Protein AF-0000000074068763 (afdb_homodimer)

pLDDT: mean 96.44, std 5.45, range [43.31, 98.94]

Nearest PDB structures (foldseek):
  4qfc-assembly1_A  TM=9.123E-01  e=4.333E-35  Homo sapiens
  3if9-assembly1_B-2  TM=7.963E-01  e=1.043E-18  Bacillus subtilis
  3if9-assembly1_A-2  TM=7.856E-01  e=1.043E-18  Bacillus subtilis
  1ng3-assembly1_A  TM=7.805E-01  e=1.254E-18  Bacillus subtilis
  3if9-assembly2_D-3  TM=7.432E-01  e=4.031E-18  Bacillus subtilis

Organism: Necator americanus (NCBI:txid51031)

Radius of gyration: 29.24 Å; Cα contacts (8 Å, |Δi|>4): 1582; chains: 2; bounding box: 52×104×61 Å

Structure (mmCIF, N/CA/C/O backbone):
data_AF-0000000074068763-model_v1
#
loop_
_entity.id
_entity.type
_entity.pdbx_description
1 polymer 'FAD dependent oxidoreductase'
#
loop_
_atom_site.group_PDB
_atom_site.id
_atom_site.type_symbol
_atom_site.label_atom_id
_atom_site.label_alt_id
_atom_site.label_comp_id
_atom_site.label_asym_id
_atom_site.label_entity_id
_atom_site.label_seq_id
_atom_site.pdbx_PDB_ins_code
_atom_site.Cartn_x
_atom_site.Cartn_y
_atom_site.Cartn_z
_atom_site.occupancy
_atom_site.B_iso_or_equiv
_atom_site.auth_seq_id
_atom_site.auth_comp_id
_atom_site.auth_asym_id
_atom_site.auth_atom_id
_atom_site.pdbx_PDB_model_num
ATOM 1 N N . MET A 1 1 ? -17.578 39.688 18.5 1 63.53 1 MET A N 1
ATOM 2 C CA . MET A 1 1 ? -16.969 38.469 18 1 63.53 1 MET A CA 1
ATOM 3 C C . MET A 1 1 ? -15.695 38.75 17.219 1 63.53 1 MET A C 1
ATOM 5 O O . MET A 1 1 ? -15.617 39.75 16.516 1 63.53 1 MET A O 1
ATOM 9 N N . GLY A 1 2 ? -14.438 38.156 17.625 1 84.12 2 GLY A N 1
ATOM 10 C CA . GLY A 1 2 ? -13.164 38.594 17.078 1 84.12 2 GLY A CA 1
ATOM 11 C C . GLY A 1 2 ? -12.938 38.125 15.656 1 84.12 2 GLY A C 1
ATOM 12 O O . GLY A 1 2 ? -13.523 37.125 15.219 1 84.12 2 GLY A O 1
ATOM 13 N N . ARG A 1 3 ? -12.422 39.031 14.844 1 94.44 3 ARG A N 1
ATOM 14 C CA . ARG A 1 3 ? -11.992 38.719 13.477 1 94.44 3 ARG A CA 1
ATOM 15 C C . ARG A 1 3 ? -10.562 38.188 13.461 1 94.44 3 ARG A C 1
ATOM 17 O O . ARG A 1 3 ? -9.664 38.812 14.047 1 94.44 3 ARG A O 1
ATOM 24 N N . VAL A 1 4 ? -10.438 37.031 12.828 1 98.19 4 VAL A N 1
ATOM 25 C CA . VAL A 1 4 ? -9.133 36.375 12.82 1 98.19 4 VAL A CA 1
ATOM 26 C C . VAL A 1 4 ? -8.578 36.344 11.398 1 98.19 4 VAL A C 1
ATOM 28 O O . VAL A 1 4 ? -9.305 36 10.461 1 98.19 4 VAL A O 1
ATOM 31 N N . ALA A 1 5 ? -7.348 36.75 11.219 1 98.75 5 ALA A N 1
ATOM 32 C CA . ALA A 1 5 ? -6.613 36.594 9.961 1 98.75 5 ALA A CA 1
ATOM 33 C C . ALA A 1 5 ? -5.547 35.531 10.078 1 98.75 5 ALA A C 1
ATOM 35 O O . ALA A 1 5 ? -4.812 35.469 11.07 1 98.75 5 ALA A O 1
ATOM 36 N N . VAL A 1 6 ? -5.535 34.625 9.164 1 98.88 6 VAL A N 1
ATOM 37 C CA . VAL A 1 6 ? -4.461 33.656 9.039 1 98.88 6 VAL A CA 1
ATOM 38 C C . VAL A 1 6 ? -3.598 33.969 7.828 1 98.88 6 VAL A C 1
ATOM 40 O O . VAL A 1 6 ? -4.117 34.219 6.738 1 98.88 6 VAL A O 1
ATOM 43 N N . ILE A 1 7 ? -2.293 34.031 8.016 1 98.81 7 ILE A N 1
ATOM 44 C CA . ILE A 1 7 ? -1.378 34.25 6.902 1 98.81 7 ILE A CA 1
ATOM 45 C C . ILE A 1 7 ? -0.772 32.938 6.465 1 98.81 7 ILE A C 1
ATOM 47 O O . ILE A 1 7 ? 0.02 32.344 7.195 1 98.81 7 ILE A O 1
ATOM 51 N N . GLY A 1 8 ? -1.107 32.5 5.246 1 98.56 8 GLY A N 1
ATOM 52 C CA . GLY A 1 8 ? -0.642 31.234 4.711 1 98.56 8 GLY A CA 1
ATOM 53 C C . GLY A 1 8 ? -1.755 30.219 4.527 1 98.56 8 GLY A C 1
ATOM 54 O O . GLY A 1 8 ? -2.488 29.922 5.469 1 98.56 8 GLY A O 1
ATOM 55 N N . GLU A 1 9 ? -1.805 29.688 3.346 1 98.56 9 GLU A N 1
ATOM 56 C CA . GLU A 1 9 ? -2.865 28.719 3.068 1 98.56 9 GLU A CA 1
ATOM 57 C C . GLU A 1 9 ? -2.316 27.297 2.986 1 98.56 9 GLU A C 1
ATOM 59 O O . GLU A 1 9 ? -2.98 26.406 2.469 1 98.56 9 GLU A O 1
ATOM 64 N N . GLY A 1 10 ? -1.053 27.109 3.414 1 98.44 10 GLY A N 1
ATOM 65 C CA . GLY A 1 10 ? -0.47 25.781 3.441 1 98.44 10 GLY A CA 1
ATOM 66 C C . GLY A 1 10 ? -1.046 24.891 4.535 1 98.44 10 GLY A C 1
ATOM 67 O O . GLY A 1 10 ? -2.094 25.219 5.105 1 98.44 10 GLY A O 1
ATOM 68 N N . VAL A 1 11 ? -0.359 23.797 4.824 1 98.88 11 VAL A N 1
ATOM 69 C CA . VAL A 1 11 ? -0.868 22.781 5.734 1 98.88 11 VAL A CA 1
ATOM 70 C C . VAL A 1 11 ? -1.005 23.359 7.141 1 98.88 11 VAL A C 1
ATOM 72 O O . VAL A 1 11 ? -1.949 23.031 7.863 1 98.88 11 VAL A O 1
ATOM 75 N N . ILE A 1 12 ? -0.098 24.25 7.5 1 98.88 12 ILE A N 1
ATOM 76 C CA . ILE A 1 12 ? -0.124 24.781 8.859 1 98.88 12 ILE A CA 1
ATOM 77 C C . ILE A 1 12 ? -1.265 25.797 8.992 1 98.88 12 ILE A C 1
ATOM 79 O O . ILE A 1 12 ? -2.045 25.734 9.945 1 98.88 12 ILE A O 1
ATOM 83 N N . GLY A 1 13 ? -1.397 26.703 8.062 1 98.88 13 GLY A N 1
ATOM 84 C CA . GLY A 1 13 ? -2.457 27.688 8.133 1 98.88 13 GLY A CA 1
ATOM 85 C C . GLY A 1 13 ? -3.848 27.094 8.078 1 98.88 13 GLY A C 1
ATOM 86 O O . GLY A 1 13 ? -4.715 27.453 8.883 1 98.88 13 GLY A O 1
ATOM 87 N N . THR A 1 14 ? -4.062 26.203 7.172 1 98.94 14 THR A N 1
ATOM 88 C CA . THR A 1 14 ? -5.379 25.594 7.023 1 98.94 14 THR A CA 1
ATOM 89 C C . THR A 1 14 ? -5.711 24.719 8.227 1 98.94 14 THR A C 1
ATOM 91 O O . THR A 1 14 ? -6.852 24.703 8.695 1 98.94 14 THR A O 1
ATOM 94 N N . SER A 1 15 ? -4.734 23.984 8.734 1 98.94 15 SER A N 1
ATOM 95 C CA . SER A 1 15 ? -4.957 23.172 9.93 1 98.94 15 SER A CA 1
ATOM 96 C C . SER A 1 15 ? -5.309 24.062 11.125 1 98.94 15 SER A C 1
ATOM 98 O O . SER A 1 15 ? -6.207 23.719 11.906 1 98.94 15 SER A O 1
ATOM 100 N N . THR A 1 16 ? -4.613 25.156 11.258 1 98.94 16 THR A N 1
ATOM 101 C CA . THR A 1 16 ? -4.848 26.047 12.383 1 98.94 16 THR A CA 1
ATOM 102 C C . THR A 1 16 ? -6.242 26.656 12.312 1 98.94 16 THR A C 1
ATOM 104 O O . THR A 1 16 ? -6.961 26.703 13.312 1 98.94 16 THR A O 1
ATOM 107 N N . ALA A 1 17 ? -6.574 27.109 11.125 1 98.88 17 ALA A N 1
ATOM 108 C CA . ALA A 1 17 ? -7.91 27.672 10.938 1 98.88 17 ALA A CA 1
ATOM 109 C C . ALA A 1 17 ? -8.992 26.641 11.25 1 98.88 17 ALA A C 1
ATOM 111 O O . ALA A 1 17 ? -9.977 26.953 11.922 1 98.88 17 ALA A O 1
ATOM 112 N N . LEU A 1 18 ? -8.797 25.438 10.773 1 98.88 18 LEU A N 1
ATOM 113 C CA . LEU A 1 18 ? -9.789 24.406 11.008 1 98.88 18 LEU A CA 1
ATOM 114 C C . LEU A 1 18 ? -9.883 24.062 12.492 1 98.88 18 LEU A C 1
ATOM 116 O O . LEU A 1 18 ? -10.977 23.875 13.023 1 98.88 18 LEU A O 1
ATOM 120 N N . ALA A 1 19 ? -8.719 23.922 13.125 1 98.81 19 ALA A N 1
ATOM 121 C CA . ALA A 1 19 ? -8.703 23.656 14.562 1 98.81 19 ALA A CA 1
ATOM 122 C C . ALA A 1 19 ? -9.445 24.734 15.328 1 98.81 19 ALA A C 1
ATOM 124 O O . ALA A 1 19 ? -10.18 24.453 16.281 1 98.81 19 ALA A O 1
ATOM 125 N N . LEU A 1 20 ? -9.266 25.953 14.93 1 98.25 20 LEU A N 1
ATOM 126 C CA . LEU A 1 20 ? -9.93 27.078 15.578 1 98.25 20 LEU A CA 1
ATOM 127 C C . LEU A 1 20 ? -11.438 27.016 15.367 1 98.25 20 LEU A C 1
ATOM 129 O O . LEU A 1 20 ? -12.211 27.25 16.297 1 98.25 20 LEU A O 1
ATOM 133 N N . LYS A 1 21 ? -11.867 26.719 14.133 1 98 21 LYS A N 1
ATOM 134 C CA . LYS A 1 21 ? -13.289 26.578 13.82 1 98 21 LYS A CA 1
ATOM 135 C C . LYS A 1 21 ? -13.938 25.5 14.68 1 98 21 LYS A C 1
ATOM 137 O O . LYS A 1 21 ? -15.109 25.625 15.055 1 98 21 LYS A O 1
ATOM 142 N N . ARG A 1 22 ? -13.18 24.5 15 1 96.94 22 ARG A N 1
ATOM 143 C CA . ARG A 1 22 ? -13.711 23.422 15.836 1 96.94 22 ARG A CA 1
ATOM 144 C C . ARG A 1 22 ? -13.984 23.922 17.25 1 96.94 22 ARG A C 1
ATOM 146 O O . ARG A 1 22 ? -14.922 23.453 17.906 1 96.94 22 ARG A O 1
ATOM 153 N N . ILE A 1 23 ? -13.164 24.812 17.688 1 95.5 23 ILE A N 1
ATOM 154 C CA . ILE A 1 23 ? -13.305 25.359 19.031 1 95.5 23 ILE A CA 1
ATOM 155 C C . ILE A 1 23 ? -14.344 26.469 19.031 1 95.5 23 ILE A C 1
ATOM 157 O O . ILE A 1 23 ? -15.133 26.594 19.969 1 95.5 23 ILE A O 1
ATOM 161 N N . ARG A 1 24 ? -14.312 27.297 17.984 1 95.06 24 ARG A N 1
ATOM 162 C CA . ARG A 1 24 ? -15.203 28.438 17.828 1 95.06 24 ARG A CA 1
ATOM 163 C C . ARG A 1 24 ? -15.867 28.438 16.453 1 95.06 24 ARG A C 1
ATOM 165 O O . ARG A 1 24 ? -15.445 29.156 15.547 1 95.06 24 ARG A O 1
ATOM 172 N N . PRO A 1 25 ? -17 27.734 16.391 1 95.38 25 PRO A N 1
ATOM 173 C CA . PRO A 1 25 ? -17.625 27.516 15.078 1 95.38 25 PRO A CA 1
ATOM 174 C C . PRO A 1 25 ? -18.078 28.828 14.43 1 95.38 25 PRO A C 1
ATOM 176 O O . PRO A 1 25 ? -18.156 28.922 13.203 1 95.38 25 PRO A O 1
ATOM 179 N N . ASN A 1 26 ? -18.328 29.828 15.219 1 95 26 ASN A N 1
ATOM 180 C CA . ASN A 1 26 ? -18.938 31.047 14.672 1 95 26 ASN A CA 1
ATOM 181 C C . ASN A 1 26 ? -17.875 32.125 14.438 1 95 26 ASN A C 1
ATOM 183 O O . ASN A 1 26 ? -18.203 33.219 13.992 1 95 26 ASN A O 1
ATOM 187 N N . ILE A 1 27 ? -16.625 31.844 14.703 1 96.12 27 ILE A N 1
ATOM 188 C CA .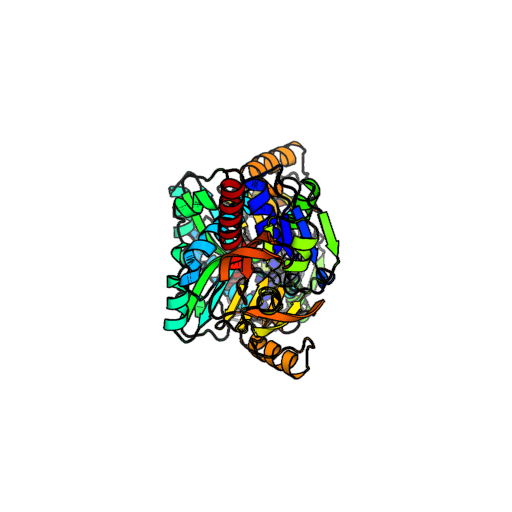 ILE A 1 27 ? -15.562 32.844 14.57 1 96.12 27 ILE A CA 1
ATOM 189 C C . ILE A 1 27 ? -15.359 33.156 13.094 1 96.12 27 ILE A C 1
ATOM 191 O O . ILE A 1 27 ? -15.484 32.312 12.227 1 96.12 27 ILE A O 1
ATOM 195 N N . GLU A 1 28 ? -15.141 34.406 12.812 1 97.38 28 GLU A N 1
ATOM 196 C CA . GLU A 1 28 ? -14.852 34.844 11.445 1 97.38 28 GLU A CA 1
ATOM 197 C C . GLU A 1 28 ? -13.359 34.75 11.141 1 97.38 28 GLU A C 1
ATOM 199 O O . GLU A 1 28 ? -12.531 35.344 11.812 1 97.38 28 GLU A O 1
ATOM 204 N N . ILE A 1 29 ? -13.07 33.969 10.133 1 98.62 29 ILE A N 1
ATOM 205 C CA . ILE A 1 29 ? -11.672 33.719 9.758 1 98.62 29 ILE A CA 1
ATOM 206 C C . ILE A 1 29 ? -11.469 34.094 8.289 1 98.62 29 ILE A C 1
ATOM 208 O O . ILE A 1 29 ? -12.289 33.719 7.438 1 98.62 29 ILE A O 1
ATOM 212 N N . THR A 1 30 ? -10.445 34.844 7.977 1 98.81 30 THR A N 1
ATOM 213 C CA . THR A 1 30 ? -9.938 35.062 6.621 1 98.81 30 THR A CA 1
ATOM 214 C C . THR A 1 30 ? -8.508 34.531 6.496 1 98.81 30 THR A C 1
ATOM 216 O O . THR A 1 30 ? -7.656 34.844 7.328 1 98.81 30 THR A O 1
ATOM 219 N N . ILE A 1 31 ? -8.258 33.719 5.484 1 98.88 31 ILE A N 1
ATOM 220 C CA . ILE A 1 31 ? -6.918 33.219 5.211 1 98.88 31 ILE A CA 1
ATOM 221 C C . ILE A 1 31 ? -6.316 33.969 4.031 1 98.88 31 ILE A C 1
ATOM 223 O O . ILE A 1 31 ? -6.898 34 2.941 1 98.88 31 ILE A O 1
ATOM 227 N N . PHE A 1 32 ? -5.191 34.594 4.277 1 98.81 32 PHE A N 1
ATOM 228 C CA . PHE A 1 32 ? -4.473 35.344 3.25 1 98.81 32 PHE A CA 1
ATOM 229 C C . PHE A 1 32 ? -3.334 34.5 2.674 1 98.81 32 PHE A C 1
ATOM 231 O O . PHE A 1 32 ? -2.652 33.781 3.406 1 98.81 32 PHE A O 1
ATOM 238 N N . HIS A 1 33 ? -3.121 34.531 1.423 1 98.44 33 HIS A N 1
ATOM 239 C CA . HIS A 1 33 ? -2.021 33.875 0.735 1 98.44 33 HIS A CA 1
ATOM 240 C C . HIS A 1 33 ? -1.466 34.75 -0.388 1 98.44 33 HIS A C 1
ATOM 242 O O . HIS A 1 33 ? -2.174 35.594 -0.927 1 98.44 33 HIS A O 1
ATOM 248 N N . ASP A 1 34 ? -0.221 34.562 -0.734 1 97.88 34 ASP A N 1
ATOM 249 C CA . ASP A 1 34 ? 0.425 35.469 -1.681 1 97.88 34 ASP A CA 1
ATOM 250 C C . ASP A 1 34 ? 0.585 34.812 -3.049 1 97.88 34 ASP A C 1
ATOM 252 O O . ASP A 1 34 ? 1.009 35.438 -4.008 1 97.88 34 ASP A O 1
ATOM 256 N N . ARG A 1 35 ? 0.311 33.531 -3.188 1 97.31 35 ARG A N 1
ATOM 257 C CA . ARG A 1 35 ? 0.451 32.781 -4.434 1 97.31 35 ARG A CA 1
ATOM 258 C C . ARG A 1 35 ? -0.54 31.609 -4.488 1 97.31 35 ARG A C 1
ATOM 260 O O . ARG A 1 35 ? -1.143 31.25 -3.473 1 97.31 35 ARG A O 1
ATOM 267 N N . PRO A 1 36 ? -0.729 31.078 -5.68 1 97.25 36 PRO A N 1
ATOM 268 C CA . PRO A 1 36 ? -1.59 29.891 -5.766 1 97.25 36 PRO A CA 1
ATOM 269 C C . PRO A 1 36 ? -1.056 28.719 -4.957 1 97.25 36 PRO A C 1
ATOM 271 O O . PRO A 1 36 ? 0.16 28.531 -4.855 1 97.25 36 PRO A O 1
ATOM 274 N N . PHE A 1 37 ? -1.958 27.953 -4.438 1 97.75 37 PHE A N 1
ATOM 275 C CA . PHE A 1 37 ? -1.624 26.844 -3.561 1 97.75 37 PHE A CA 1
ATOM 276 C C . PHE A 1 37 ? -0.613 25.906 -4.227 1 97.75 37 PHE A C 1
ATOM 278 O O . PHE A 1 37 ? 0.321 25.438 -3.576 1 97.75 37 PHE A O 1
ATOM 285 N N . GLU A 1 38 ? -0.77 25.625 -5.523 1 96 38 GLU A N 1
ATOM 286 C CA . GLU A 1 38 ? 0.055 24.672 -6.266 1 96 38 GLU A CA 1
ATOM 287 C C . GLU A 1 38 ? 1.517 25.109 -6.281 1 96 38 GLU A C 1
ATOM 289 O O . GLU A 1 38 ? 2.404 24.312 -6.59 1 96 38 GLU A O 1
ATOM 294 N N . LYS A 1 39 ? 1.75 26.375 -5.918 1 95.25 39 LYS A N 1
ATOM 295 C CA . LYS A 1 39 ? 3.105 26.906 -5.93 1 95.25 39 LYS A CA 1
ATOM 296 C C . LYS A 1 39 ? 3.697 26.938 -4.523 1 95.25 39 LYS A C 1
ATOM 298 O O . LYS A 1 39 ? 4.785 27.484 -4.312 1 95.25 39 LYS A O 1
ATOM 303 N N . THR A 1 40 ? 3.027 26.391 -3.592 1 95.81 40 THR A N 1
ATOM 304 C CA . THR A 1 40 ? 3.52 26.359 -2.219 1 95.81 40 THR A CA 1
ATOM 305 C C . THR A 1 40 ? 4.219 25.047 -1.92 1 95.81 40 THR A C 1
ATOM 307 O O . THR A 1 40 ? 4.035 24.062 -2.641 1 95.81 40 THR A O 1
ATOM 310 N N . CYS A 1 41 ? 4.984 25.016 -0.859 1 95.31 41 CYS A N 1
ATOM 311 C CA . CYS A 1 41 ? 5.723 23.828 -0.474 1 95.31 41 CYS A CA 1
ATOM 312 C C . CYS A 1 41 ? 4.785 22.75 0.058 1 95.31 41 CYS A C 1
ATOM 314 O O . CYS A 1 41 ? 5.145 21.562 0.094 1 95.31 41 CYS A O 1
ATOM 316 N N . SER A 1 42 ? 3.551 23.109 0.4 1 97.81 42 SER A N 1
ATOM 317 C CA . SER A 1 42 ? 2.594 22.156 0.968 1 97.81 42 SER A CA 1
ATOM 318 C C . SER A 1 42 ? 1.905 21.344 -0.123 1 97.81 42 SER A C 1
ATOM 320 O O . SER A 1 42 ? 1.211 20.375 0.167 1 97.81 42 SER A O 1
ATOM 322 N N . ALA A 1 43 ? 2.111 21.641 -1.345 1 96.5 43 ALA A N 1
ATOM 323 C CA . ALA A 1 43 ? 1.303 21.078 -2.418 1 96.5 43 ALA A CA 1
ATOM 324 C C . ALA A 1 43 ? 1.845 19.719 -2.85 1 96.5 43 ALA A C 1
ATOM 326 O O . ALA A 1 43 ? 1.097 18.875 -3.348 1 96.5 43 ALA A O 1
ATOM 327 N N . MET A 1 44 ? 3.037 19.312 -2.576 1 90.81 44 MET A N 1
ATOM 328 C CA . MET A 1 44 ? 3.59 18.188 -3.338 1 90.81 44 MET A CA 1
ATOM 329 C C . MET A 1 44 ? 4.016 17.062 -2.41 1 90.81 44 MET A C 1
ATOM 331 O O . MET A 1 44 ? 4.172 15.914 -2.852 1 90.81 44 MET A O 1
ATOM 335 N N . PRO A 1 45 ? 4.246 17.391 -1.131 1 94.19 45 PRO A N 1
ATOM 336 C CA . PRO A 1 45 ? 4.738 16.312 -0.273 1 94.19 45 PRO A CA 1
ATOM 337 C C . PRO A 1 45 ? 3.836 15.078 -0.291 1 94.19 45 PRO A C 1
ATOM 339 O O . PRO A 1 45 ? 2.613 15.203 -0.393 1 94.19 45 PRO A O 1
ATOM 342 N N . ALA A 1 46 ? 4.547 13.922 -0.231 1 96.69 46 ALA A N 1
ATOM 343 C CA . ALA A 1 46 ? 3.799 12.688 -0.015 1 96.69 46 ALA A CA 1
ATOM 344 C C . ALA A 1 46 ? 3.283 12.602 1.418 1 96.69 46 ALA A C 1
ATOM 346 O O . ALA A 1 46 ? 2.314 11.883 1.694 1 96.69 46 ALA A O 1
ATOM 347 N N . GLY A 1 47 ? 4.012 13.273 2.33 1 97.75 47 GLY A N 1
ATOM 348 C CA . GLY A 1 47 ? 3.506 13.508 3.674 1 97.75 47 GLY A CA 1
ATOM 349 C C . GLY A 1 47 ? 3.545 12.266 4.547 1 97.75 47 GLY A C 1
ATOM 350 O O . GLY A 1 47 ? 2.605 12 5.301 1 97.75 47 GLY A O 1
ATOM 351 N N . LEU A 1 48 ? 4.594 11.445 4.453 1 98.44 48 LEU A N 1
ATOM 352 C CA . LEU A 1 48 ? 4.703 10.297 5.344 1 98.44 48 LEU A CA 1
ATOM 353 C C . LEU A 1 48 ? 4.918 10.742 6.785 1 98.44 48 LEU A C 1
ATOM 355 O O . LEU A 1 48 ? 5.777 11.586 7.059 1 98.44 48 LEU A O 1
ATOM 359 N N . PHE A 1 49 ? 4.156 10.211 7.652 1 98.56 49 PHE A N 1
ATOM 360 C CA . PHE A 1 49 ? 4.309 10.492 9.07 1 98.56 49 PHE A CA 1
ATOM 361 C C . PHE A 1 49 ? 5.543 9.805 9.633 1 98.56 49 PHE A C 1
ATOM 363 O O . PHE A 1 49 ? 5.531 8.594 9.867 1 98.56 49 PHE A O 1
ATOM 370 N N . ARG A 1 50 ? 6.535 10.508 9.859 1 96.81 50 ARG A N 1
ATOM 371 C CA . ARG A 1 50 ? 7.766 10.195 10.578 1 96.81 50 ARG A CA 1
ATOM 372 C C . ARG A 1 50 ? 8.508 11.469 10.977 1 96.81 50 ARG A C 1
ATOM 374 O O . ARG A 1 50 ? 8.367 12.508 10.328 1 96.81 50 ARG A O 1
ATOM 381 N N . PHE A 1 51 ? 9.234 11.445 11.969 1 94 51 PHE A N 1
ATOM 382 C CA . PHE A 1 51 ? 10 12.609 12.406 1 94 51 PHE A CA 1
ATOM 383 C C . PHE A 1 51 ? 11.219 12.188 13.211 1 94 51 PHE A C 1
ATOM 385 O O . PHE A 1 51 ? 11.273 11.07 13.727 1 94 51 PHE A O 1
ATOM 392 N N . ASP A 1 52 ? 12.133 13.086 13.242 1 89.5 52 ASP A N 1
ATOM 393 C CA . ASP A 1 52 ? 13.406 12.766 13.891 1 89.5 52 ASP A CA 1
ATOM 394 C C . ASP A 1 52 ? 13.531 13.484 15.234 1 89.5 52 ASP A C 1
ATOM 396 O O . ASP A 1 52 ? 14.234 13.016 16.125 1 89.5 52 ASP A O 1
ATOM 400 N N . ASN A 1 53 ? 12.875 14.617 15.336 1 91.5 53 ASN A N 1
ATOM 401 C CA . ASN A 1 53 ? 13.055 15.422 16.547 1 91.5 53 ASN A CA 1
ATOM 402 C C . ASN A 1 53 ? 12.102 14.984 17.656 1 91.5 53 ASN A C 1
ATOM 404 O O . ASN A 1 53 ? 10.898 15.25 17.594 1 91.5 53 ASN A O 1
ATOM 408 N N . ILE A 1 54 ? 12.641 14.469 18.688 1 93.69 54 ILE A N 1
ATOM 409 C CA . ILE A 1 54 ? 11.875 13.891 19.797 1 93.69 54 ILE A CA 1
ATOM 410 C C . ILE A 1 54 ? 11.031 14.977 20.453 1 93.69 54 ILE A C 1
ATOM 412 O O . ILE A 1 54 ? 10 14.688 21.062 1 93.69 54 ILE A O 1
ATOM 416 N N . ASN A 1 55 ? 11.422 16.219 20.344 1 93.75 55 ASN A N 1
ATOM 417 C CA . ASN A 1 55 ? 10.703 17.312 20.969 1 93.75 55 ASN A CA 1
ATOM 418 C C . ASN A 1 55 ? 9.336 17.531 20.328 1 93.75 55 ASN A C 1
ATOM 420 O O . ASN A 1 55 ? 8.477 18.219 20.891 1 93.75 55 ASN A O 1
ATOM 424 N N . ASP A 1 56 ? 9.133 16.922 19.156 1 95.25 56 ASP A N 1
ATOM 425 C CA . ASP A 1 56 ? 7.891 17.109 18.422 1 95.25 56 ASP A CA 1
ATOM 426 C C . ASP A 1 56 ? 6.883 16.016 18.766 1 95.25 56 ASP A C 1
ATOM 428 O O . ASP A 1 56 ? 5.766 16 18.234 1 95.25 56 ASP A O 1
ATOM 432 N N . ARG A 1 57 ? 7.18 15.172 19.672 1 97.31 57 ARG A N 1
ATOM 433 C CA . ARG A 1 57 ? 6.449 13.93 19.891 1 97.31 57 ARG A CA 1
ATOM 434 C C . ARG A 1 57 ? 5 14.211 20.281 1 97.31 57 ARG A C 1
ATOM 436 O O . ARG A 1 57 ? 4.082 13.562 19.781 1 97.31 57 ARG A O 1
ATOM 443 N N . ALA A 1 58 ? 4.785 15.148 21.172 1 97.88 58 ALA A N 1
ATOM 444 C CA . ALA A 1 58 ? 3.426 15.43 21.625 1 97.88 58 ALA A CA 1
ATOM 445 C C . ALA A 1 58 ? 2.539 15.883 20.469 1 97.88 58 ALA A C 1
ATOM 447 O O . ALA A 1 58 ? 1.427 15.383 20.297 1 97.88 58 ALA A O 1
ATOM 448 N N . ASP A 1 59 ? 3.016 16.812 19.656 1 98.62 59 ASP A N 1
ATOM 449 C CA . ASP A 1 59 ? 2.279 17.297 18.5 1 98.62 59 ASP A CA 1
ATOM 450 C C . ASP A 1 59 ? 2.098 16.188 17.453 1 98.62 59 ASP A C 1
ATOM 452 O O . ASP A 1 59 ? 1.061 16.125 16.797 1 98.62 59 ASP A O 1
ATOM 456 N N . ALA A 1 60 ? 3.102 15.367 17.359 1 98.69 60 ALA A N 1
ATOM 457 C CA . ALA A 1 60 ? 3.053 14.258 16.406 1 98.69 60 ALA A CA 1
ATOM 458 C C . ALA A 1 60 ? 1.961 13.258 16.781 1 98.69 60 ALA A C 1
ATOM 460 O O . ALA A 1 60 ? 1.212 12.789 15.93 1 98.69 60 ALA A O 1
ATOM 461 N N . LYS A 1 61 ? 1.897 12.969 18.031 1 98.5 61 LYS A N 1
ATOM 462 C CA . LYS A 1 61 ? 0.882 12.023 18.484 1 98.5 61 LYS A CA 1
ATOM 463 C C . LYS A 1 61 ? -0.522 12.539 18.203 1 98.5 61 LYS A C 1
ATOM 465 O O . LYS A 1 61 ? -1.38 11.797 17.719 1 98.5 61 LYS A O 1
ATOM 470 N N . VAL A 1 62 ? -0.759 13.828 18.438 1 98.75 62 VAL A N 1
ATOM 471 C CA . VAL A 1 62 ? -2.049 14.453 18.172 1 98.75 62 VAL A CA 1
ATOM 472 C C . VAL A 1 62 ? -2.352 14.391 16.688 1 98.75 62 VAL A C 1
ATOM 474 O O . VAL A 1 62 ? -3.48 14.094 16.281 1 98.75 62 VAL A O 1
ATOM 477 N N . THR A 1 63 ? -1.375 14.625 15.906 1 98.88 63 THR A N 1
ATOM 478 C CA . THR A 1 63 ? -1.537 14.602 14.453 1 98.88 63 THR A CA 1
ATOM 479 C C . THR A 1 63 ? -1.84 13.18 13.969 1 98.88 63 THR A C 1
ATOM 481 O O . THR A 1 63 ? -2.715 12.984 13.125 1 98.88 63 THR A O 1
ATOM 484 N N . PHE A 1 64 ? -1.12 12.219 14.539 1 98.81 64 PHE A N 1
ATOM 485 C CA . PHE A 1 64 ? -1.335 10.828 14.164 1 98.81 64 PHE A CA 1
ATOM 486 C C . PHE A 1 64 ? -2.768 10.398 14.461 1 98.81 64 PHE A C 1
ATOM 488 O O . PHE A 1 64 ? -3.412 9.75 13.641 1 98.81 64 PHE A O 1
ATOM 495 N N . ASP A 1 65 ? -3.244 10.773 15.594 1 98.38 65 ASP A N 1
ATOM 496 C CA . ASP A 1 65 ? -4.609 10.445 15.992 1 98.38 65 ASP A CA 1
ATOM 497 C C . ASP A 1 65 ? -5.625 11.094 15.055 1 98.38 65 ASP A C 1
ATOM 499 O O . ASP A 1 65 ? -6.66 10.492 14.742 1 98.38 65 ASP A O 1
ATOM 503 N N . TRP A 1 66 ? -5.344 12.266 14.641 1 98.62 66 TRP A N 1
ATOM 504 C CA . TRP A 1 66 ? -6.188 12.961 13.672 1 98.62 66 TRP A CA 1
ATOM 505 C C . TRP A 1 66 ? -6.266 12.188 12.359 1 98.62 66 TRP A C 1
ATOM 507 O O . TRP A 1 66 ? -7.355 11.969 11.828 1 98.62 66 TRP A O 1
ATOM 517 N N . TYR A 1 67 ? -5.121 11.734 11.883 1 98.75 67 TYR A N 1
ATOM 518 C CA . TYR A 1 67 ? -5.09 10.961 10.648 1 98.75 67 TYR A CA 1
ATOM 519 C C . TYR A 1 67 ? -5.824 9.633 10.812 1 98.75 67 TYR A C 1
ATOM 521 O O . TYR A 1 67 ? -6.516 9.18 9.898 1 98.75 67 TYR A O 1
ATOM 529 N N . ALA A 1 68 ? -5.648 9.039 11.977 1 98.38 68 ALA A N 1
ATOM 530 C CA . ALA A 1 68 ? -6.355 7.793 12.258 1 98.38 68 ALA A CA 1
ATOM 531 C C . ALA A 1 68 ? -7.863 7.984 12.148 1 98.38 68 ALA A C 1
ATOM 533 O O . ALA A 1 68 ? -8.555 7.172 11.531 1 98.38 68 ALA A O 1
ATOM 534 N N . ASP A 1 69 ? -8.336 9.031 12.695 1 97.56 69 ASP A N 1
ATOM 535 C CA . ASP A 1 69 ? -9.766 9.328 12.672 1 97.56 69 ASP A CA 1
ATOM 536 C C . ASP A 1 69 ? -10.25 9.555 11.242 1 97.56 69 ASP A C 1
ATOM 538 O O . ASP A 1 69 ? -11.297 9.023 10.844 1 97.56 69 ASP A O 1
ATOM 542 N N . LEU A 1 70 ? -9.531 10.328 10.508 1 98 70 LEU A N 1
ATOM 543 C CA . LEU A 1 70 ? -9.898 10.594 9.125 1 98 70 LEU A CA 1
ATOM 544 C C . LEU A 1 70 ? -9.961 9.297 8.32 1 98 70 LEU A C 1
ATOM 546 O O . LEU A 1 70 ? -10.922 9.062 7.59 1 98 70 LEU A O 1
ATOM 550 N N . CYS A 1 71 ? -8.961 8.422 8.484 1 97 71 CYS A N 1
ATOM 551 C CA . CYS A 1 71 ? -8.836 7.215 7.68 1 97 71 CYS A CA 1
ATOM 552 C C . CYS A 1 71 ? -9.938 6.219 8.016 1 97 71 CYS A C 1
ATOM 554 O O . CYS A 1 71 ? -10.352 5.434 7.156 1 97 71 CYS A O 1
ATOM 556 N N . ARG A 1 72 ? -10.445 6.215 9.242 1 94.5 72 ARG A N 1
ATOM 557 C CA . ARG A 1 72 ? -11.5 5.301 9.648 1 94.5 72 ARG A CA 1
ATOM 558 C C . ARG A 1 72 ? -12.836 5.684 9.008 1 94.5 72 ARG A C 1
ATOM 560 O O . ARG A 1 72 ? -13.688 4.828 8.766 1 94.5 72 ARG A O 1
ATOM 567 N N . ARG A 1 73 ? -12.898 6.977 8.57 1 91.12 73 ARG A N 1
ATOM 568 C CA . ARG A 1 73 ? -14.242 7.453 8.258 1 91.12 73 ARG A CA 1
ATOM 569 C C . ARG A 1 73 ? -14.367 7.805 6.777 1 91.12 73 ARG A C 1
ATOM 571 O O . ARG A 1 73 ? -15.453 7.711 6.195 1 91.12 73 ARG A O 1
ATOM 578 N N . LEU A 1 74 ? -13.336 8.203 6.188 1 96.69 74 LEU A N 1
ATOM 579 C CA . LEU A 1 74 ? -13.391 8.75 4.836 1 96.69 74 LEU A CA 1
ATOM 580 C C . LEU A 1 74 ? -12.328 8.109 3.947 1 96.69 74 LEU A C 1
ATOM 582 O O . LEU A 1 74 ? -11.234 7.777 4.414 1 96.69 74 LEU A O 1
ATOM 586 N N . PRO A 1 75 ? -12.625 7.93 2.68 1 97.38 75 PRO A N 1
ATOM 587 C CA . PRO A 1 75 ? -11.617 7.387 1.766 1 97.38 75 PRO A CA 1
ATOM 588 C C . PRO A 1 75 ? -10.484 8.367 1.483 1 97.38 75 PRO A C 1
ATOM 590 O O . PRO A 1 75 ? -10.695 9.586 1.516 1 97.38 75 PRO A O 1
ATOM 593 N N . GLY A 1 76 ? -9.328 7.812 1.182 1 97.19 76 GLY A N 1
ATOM 594 C CA . GLY A 1 76 ? -8.164 8.625 0.88 1 97.19 76 GLY A CA 1
ATOM 595 C C . GLY A 1 76 ? -8.344 9.5 -0.348 1 97.19 76 GLY A C 1
ATOM 596 O O . GLY A 1 76 ? -7.664 10.516 -0.505 1 97.19 76 GLY A O 1
ATOM 597 N N . THR A 1 77 ? -9.25 9.125 -1.233 1 96.5 77 THR A N 1
ATOM 598 C CA . THR A 1 77 ? -9.516 9.938 -2.412 1 96.5 77 THR A CA 1
ATOM 599 C C . THR A 1 77 ? -10.117 11.281 -2.016 1 96.5 77 THR A C 1
ATOM 601 O O . THR A 1 77 ? -9.984 12.266 -2.746 1 96.5 77 THR A O 1
ATOM 604 N N . VAL A 1 78 ? -10.719 11.312 -0.872 1 97.31 78 VAL A N 1
ATOM 605 C CA . VAL A 1 78 ? -11.328 12.539 -0.369 1 97.31 78 VAL A CA 1
ATOM 606 C C . VAL A 1 78 ? -10.336 13.297 0.503 1 97.31 78 VAL A C 1
ATOM 608 O O . VAL A 1 78 ? -10.078 14.484 0.28 1 97.31 78 VAL A O 1
ATOM 611 N N . THR A 1 79 ? -9.672 12.602 1.41 1 98.44 79 THR A N 1
ATOM 612 C CA . THR A 1 79 ? -8.898 13.266 2.453 1 98.44 79 THR A CA 1
ATOM 613 C C . THR A 1 79 ? -7.445 13.43 2.025 1 98.44 79 THR A C 1
ATOM 615 O O . THR A 1 79 ? -6.734 14.289 2.547 1 98.44 79 THR A O 1
ATOM 618 N N . GLY A 1 80 ? -6.969 12.531 1.164 1 98.12 80 GLY A N 1
ATOM 619 C CA . GLY A 1 80 ? -5.555 12.461 0.835 1 98.12 80 GLY A CA 1
ATOM 620 C C . GLY A 1 80 ? -4.738 11.703 1.864 1 98.12 80 GLY A C 1
ATOM 621 O O . GLY A 1 80 ? -3.514 11.617 1.753 1 98.12 80 GLY A O 1
ATOM 622 N N . VAL A 1 81 ? -5.367 11.172 2.914 1 98.69 81 VAL A N 1
ATOM 623 C CA . VAL A 1 81 ? -4.695 10.438 3.977 1 98.69 81 VAL A CA 1
ATOM 624 C C . VAL A 1 81 ? -4.855 8.938 3.744 1 98.69 81 VAL A C 1
ATOM 626 O O . VAL A 1 81 ? -5.953 8.461 3.441 1 98.69 81 VAL A O 1
ATOM 629 N N . LYS A 1 82 ? -3.779 8.219 3.852 1 98.38 82 LYS A N 1
ATOM 630 C CA . LYS A 1 82 ? -3.82 6.77 3.648 1 98.38 82 LYS A CA 1
ATOM 631 C C . LYS A 1 82 ? -2.861 6.055 4.598 1 98.38 82 LYS A C 1
ATOM 633 O O . LYS A 1 82 ? -1.91 6.656 5.098 1 98.38 82 LYS A O 1
ATOM 638 N N . LEU A 1 83 ? -3.168 4.836 4.891 1 98.75 83 LEU A N 1
ATOM 639 C CA . LEU A 1 83 ? -2.287 3.971 5.672 1 98.75 83 LEU A CA 1
ATOM 640 C C . LEU A 1 83 ? -1.257 3.293 4.773 1 98.75 83 LEU A C 1
ATOM 642 O O . LEU A 1 83 ? -1.611 2.709 3.746 1 98.75 83 LEU A O 1
ATOM 646 N N . LEU A 1 84 ? 0.011 3.418 5.109 1 98.75 84 LEU A N 1
ATOM 647 C CA . LEU A 1 84 ? 1.12 2.77 4.418 1 98.75 84 LEU A CA 1
ATOM 648 C C . LEU A 1 84 ? 1.933 1.911 5.383 1 98.75 84 LEU A C 1
ATOM 650 O O . LEU A 1 84 ? 1.98 2.193 6.582 1 98.75 84 LEU A O 1
ATOM 654 N N . SER A 1 85 ? 2.484 0.877 4.902 1 98.81 85 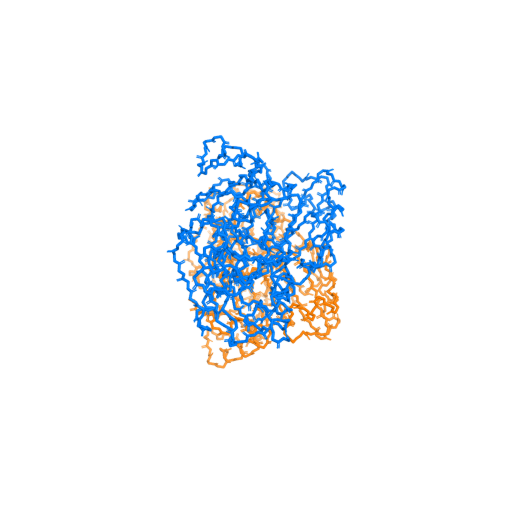SER A N 1
ATOM 655 C CA . SER A 1 85 ? 3.602 0.208 5.562 1 98.81 85 SER A CA 1
ATOM 656 C C . SER A 1 85 ? 4.891 0.359 4.758 1 98.81 85 SER A C 1
ATOM 658 O O . SER A 1 85 ? 4.848 0.663 3.562 1 98.81 85 SER A O 1
ATOM 660 N N . GLY A 1 86 ? 5.965 0.242 5.434 1 98.69 86 GLY A N 1
ATOM 661 C CA . GLY A 1 86 ? 7.227 0.27 4.715 1 98.69 86 GLY A CA 1
ATOM 662 C C . GLY A 1 86 ? 8.43 0.084 5.617 1 98.69 86 GLY A C 1
ATOM 663 O O . GLY A 1 86 ? 8.312 -0.453 6.719 1 98.69 86 GLY A O 1
ATOM 664 N N . HIS A 1 87 ? 9.57 0.436 5.043 1 98.62 87 HIS A N 1
ATOM 665 C CA . HIS A 1 87 ? 10.844 0.095 5.668 1 98.62 87 HIS A CA 1
ATOM 666 C C . HIS A 1 87 ? 11.797 1.283 5.656 1 98.62 87 HIS A C 1
ATOM 668 O O . HIS A 1 87 ? 11.812 2.066 4.703 1 98.62 87 HIS A O 1
ATOM 674 N N . ILE A 1 88 ? 12.602 1.365 6.703 1 98.69 88 ILE A N 1
ATOM 675 C CA . ILE A 1 88 ? 13.766 2.24 6.727 1 98.69 88 ILE A CA 1
ATOM 676 C C . ILE A 1 88 ? 15.023 1.418 7.004 1 98.69 88 ILE A C 1
ATOM 678 O O . ILE A 1 88 ? 15.141 0.784 8.055 1 98.69 88 ILE A O 1
ATOM 682 N N . GLN A 1 89 ? 15.906 1.388 6.07 1 98.69 89 GLN A N 1
ATOM 683 C CA . GLN A 1 89 ? 17.188 0.709 6.215 1 98.69 89 GLN A CA 1
ATOM 684 C C . GLN A 1 89 ? 18.281 1.687 6.629 1 98.69 89 GLN A C 1
ATOM 686 O O . GLN A 1 89 ? 18.25 2.863 6.262 1 98.69 89 GLN A O 1
ATOM 691 N N . SER A 1 90 ? 19.234 1.232 7.391 1 98.75 90 SER A N 1
ATOM 692 C CA . SER A 1 90 ? 20.406 2.023 7.742 1 98.75 90 SER A CA 1
ATOM 693 C C . SER A 1 90 ? 21.547 1.133 8.211 1 98.75 90 SER A C 1
ATOM 695 O O . SER A 1 90 ? 21.328 0.086 8.82 1 98.75 90 SER A O 1
ATOM 697 N N . ASP A 1 91 ? 22.781 1.519 7.941 1 98.38 91 ASP A N 1
ATOM 698 C CA . ASP A 1 91 ? 23.938 0.839 8.516 1 98.38 91 ASP A CA 1
ATOM 699 C C . ASP A 1 91 ? 24.203 1.318 9.945 1 98.38 91 ASP A C 1
ATOM 701 O O . ASP A 1 91 ? 24.984 0.707 10.672 1 98.38 91 ASP A O 1
ATOM 705 N N . SER A 1 92 ? 23.5 2.387 10.352 1 98.25 92 SER A N 1
ATOM 706 C CA . SER A 1 92 ? 23.609 2.91 11.711 1 98.25 92 SER A CA 1
ATOM 707 C C . SER A 1 92 ? 22.453 2.434 12.578 1 98.25 92 SER A C 1
ATOM 709 O O . SER A 1 92 ? 21.312 2.893 12.422 1 98.25 92 SER A O 1
ATOM 711 N N . LYS A 1 93 ? 22.781 1.611 13.484 1 97.81 93 LYS A N 1
ATOM 712 C CA . LYS A 1 93 ? 21.75 1.168 14.422 1 97.81 93 LYS A CA 1
ATOM 713 C C . LYS A 1 93 ? 21.219 2.338 15.234 1 97.81 93 LYS A C 1
ATOM 715 O O . LYS A 1 93 ? 20.016 2.402 15.516 1 97.81 93 LYS A O 1
ATOM 720 N N . GLU A 1 94 ? 22.094 3.225 15.562 1 97.75 94 GLU A N 1
ATOM 721 C CA . GLU A 1 94 ? 21.75 4.395 16.359 1 97.75 94 GLU A CA 1
ATOM 722 C C . GLU A 1 94 ? 20.703 5.258 15.648 1 97.75 94 GLU A C 1
ATOM 724 O O . GLU A 1 94 ? 19.797 5.801 16.281 1 97.75 94 GLU A O 1
ATOM 729 N N . ALA A 1 95 ? 20.844 5.406 14.383 1 97.19 95 ALA A N 1
ATOM 730 C CA . ALA A 1 95 ? 19.906 6.191 13.602 1 97.19 95 ALA A CA 1
ATOM 731 C C . ALA A 1 95 ? 18.5 5.609 13.695 1 97.19 95 ALA A C 1
ATOM 733 O O . ALA A 1 95 ? 17.516 6.352 13.859 1 97.19 95 ALA A O 1
ATOM 734 N N . LEU A 1 96 ? 18.375 4.316 13.656 1 98.19 96 LEU A N 1
ATOM 735 C CA . LEU A 1 96 ? 17.078 3.658 13.703 1 98.19 96 LEU A CA 1
ATOM 736 C C . LEU A 1 96 ? 16.516 3.658 15.125 1 98.19 96 LEU A C 1
ATOM 738 O O . LEU A 1 96 ? 15.305 3.76 15.32 1 98.19 96 LEU A O 1
ATOM 742 N N . GLU A 1 97 ? 17.406 3.529 16.062 1 98.12 97 GLU A N 1
ATOM 743 C CA . GLU A 1 97 ? 16.969 3.654 17.453 1 98.12 97 GLU A CA 1
ATOM 744 C C . GLU A 1 97 ? 16.359 5.027 17.719 1 98.12 97 GLU A C 1
ATOM 746 O O . GLU A 1 97 ? 15.438 5.152 18.531 1 98.12 97 GLU A O 1
ATOM 751 N N . GLY A 1 98 ? 16.953 6.043 17.094 1 97.12 98 GLY A N 1
ATOM 752 C CA . GLY A 1 98 ? 16.391 7.375 17.188 1 97.12 98 GLY A CA 1
ATOM 753 C C . GLY A 1 98 ? 14.961 7.453 16.688 1 97.12 98 GLY A C 1
ATOM 754 O O . GLY A 1 98 ? 14.117 8.125 17.281 1 97.12 98 GLY A O 1
ATOM 755 N N . GLN A 1 99 ? 14.688 6.754 15.594 1 97.69 99 GLN A N 1
ATOM 756 C CA . GLN A 1 99 ? 13.328 6.688 15.07 1 97.69 99 GLN A CA 1
ATOM 757 C C . GLN A 1 99 ? 12.391 5.996 16.062 1 97.69 99 GLN A C 1
ATOM 759 O O . GLN A 1 99 ? 11.273 6.469 16.297 1 97.69 99 GLN A O 1
ATOM 764 N N . GLU A 1 100 ? 12.859 4.879 16.594 1 98.12 100 GLU A N 1
ATOM 765 C CA . GLU A 1 100 ? 12.07 4.145 17.578 1 98.12 100 GLU A CA 1
ATOM 766 C C . GLU A 1 100 ? 11.688 5.035 18.766 1 98.12 100 GLU A C 1
ATOM 768 O O . GLU A 1 100 ? 10.539 5.043 19.188 1 98.12 100 GLU A O 1
ATOM 773 N N . LYS A 1 101 ? 12.672 5.762 19.234 1 97.69 101 LYS A N 1
ATOM 774 C CA . LYS A 1 101 ? 12.438 6.656 20.375 1 97.69 101 LYS A CA 1
ATOM 775 C C . LYS A 1 101 ? 11.445 7.758 20.016 1 97.69 101 LYS A C 1
ATOM 777 O O . LYS A 1 101 ? 10.609 8.133 20.828 1 97.69 101 LYS A O 1
ATOM 782 N N . ALA A 1 102 ? 11.555 8.203 18.812 1 97.31 102 ALA A N 1
ATOM 783 C CA . ALA A 1 102 ? 10.734 9.336 18.391 1 97.31 102 ALA A CA 1
ATOM 784 C C . ALA A 1 102 ? 9.281 8.93 18.203 1 97.31 102 ALA A C 1
ATOM 786 O O . ALA A 1 102 ? 8.375 9.578 18.75 1 97.31 102 ALA A O 1
ATOM 787 N N . TYR A 1 103 ? 9.062 7.777 17.547 1 98.06 103 TYR A N 1
ATOM 788 C CA . TYR A 1 103 ? 7.664 7.547 17.203 1 98.06 103 TYR A CA 1
ATOM 789 C C . TYR A 1 103 ? 7.34 6.055 17.219 1 98.06 103 TYR A C 1
ATOM 791 O O . TYR A 1 103 ? 6.258 5.645 16.797 1 98.06 103 TYR A O 1
ATOM 799 N N . GLY A 1 104 ? 8.195 5.184 17.703 1 97.81 104 GLY A N 1
ATOM 800 C CA . GLY A 1 104 ? 7.984 3.744 17.672 1 97.81 104 GLY A CA 1
ATOM 801 C C . GLY A 1 104 ? 6.695 3.318 18.344 1 97.81 104 GLY A C 1
ATOM 802 O O . GLY A 1 104 ? 6.078 2.328 17.953 1 97.81 104 GLY A O 1
ATOM 803 N N . ASP A 1 105 ? 6.301 4.039 19.344 1 97.19 105 ASP A N 1
ATOM 804 C CA . ASP A 1 105 ? 5.102 3.68 20.094 1 97.19 105 ASP A CA 1
ATOM 805 C C . ASP A 1 105 ? 3.881 4.434 19.578 1 97.19 105 ASP A C 1
ATOM 807 O O . ASP A 1 105 ? 2.77 4.246 20.078 1 97.19 105 ASP A O 1
ATOM 811 N N . ILE A 1 106 ? 4.094 5.293 18.609 1 97.94 106 ILE A N 1
ATOM 812 C CA . ILE A 1 106 ? 3.002 6.078 18.031 1 97.94 106 ILE A CA 1
ATOM 813 C C . ILE A 1 106 ? 2.469 5.387 16.781 1 97.94 106 ILE A C 1
ATOM 815 O O . ILE A 1 106 ? 1.256 5.242 16.609 1 97.94 106 ILE A O 1
ATOM 819 N N . VAL A 1 107 ? 3.385 4.926 15.953 1 98.56 107 VAL A N 1
ATOM 820 C CA . VAL A 1 107 ? 3.004 4.277 14.703 1 98.56 107 VAL A CA 1
ATOM 821 C C . VAL A 1 107 ? 2.621 2.822 14.977 1 98.56 107 VAL A C 1
ATOM 823 O O . VAL A 1 107 ? 2.699 2.355 16.109 1 98.56 107 VAL A O 1
ATOM 826 N N . TYR A 1 108 ? 2.127 2.18 13.961 1 98.44 108 TYR A N 1
ATOM 827 C CA . TYR A 1 108 ? 1.681 0.8 14.125 1 98.44 108 TYR A CA 1
ATOM 828 C C . TYR A 1 108 ? 2.756 -0.179 13.664 1 98.44 108 TYR A C 1
ATOM 830 O O . TYR A 1 108 ? 3.518 0.114 12.742 1 98.44 108 TYR A O 1
ATOM 838 N N . ASN A 1 109 ? 2.783 -1.359 14.367 1 97.5 109 ASN A N 1
ATOM 839 C CA . ASN A 1 109 ? 3.545 -2.516 13.906 1 97.5 109 ASN A CA 1
ATOM 840 C C . ASN A 1 109 ? 5.031 -2.195 13.781 1 97.5 109 ASN A C 1
ATOM 842 O O . ASN A 1 109 ? 5.691 -2.645 12.844 1 97.5 109 ASN A O 1
ATOM 846 N N . PHE A 1 110 ? 5.512 -1.323 14.656 1 98.19 110 PHE A N 1
ATOM 847 C CA . PHE A 1 110 ? 6.934 -0.996 14.633 1 98.19 110 PHE A CA 1
ATOM 848 C C . PHE A 1 110 ? 7.77 -2.195 15.062 1 98.19 110 PHE A C 1
ATOM 850 O O . PHE A 1 110 ? 7.496 -2.818 16.094 1 98.19 110 PHE A O 1
ATOM 857 N N . ARG A 1 111 ? 8.812 -2.508 14.289 1 97.81 111 ARG A N 1
ATOM 858 C CA . ARG A 1 111 ? 9.703 -3.588 14.688 1 97.81 111 ARG A CA 1
ATOM 859 C C . ARG A 1 111 ? 11 -3.559 13.875 1 97.81 111 ARG A C 1
ATOM 861 O O . ARG A 1 111 ? 11.031 -3.002 12.781 1 97.81 111 ARG A O 1
ATOM 868 N N . TYR A 1 112 ? 12.016 -4.172 14.43 1 98.31 112 TYR A N 1
ATOM 869 C CA . TYR A 1 112 ? 13.258 -4.41 13.695 1 98.31 112 TYR A CA 1
ATOM 870 C C . TYR A 1 112 ? 13.141 -5.652 12.82 1 98.31 112 TYR A C 1
ATOM 872 O O . TYR A 1 112 ? 12.57 -6.664 13.234 1 98.31 112 TYR A O 1
ATOM 880 N N . MET A 1 113 ? 13.633 -5.574 11.648 1 98.06 113 MET A N 1
ATOM 881 C CA . MET A 1 113 ? 13.602 -6.715 10.734 1 98.06 113 MET A CA 1
ATOM 882 C C . MET A 1 113 ? 14.727 -7.699 11.062 1 98.06 113 MET A C 1
ATOM 884 O O . MET A 1 113 ? 15.805 -7.293 11.484 1 98.06 113 MET A O 1
ATOM 888 N N . SER A 1 114 ? 14.469 -8.961 10.859 1 97.56 114 SER A N 1
ATOM 889 C CA . SER A 1 114 ? 15.516 -9.969 10.984 1 97.56 114 SER A CA 1
ATOM 890 C C . SER A 1 114 ? 16.453 -9.953 9.781 1 97.56 114 SER A C 1
ATOM 892 O O . SER A 1 114 ? 16.125 -9.391 8.742 1 97.56 114 SER A O 1
ATOM 894 N N . ASP A 1 115 ? 17.609 -10.609 9.961 1 97.38 115 ASP A N 1
ATOM 895 C CA . ASP A 1 115 ? 18.547 -10.734 8.852 1 97.38 115 ASP A CA 1
ATOM 896 C C . ASP A 1 115 ? 17.922 -11.477 7.676 1 97.38 115 ASP A C 1
ATOM 898 O O . ASP A 1 115 ? 18.094 -11.086 6.52 1 97.38 115 ASP A O 1
ATOM 902 N N . LYS A 1 116 ? 17.172 -12.461 7.996 1 96.38 116 LYS A N 1
ATOM 903 C CA . LYS A 1 116 ? 16.531 -13.266 6.961 1 96.38 116 LYS A CA 1
ATOM 904 C C . LYS A 1 116 ? 15.547 -12.43 6.148 1 96.38 116 LYS A C 1
ATOM 906 O O . LYS A 1 116 ? 15.531 -12.508 4.918 1 96.38 116 LYS A O 1
ATOM 911 N N . GLU A 1 117 ? 14.75 -11.672 6.836 1 97.25 117 GLU A N 1
ATOM 912 C CA . GLU A 1 117 ? 13.805 -10.797 6.152 1 97.25 117 GLU A CA 1
ATOM 913 C C . GLU A 1 117 ? 14.516 -9.781 5.27 1 97.25 117 GLU A C 1
ATOM 915 O O . GLU A 1 117 ? 14.141 -9.578 4.113 1 97.25 117 GLU A O 1
ATOM 920 N N . ARG A 1 118 ? 15.539 -9.141 5.805 1 97.5 118 ARG A N 1
ATOM 921 C CA . ARG A 1 118 ? 16.281 -8.117 5.066 1 97.5 118 ARG A CA 1
ATOM 922 C C . ARG A 1 118 ? 16.891 -8.695 3.799 1 97.5 118 ARG A C 1
ATOM 924 O O . ARG A 1 118 ? 16.781 -8.109 2.721 1 97.5 118 ARG A O 1
ATOM 931 N N . GLU A 1 119 ? 17.5 -9.836 3.953 1 96.62 119 GLU A N 1
ATOM 932 C CA . GLU A 1 119 ? 18.203 -10.461 2.838 1 96.62 119 GLU A CA 1
ATOM 933 C C . GLU A 1 119 ? 17.219 -10.945 1.768 1 96.62 119 GLU A C 1
ATOM 935 O O . GLU A 1 119 ? 17.562 -10.977 0.583 1 96.62 119 GLU A O 1
ATOM 940 N N . SER A 1 120 ? 16.078 -11.281 2.223 1 96.75 120 SER A N 1
ATOM 941 C CA . SER A 1 120 ? 15.062 -11.758 1.29 1 96.75 120 SER A CA 1
ATOM 942 C C . SER A 1 120 ? 14.391 -10.594 0.565 1 96.75 120 SER A C 1
ATOM 944 O O . SER A 1 120 ? 14.086 -10.688 -0.626 1 96.75 120 SER A O 1
ATOM 946 N N . LEU A 1 121 ? 14.164 -9.484 1.208 1 97.06 121 LEU A N 1
ATOM 947 C CA . LEU A 1 121 ? 13.383 -8.375 0.684 1 97.06 121 LEU A CA 1
ATOM 948 C C . LEU A 1 121 ? 14.227 -7.484 -0.216 1 97.06 121 LEU A C 1
ATOM 950 O O . LEU A 1 121 ? 13.727 -6.914 -1.187 1 97.06 121 LEU A O 1
ATOM 954 N N . PHE A 1 122 ? 15.484 -7.352 0.14 1 96.75 122 PHE A N 1
ATOM 955 C CA . PHE A 1 122 ? 16.266 -6.293 -0.497 1 96.75 122 PHE A CA 1
ATOM 956 C C . PHE A 1 122 ? 17.438 -6.871 -1.262 1 96.75 122 PHE A C 1
ATOM 958 O O . PHE A 1 122 ? 18.031 -7.875 -0.844 1 96.75 122 PHE A O 1
ATOM 965 N N . VAL A 1 123 ? 17.875 -6.305 -2.381 1 95.12 123 VAL A N 1
ATOM 966 C CA . VAL A 1 123 ? 18.984 -6.742 -3.215 1 95.12 123 VAL A CA 1
ATOM 967 C C . VAL A 1 123 ? 20.312 -6.484 -2.49 1 95.12 123 VAL A C 1
ATOM 969 O O . VAL A 1 123 ? 21.172 -7.371 -2.406 1 95.12 123 VAL A O 1
ATOM 972 N N . GLU A 1 124 ? 20.547 -5.316 -1.924 1 94.62 124 GLU A N 1
ATOM 973 C CA . GLU A 1 124 ? 21.703 -4.902 -1.138 1 94.62 124 GLU A CA 1
ATOM 974 C C . GLU A 1 124 ? 21.281 -4.289 0.193 1 94.62 124 GLU A C 1
ATOM 976 O O . GLU A 1 124 ? 21.375 -3.074 0.379 1 94.62 124 GLU A O 1
ATOM 981 N N . PRO A 1 125 ? 20.953 -5.113 1.081 1 97.25 125 PRO A N 1
ATOM 982 C CA . PRO A 1 125 ? 20.391 -4.59 2.328 1 97.25 125 PRO A CA 1
ATOM 983 C C . PRO A 1 125 ? 21.438 -3.902 3.203 1 97.25 125 PRO A C 1
ATOM 985 O O . PRO A 1 125 ? 22.594 -4.34 3.25 1 97.25 125 PRO A O 1
ATOM 988 N N . SER A 1 126 ? 21.031 -2.787 3.869 1 98.25 126 SER A N 1
ATOM 989 C CA . SER A 1 126 ? 21.812 -2.229 4.965 1 98.25 126 SER A CA 1
ATOM 990 C C . SER A 1 126 ? 21.891 -3.197 6.137 1 98.25 126 SER A C 1
ATOM 992 O O . SER A 1 126 ? 21.188 -4.207 6.164 1 98.25 126 SER A O 1
ATOM 994 N N . LYS A 1 127 ? 22.734 -2.922 7.098 1 98.31 127 LYS A N 1
ATOM 995 C CA . LYS A 1 127 ? 22.969 -3.799 8.242 1 98.31 127 LYS A CA 1
ATOM 996 C C . LYS A 1 127 ? 21.719 -3.924 9.109 1 98.31 127 LYS A C 1
ATOM 998 O O . LYS A 1 127 ? 21.484 -4.973 9.711 1 98.31 127 LYS A O 1
ATOM 1003 N N . TYR A 1 128 ? 20.969 -2.84 9.156 1 98.56 128 TYR A N 1
ATOM 1004 C CA . TYR A 1 128 ? 19.766 -2.816 9.984 1 98.56 128 TYR A CA 1
ATOM 1005 C C . TYR A 1 128 ? 18.578 -2.26 9.211 1 98.56 128 TYR A C 1
ATOM 1007 O O . TYR A 1 128 ? 18.75 -1.553 8.211 1 98.56 128 TYR A O 1
ATOM 1015 N N . ALA A 1 129 ? 17.406 -2.625 9.609 1 98.75 129 ALA A N 1
ATOM 1016 C CA . ALA A 1 129 ? 16.188 -2.074 9.039 1 98.75 129 ALA A CA 1
ATOM 1017 C C . ALA A 1 129 ? 15.031 -2.15 10.031 1 98.75 129 ALA A C 1
ATOM 1019 O O . ALA A 1 129 ? 14.977 -3.062 10.859 1 98.75 129 ALA A O 1
ATOM 1020 N N . ILE A 1 130 ? 14.188 -1.184 9.961 1 98.69 130 ILE A N 1
ATOM 1021 C CA . ILE A 1 130 ? 12.945 -1.204 10.727 1 98.69 130 ILE A CA 1
ATOM 1022 C C . ILE A 1 130 ? 11.75 -1.232 9.773 1 98.69 130 ILE A C 1
ATOM 1024 O O . ILE A 1 130 ? 11.859 -0.809 8.625 1 98.69 130 ILE A O 1
ATOM 1028 N N . HIS A 1 131 ? 10.688 -1.818 10.234 1 98.75 131 HIS A N 1
ATOM 1029 C CA . HIS A 1 131 ? 9.383 -1.845 9.578 1 98.75 131 HIS A CA 1
ATOM 1030 C C . HIS A 1 131 ? 8.305 -1.22 10.461 1 98.75 131 HIS A C 1
ATOM 1032 O O . HIS A 1 131 ? 8.312 -1.405 11.68 1 98.75 131 HIS A O 1
ATOM 1038 N N . PHE A 1 132 ? 7.391 -0.463 9.883 1 98.75 132 PHE A N 1
ATOM 1039 C CA . PHE A 1 132 ? 6.211 -0.005 10.602 1 98.75 132 PHE A CA 1
ATOM 1040 C C . PHE A 1 132 ? 5.105 0.399 9.641 1 98.75 132 PHE A C 1
ATOM 1042 O O . PHE A 1 132 ? 5.32 0.443 8.422 1 98.75 132 PHE A O 1
ATOM 1049 N N . SER A 1 133 ? 3.896 0.582 10.133 1 98.75 133 SER A N 1
ATOM 1050 C CA . SER A 1 133 ? 2.777 1.188 9.422 1 98.75 133 SER A CA 1
ATOM 1051 C C . SER A 1 133 ? 2.49 2.594 9.938 1 98.75 133 SER A C 1
ATOM 1053 O O . SER A 1 133 ? 2.549 2.844 11.141 1 98.75 133 SER A O 1
ATOM 1055 N N . SER A 1 134 ? 2.293 3.455 9.016 1 98.69 134 SER A N 1
ATOM 1056 C CA . SER A 1 134 ? 2.031 4.852 9.352 1 98.69 134 SER A CA 1
ATOM 1057 C C . SER A 1 134 ? 1.111 5.504 8.328 1 98.69 134 SER A C 1
ATOM 1059 O O . SER A 1 134 ? 0.754 4.887 7.324 1 98.69 134 SER A O 1
ATOM 1061 N N . TYR A 1 135 ? 0.64 6.676 8.641 1 98.75 135 TYR A N 1
ATOM 1062 C CA . TYR A 1 135 ? -0.199 7.418 7.711 1 98.75 135 TYR A CA 1
ATOM 1063 C C . TYR A 1 135 ? 0.644 8.328 6.828 1 98.75 135 TYR A C 1
ATOM 1065 O O . TYR A 1 135 ? 1.741 8.742 7.215 1 98.75 135 TYR A O 1
ATOM 1073 N N . ALA A 1 136 ? 0.202 8.531 5.688 1 98.75 136 ALA A N 1
ATOM 1074 C CA . ALA A 1 136 ? 0.73 9.562 4.797 1 98.75 136 ALA A CA 1
ATOM 1075 C C . ALA A 1 136 ? -0.379 10.492 4.316 1 98.75 136 ALA A C 1
ATOM 1077 O O . ALA A 1 136 ? -1.455 10.039 3.924 1 98.75 136 ALA A O 1
ATOM 1078 N N . ALA A 1 137 ? -0.139 11.758 4.398 1 98.75 137 ALA A N 1
ATOM 1079 C CA . ALA A 1 137 ? -1.078 12.781 3.934 1 98.75 137 ALA A CA 1
ATOM 1080 C C . ALA A 1 137 ? -0.523 13.523 2.725 1 98.75 137 ALA A C 1
ATOM 1082 O O . ALA A 1 137 ? 0.297 14.438 2.871 1 98.75 137 ALA A O 1
ATOM 1083 N N . GLU A 1 138 ? -0.968 13.125 1.574 1 98.06 138 GLU A N 1
ATOM 1084 C CA . GLU A 1 138 ? -0.411 13.781 0.395 1 98.06 138 GLU A CA 1
ATOM 1085 C C . GLU A 1 138 ? -0.935 15.211 0.26 1 98.06 138 GLU A C 1
ATOM 1087 O O . GLU A 1 138 ? -2.143 15.445 0.324 1 98.06 138 GLU A O 1
ATOM 1092 N N . GLY A 1 139 ? -0.071 16.125 0.078 1 98.31 139 GLY A N 1
ATOM 1093 C CA . GLY A 1 139 ? -0.337 17.547 0.2 1 98.31 139 GLY A CA 1
ATOM 1094 C C . GLY A 1 139 ? -1.379 18.047 -0.784 1 98.31 139 GLY A C 1
ATOM 1095 O O . GLY A 1 139 ? -2.258 18.844 -0.422 1 98.31 139 GLY A O 1
ATOM 1096 N N . ASN A 1 140 ? -1.342 17.531 -2.02 1 97.56 140 ASN A N 1
ATOM 1097 C CA . ASN A 1 140 ? -2.195 18.047 -3.086 1 97.56 140 ASN A CA 1
ATOM 1098 C C . ASN A 1 140 ? -3.635 17.562 -2.934 1 97.56 140 ASN A C 1
ATOM 1100 O O . ASN A 1 140 ? -4.516 17.969 -3.695 1 97.56 140 ASN A O 1
ATOM 1104 N N . GLN A 1 141 ? -3.865 16.781 -1.98 1 98.19 141 GLN A N 1
ATOM 1105 C CA . GLN A 1 141 ? -5.223 16.328 -1.701 1 98.19 141 GLN A CA 1
ATOM 1106 C C . GLN A 1 141 ? -5.652 16.703 -0.287 1 98.19 141 GLN A C 1
ATOM 1108 O O . GLN A 1 141 ? -6.777 17.156 -0.073 1 98.19 141 GLN A O 1
ATOM 1113 N N . TYR A 1 142 ? -4.773 16.531 0.641 1 98.81 142 TYR A N 1
ATOM 1114 C CA . TYR A 1 142 ? -5.082 16.75 2.049 1 98.81 142 TYR A CA 1
ATOM 1115 C C . TYR A 1 142 ? -5.387 18.219 2.316 1 98.81 142 TYR A C 1
ATOM 1117 O O . TYR A 1 142 ? -6.383 18.547 2.961 1 98.81 142 TYR A O 1
ATOM 1125 N N . VAL A 1 143 ? -4.547 19.109 1.827 1 98.88 143 VAL A N 1
ATOM 1126 C CA . VAL A 1 143 ? -4.734 20.516 2.111 1 98.88 143 VAL A CA 1
ATOM 1127 C C . VAL A 1 143 ? -6.004 21.031 1.43 1 98.88 143 VAL A C 1
ATOM 1129 O O . VAL A 1 143 ? -6.828 21.688 2.057 1 98.88 143 VAL A O 1
ATOM 1132 N N . PRO A 1 144 ? -6.223 20.688 0.165 1 98.75 144 PRO A N 1
ATOM 1133 C CA . PRO A 1 144 ? -7.508 21.047 -0.445 1 98.75 144 PRO A CA 1
ATOM 1134 C C . PRO A 1 144 ? -8.703 20.484 0.324 1 98.75 144 PRO A C 1
ATOM 1136 O O . PRO A 1 144 ? -9.75 21.125 0.399 1 98.75 144 PRO A O 1
ATOM 1139 N N . PHE A 1 145 ? -8.625 19.312 0.846 1 98.81 145 PHE A N 1
ATOM 1140 C CA . PHE A 1 145 ? -9.672 18.75 1.692 1 98.81 145 PHE A CA 1
ATOM 1141 C C . PHE A 1 145 ? -9.945 19.656 2.885 1 98.81 145 PHE A C 1
ATOM 1143 O O . PHE A 1 145 ? -11.102 19.953 3.193 1 98.81 145 PHE A O 1
ATOM 1150 N N . LEU A 1 146 ? -8.867 20.109 3.59 1 98.88 146 LEU A N 1
ATOM 1151 C CA . LEU A 1 146 ? -9.023 21.047 4.699 1 98.88 146 LEU A CA 1
ATOM 1152 C C . LEU A 1 146 ? -9.664 22.344 4.23 1 98.88 146 LEU A C 1
ATOM 1154 O O . LEU A 1 146 ? -10.57 22.875 4.883 1 98.88 146 LEU A O 1
ATOM 1158 N N . LYS A 1 147 ? -9.188 22.844 3.107 1 98.81 147 LYS A N 1
ATOM 1159 C CA . LYS A 1 147 ? -9.695 24.094 2.562 1 98.81 147 LYS A CA 1
ATOM 1160 C C . LYS A 1 147 ? -11.195 24 2.277 1 98.81 147 LYS A C 1
ATOM 1162 O O . LYS A 1 147 ? -11.945 24.938 2.557 1 98.81 147 LYS A O 1
ATOM 1167 N N . LYS A 1 148 ? -11.602 22.906 1.702 1 98.75 148 LYS A N 1
ATOM 1168 C CA . LYS A 1 148 ? -13.016 22.719 1.412 1 98.75 148 LYS A CA 1
ATOM 1169 C C . LYS A 1 148 ? -13.852 22.797 2.686 1 98.75 148 LYS A C 1
ATOM 1171 O O . LYS A 1 148 ? -14.922 23.406 2.699 1 98.75 148 LYS A O 1
ATOM 1176 N N . GLN A 1 149 ? -13.422 22.156 3.736 1 98.44 149 GLN A N 1
ATOM 1177 C CA . GLN A 1 149 ? -14.125 22.203 5.012 1 98.44 149 GLN A CA 1
ATOM 1178 C C . GLN A 1 149 ? -14.211 23.641 5.527 1 98.44 149 GLN A C 1
ATOM 1180 O O . GLN A 1 149 ? -15.242 24.047 6.062 1 98.44 149 GLN A O 1
ATOM 1185 N N . LEU A 1 150 ? -13.141 24.328 5.359 1 98.81 150 LEU A N 1
ATOM 1186 C CA . LEU A 1 150 ? -13.086 25.703 5.824 1 98.81 150 LEU A CA 1
ATOM 1187 C C . LEU A 1 150 ? -14.047 26.578 5.031 1 98.81 150 LEU A C 1
ATOM 1189 O O . LEU A 1 150 ? -14.781 27.391 5.613 1 98.81 150 LEU A O 1
ATOM 1193 N N . VAL A 1 151 ? -14.039 26.391 3.707 1 98.75 151 VAL A N 1
ATOM 1194 C CA . VAL A 1 151 ? -14.945 27.156 2.848 1 98.75 151 VAL A CA 1
ATOM 1195 C C . VAL A 1 151 ? -16.391 26.844 3.223 1 98.75 151 VAL A C 1
ATOM 1197 O O . VAL A 1 151 ? -17.219 27.75 3.324 1 98.75 151 VAL A O 1
ATOM 1200 N N . ASP A 1 152 ? -16.672 25.609 3.457 1 98.25 152 ASP A N 1
ATOM 1201 C CA . ASP A 1 152 ? -18.016 25.188 3.846 1 98.25 152 ASP A CA 1
ATOM 1202 C C . ASP A 1 152 ? -18.438 25.828 5.164 1 98.25 152 ASP A C 1
ATOM 1204 O O . ASP A 1 152 ? -19.625 25.969 5.438 1 98.25 152 ASP A O 1
ATOM 1208 N N . GLN A 1 153 ? -17.469 26.25 5.953 1 98.06 153 GLN A N 1
ATOM 1209 C CA . GLN A 1 153 ? -17.75 26.844 7.25 1 98.06 153 GLN A CA 1
ATOM 1210 C C . GLN A 1 153 ? -17.672 28.359 7.184 1 98.06 153 GLN A C 1
ATOM 1212 O O . GLN A 1 153 ? -17.641 29.047 8.219 1 98.06 153 GLN A O 1
ATOM 1217 N N . GLY A 1 154 ? -17.531 28.875 6 1 98 154 GLY A N 1
ATOM 1218 C CA . GLY A 1 154 ? -17.641 30.312 5.793 1 98 154 GLY A CA 1
ATOM 1219 C C . GLY A 1 154 ? -16.297 31.016 5.84 1 98 154 GLY A C 1
ATOM 1220 O O . GLY A 1 154 ? -16.234 32.25 5.832 1 98 154 GLY A O 1
ATOM 1221 N N . VAL A 1 155 ? -15.211 30.266 5.926 1 98.81 155 VAL A N 1
ATOM 1222 C CA . VAL A 1 155 ? -13.883 30.875 5.918 1 98.81 155 VAL A CA 1
ATOM 1223 C C . VAL A 1 155 ? -13.586 31.438 4.527 1 98.81 155 VAL A C 1
ATOM 1225 O O . VAL A 1 155 ? -13.883 30.797 3.518 1 98.81 155 VAL A O 1
ATOM 1228 N N . VAL A 1 156 ? -13.008 32.594 4.48 1 98.62 156 VAL A N 1
ATOM 1229 C CA . VAL A 1 156 ? -12.711 33.281 3.221 1 98.62 156 VAL A CA 1
ATOM 1230 C C . VAL A 1 156 ? -11.219 33.188 2.924 1 98.62 156 VAL A C 1
ATOM 1232 O O . VAL A 1 156 ? -10.391 33.375 3.816 1 98.62 156 VAL A O 1
ATOM 1235 N N . PHE A 1 157 ? -10.891 32.844 1.735 1 98.81 157 PHE A N 1
ATOM 1236 C CA . PHE A 1 157 ? -9.516 32.844 1.248 1 98.81 157 PHE A CA 1
ATOM 1237 C C . PHE A 1 157 ? -9.266 34.062 0.354 1 98.81 157 PHE A C 1
ATOM 1239 O O . PHE A 1 157 ? -10.008 34.281 -0.604 1 98.81 157 PHE A O 1
ATOM 1246 N N . LYS A 1 158 ? -8.266 34.844 0.664 1 98.56 158 LYS A N 1
ATOM 1247 C CA . LYS A 1 158 ? -7.945 36.062 -0.104 1 98.56 158 LYS A CA 1
ATOM 1248 C C . LYS A 1 158 ? -6.492 36.031 -0.569 1 98.56 158 LYS A C 1
ATOM 1250 O O . LYS A 1 158 ? -5.578 35.906 0.245 1 98.56 158 LYS A O 1
ATOM 1255 N N . GLN A 1 159 ? -6.293 36.125 -1.848 1 98.44 159 GLN A N 1
ATOM 1256 C CA . GLN A 1 159 ? -4.93 36.281 -2.355 1 98.44 159 GLN A CA 1
ATOM 1257 C C . GLN A 1 159 ? -4.426 37.688 -2.186 1 98.44 159 GLN A C 1
ATOM 1259 O O . GLN A 1 159 ? -4.859 38.594 -2.904 1 98.44 159 GLN A O 1
ATOM 1264 N N . ARG A 1 160 ? -3.613 37.875 -1.272 1 98.12 160 ARG A N 1
ATOM 1265 C CA . ARG A 1 160 ? -3.004 39.156 -0.93 1 98.12 160 ARG A CA 1
ATOM 1266 C C . ARG A 1 160 ? -1.683 38.969 -0.197 1 98.12 160 ARG A C 1
ATOM 1268 O O . ARG A 1 160 ? -1.619 38.219 0.788 1 98.12 160 ARG A O 1
ATOM 1275 N N . ALA A 1 161 ? -0.679 39.562 -0.773 1 96.94 161 ALA A N 1
ATOM 1276 C CA . ALA A 1 161 ? 0.593 39.531 -0.057 1 96.94 161 ALA A CA 1
ATOM 1277 C C . ALA A 1 161 ? 0.542 40.406 1.189 1 96.94 161 ALA A C 1
ATOM 1279 O O . ALA A 1 161 ? 0.084 41.562 1.13 1 96.94 161 ALA A O 1
ATOM 1280 N N . ILE A 1 162 ? 0.916 39.875 2.291 1 97.75 162 ILE A N 1
ATOM 1281 C CA . ILE A 1 162 ? 0.972 40.594 3.553 1 97.75 162 ILE A CA 1
ATOM 1282 C C . ILE A 1 162 ? 2.414 41 3.854 1 97.75 162 ILE A C 1
ATOM 1284 O O . ILE A 1 162 ? 3.318 40.156 3.816 1 97.75 162 ILE A O 1
ATOM 1288 N N . ASN A 1 163 ? 2.635 42.25 4.148 1 93.94 163 ASN A N 1
ATOM 1289 C CA . ASN A 1 163 ? 3.992 42.719 4.355 1 93.94 163 ASN A CA 1
ATOM 1290 C C . ASN A 1 163 ? 4.395 42.656 5.824 1 93.94 163 ASN A C 1
ATOM 1292 O O . ASN A 1 163 ? 5.574 42.5 6.145 1 93.94 163 ASN A O 1
ATOM 1296 N N . ASN A 1 164 ? 3.467 42.969 6.637 1 93.25 164 ASN A N 1
ATOM 1297 C CA . ASN A 1 164 ? 3.641 42.844 8.078 1 93.25 164 ASN A CA 1
ATOM 1298 C C . ASN A 1 164 ? 2.312 42.594 8.789 1 93.25 164 ASN A C 1
ATOM 1300 O O . ASN A 1 164 ? 1.25 42.938 8.266 1 93.25 164 ASN A O 1
ATOM 1304 N N . VAL A 1 165 ? 2.375 42.031 9.93 1 96 165 VAL A N 1
ATOM 1305 C CA . VAL A 1 165 ? 1.174 41.594 10.633 1 96 165 VAL A CA 1
ATOM 1306 C C . VAL A 1 165 ? 0.32 42.781 11 1 96 165 VAL A C 1
ATOM 1308 O O . VAL A 1 165 ? -0.907 42.688 11.086 1 96 165 VAL A O 1
ATOM 1311 N N . GLU A 1 166 ? 0.914 43.938 11.211 1 94.94 166 GLU A N 1
ATOM 1312 C CA . GLU A 1 166 ? 0.202 45.125 11.633 1 94.94 166 GLU A CA 1
ATOM 1313 C C . GLU A 1 166 ? -0.812 45.562 10.578 1 94.94 166 GLU A C 1
ATOM 1315 O O . GLU A 1 166 ? -1.87 46.094 10.914 1 94.94 166 GLU A O 1
ATOM 1320 N N . GLU A 1 167 ? -0.451 45.312 9.32 1 95 167 GLU A N 1
ATOM 1321 C CA . GLU A 1 167 ? -1.366 45.656 8.234 1 95 167 GLU A CA 1
ATOM 1322 C C . GLU A 1 167 ? -2.744 45.031 8.461 1 95 167 GLU A C 1
ATOM 1324 O O . GLU A 1 167 ? -3.766 45.656 8.172 1 95 167 GLU A O 1
ATOM 1329 N N . LEU A 1 168 ? -2.752 43.844 8.961 1 97.19 168 LEU A N 1
ATOM 1330 C CA . LEU A 1 168 ? -4.008 43.125 9.172 1 97.19 168 LEU A CA 1
ATOM 1331 C C . LEU A 1 168 ? -4.734 43.656 10.398 1 97.19 168 LEU A C 1
ATOM 1333 O O . LEU A 1 168 ? -5.965 43.688 10.43 1 97.19 168 LEU A O 1
ATOM 1337 N N . ALA A 1 169 ? -3.957 44.062 11.383 1 95.56 169 ALA A N 1
ATOM 1338 C CA . ALA A 1 169 ? -4.562 44.75 12.531 1 95.56 169 ALA A CA 1
ATOM 1339 C C . ALA A 1 169 ? -5.234 46.031 12.109 1 95.56 169 ALA A C 1
ATOM 1341 O O . ALA A 1 169 ? -6.34 46.344 12.562 1 95.56 169 ALA A O 1
ATOM 1342 N N . ASP A 1 170 ? -4.551 46.75 11.266 1 94.75 170 ASP A N 1
ATOM 1343 C CA . ASP A 1 170 ? -5.098 48 10.766 1 94.75 170 ASP A CA 1
ATOM 1344 C C . ASP A 1 170 ? -6.363 47.781 9.945 1 94.75 170 ASP A C 1
ATOM 1346 O O . ASP A 1 170 ? -7.242 48.625 9.883 1 94.75 170 ASP A O 1
ATOM 1350 N N . ASP A 1 171 ? -6.426 46.625 9.328 1 95.12 171 ASP A N 1
ATOM 1351 C CA . ASP A 1 171 ? -7.609 46.25 8.562 1 95.12 171 ASP A CA 1
ATOM 1352 C C . ASP A 1 171 ? -8.766 45.875 9.492 1 95.12 171 ASP A C 1
ATOM 1354 O O . ASP A 1 171 ? -9.875 45.625 9.031 1 95.12 171 ASP A O 1
ATOM 1358 N N . GLY A 1 172 ? -8.477 45.75 10.844 1 94.25 172 GLY A N 1
ATOM 1359 C CA . GLY A 1 172 ? -9.555 45.531 11.797 1 94.25 172 GLY A CA 1
ATOM 1360 C C . GLY A 1 172 ? -9.539 44.125 12.375 1 94.25 172 GLY A C 1
ATOM 1361 O O . GLY A 1 172 ? -10.477 43.719 13.07 1 94.25 172 GLY A O 1
ATOM 1362 N N . TYR A 1 173 ? -8.5 43.344 12.078 1 96.75 173 TYR A N 1
ATOM 1363 C CA . TYR A 1 173 ? -8.414 42.031 12.656 1 96.75 173 TYR A CA 1
ATOM 1364 C C . TYR A 1 173 ? -7.879 42.062 14.078 1 96.75 173 TYR A C 1
ATOM 1366 O O . TYR A 1 173 ? -6.867 42.719 14.344 1 96.75 173 TYR A O 1
ATOM 1374 N N . ASP A 1 174 ? -8.523 41.344 15 1 95.06 174 ASP A N 1
ATOM 1375 C CA . ASP A 1 174 ? -8.148 41.312 16.406 1 95.06 174 ASP A CA 1
ATOM 1376 C C . ASP A 1 174 ? -7 40.344 16.641 1 95.06 174 ASP A C 1
ATOM 1378 O O . ASP A 1 174 ? -6.223 40.5 17.594 1 95.06 174 ASP A O 1
ATOM 1382 N N . ILE A 1 175 ? -7.008 39.281 15.859 1 97.62 175 ILE A N 1
ATOM 1383 C CA . ILE A 1 175 ? -6.008 38.219 15.961 1 97.62 175 ILE A CA 1
ATOM 1384 C C . ILE A 1 175 ? -5.398 37.969 14.586 1 97.62 175 ILE A C 1
ATOM 1386 O O . ILE A 1 175 ? -6.117 37.844 13.594 1 97.62 175 ILE A O 1
ATOM 1390 N N . VAL A 1 176 ? -4.113 37.906 14.562 1 98.56 176 VAL A N 1
ATOM 1391 C CA . VAL A 1 176 ? -3.385 37.531 13.359 1 98.56 176 VAL A CA 1
ATOM 1392 C C . VAL A 1 176 ? -2.584 36.25 13.633 1 98.56 176 VAL A C 1
ATOM 1394 O O . VAL A 1 176 ? -1.785 36.219 14.57 1 98.56 176 VAL A O 1
ATOM 1397 N N . ILE A 1 177 ? -2.846 35.188 12.891 1 98.81 177 ILE A N 1
ATOM 1398 C CA . ILE A 1 177 ? -2.092 33.969 13.008 1 98.81 177 ILE A CA 1
ATOM 1399 C C . ILE A 1 177 ? -1.047 33.875 11.898 1 98.81 177 ILE A C 1
ATOM 1401 O O . ILE A 1 177 ? -1.394 33.844 10.711 1 98.81 177 ILE A O 1
ATOM 1405 N N . ASN A 1 178 ? 0.2 33.875 12.281 1 98.81 178 ASN A N 1
ATOM 1406 C CA . ASN A 1 178 ? 1.324 33.875 11.352 1 98.81 178 ASN A CA 1
ATOM 1407 C C . ASN A 1 178 ? 1.753 32.438 11.008 1 98.81 178 ASN A C 1
ATOM 1409 O O . ASN A 1 178 ? 2.535 31.828 11.734 1 98.81 178 ASN A O 1
ATOM 1413 N N . CYS A 1 179 ? 1.313 31.938 9.906 1 98.75 179 CYS A N 1
ATOM 1414 C CA . CYS A 1 179 ? 1.677 30.656 9.312 1 98.75 179 CYS A CA 1
ATOM 1415 C C . CYS A 1 179 ? 2.291 30.844 7.93 1 98.75 179 CYS A C 1
ATOM 1417 O O . CYS A 1 179 ? 1.998 30.094 7.004 1 98.75 179 CYS A O 1
ATOM 1419 N N . ALA A 1 180 ? 3.16 31.781 7.77 1 98.12 180 ALA A N 1
ATOM 1420 C CA . ALA A 1 180 ? 3.588 32.281 6.469 1 98.12 180 ALA A CA 1
ATOM 1421 C C . ALA A 1 180 ? 4.82 31.547 5.969 1 98.12 180 ALA A C 1
ATOM 1423 O O . ALA A 1 180 ? 5.59 32.062 5.16 1 98.12 180 ALA A O 1
ATOM 1424 N N . GLY A 1 181 ? 5.098 30.312 6.496 1 96.94 181 GLY A N 1
ATOM 1425 C CA . GLY A 1 181 ? 6.215 29.516 6.008 1 96.94 181 GLY A CA 1
ATOM 1426 C C . GLY A 1 181 ? 7.543 30.25 6.086 1 96.94 181 GLY A C 1
ATOM 1427 O O . GLY A 1 181 ? 7.914 30.766 7.145 1 96.94 181 GLY A O 1
ATOM 1428 N N . LEU A 1 182 ? 8.227 30.422 4.98 1 96.75 182 LEU A N 1
ATOM 1429 C CA . LEU A 1 182 ? 9.57 31 4.93 1 96.75 182 LEU A CA 1
ATOM 1430 C C . LEU A 1 182 ? 9.531 32.469 5.281 1 96.75 182 LEU A C 1
ATOM 1432 O O . LEU A 1 182 ? 10.523 33.031 5.766 1 96.75 182 LEU A O 1
ATOM 1436 N N . ASN A 1 183 ? 8.414 33.094 5.062 1 97.12 183 ASN A N 1
ATOM 1437 C CA . ASN A 1 183 ? 8.32 34.531 5.305 1 97.12 183 ASN A CA 1
ATOM 1438 C C . ASN A 1 183 ? 7.871 34.844 6.73 1 97.12 183 ASN A C 1
ATOM 1440 O O . ASN A 1 183 ? 7.777 36 7.125 1 97.12 183 ASN A O 1
ATOM 1444 N N . ALA A 1 184 ? 7.652 33.781 7.504 1 97.81 184 ALA A N 1
ATOM 1445 C CA . ALA A 1 184 ? 7.02 33.969 8.812 1 97.81 184 ALA A CA 1
ATOM 1446 C C . ALA A 1 184 ? 7.895 34.812 9.734 1 97.81 184 ALA A C 1
ATOM 1448 O O . ALA A 1 184 ? 7.395 35.688 10.453 1 97.81 184 ALA A O 1
ATOM 1449 N N . GLY A 1 185 ? 9.195 34.5 9.703 1 96.81 185 GLY A N 1
ATOM 1450 C CA . GLY A 1 185 ? 10.094 35.281 10.539 1 96.81 185 GLY A CA 1
ATOM 1451 C C . GLY A 1 185 ? 10.094 36.75 10.188 1 96.81 185 GLY A C 1
ATOM 1452 O O . GLY A 1 185 ? 10.008 37.594 11.078 1 96.81 185 GLY A O 1
ATOM 1453 N N . LYS A 1 186 ? 10.148 37.031 8.93 1 96.56 186 LYS A N 1
ATOM 1454 C CA . LYS A 1 186 ? 10.109 38.406 8.445 1 96.56 186 LYS A CA 1
ATOM 1455 C C . LYS A 1 186 ? 8.82 39.125 8.859 1 96.56 186 LYS A C 1
ATOM 1457 O O . LYS A 1 186 ? 8.852 40.25 9.336 1 96.56 186 LYS A O 1
ATOM 1462 N N . LEU A 1 187 ? 7.715 38.438 8.719 1 97 187 LEU A N 1
ATOM 1463 C CA . LEU A 1 187 ? 6.414 39.031 9.055 1 97 187 LEU A CA 1
ATOM 1464 C C . LEU A 1 187 ? 6.293 39.25 10.562 1 97 187 LEU A C 1
ATOM 1466 O O . LEU A 1 187 ? 5.641 40.219 10.992 1 97 187 LEU A O 1
ATOM 1470 N N . ALA A 1 188 ? 6.84 38.344 11.297 1 94.25 188 ALA A N 1
ATOM 1471 C CA . ALA A 1 188 ? 6.844 38.5 12.75 1 94.25 188 ALA A CA 1
ATOM 1472 C C . ALA A 1 188 ? 7.609 39.75 13.164 1 94.25 188 ALA A C 1
ATOM 1474 O O . ALA A 1 188 ? 7.254 40.406 14.148 1 94.25 188 ALA A O 1
ATOM 1475 N N . GLY A 1 189 ? 8.727 40.062 12.477 1 94.44 189 GLY A N 1
ATOM 1476 C CA . GLY A 1 189 ? 9.531 41.25 12.727 1 94.44 189 GLY A CA 1
ATOM 1477 C C . GLY A 1 189 ? 10.617 41 13.758 1 94.44 189 GLY A C 1
ATOM 1478 O O . GLY A 1 189 ? 11.469 41.875 13.977 1 94.44 189 GLY A O 1
ATOM 1479 N N . ASP A 1 190 ? 10.68 39.906 14.391 1 94.38 190 ASP A N 1
ATOM 1480 C CA . ASP A 1 190 ? 11.625 39.688 15.477 1 94.38 190 ASP A CA 1
ATOM 1481 C C . ASP A 1 190 ? 12.359 38.375 15.312 1 94.38 190 ASP A C 1
ATOM 1483 O O . ASP A 1 190 ? 12.945 37.844 16.266 1 94.38 190 ASP A O 1
ATOM 1487 N N . ASP A 1 191 ? 12.242 37.719 14.148 1 96.25 191 ASP A N 1
ATOM 1488 C CA . ASP A 1 191 ? 12.82 36.375 13.977 1 96.25 191 ASP A CA 1
ATOM 1489 C C . ASP A 1 191 ? 13.562 36.281 12.641 1 96.25 191 ASP A C 1
ATOM 1491 O O . ASP A 1 191 ? 12.945 36.344 11.578 1 96.25 191 ASP A O 1
ATOM 1495 N N . THR A 1 192 ? 14.867 36.094 12.68 1 96.88 192 THR A N 1
ATOM 1496 C CA . THR A 1 192 ? 15.703 35.938 11.492 1 96.88 192 THR A CA 1
ATOM 1497 C C . THR A 1 192 ? 16.219 34.531 11.352 1 96.88 192 THR A C 1
ATOM 1499 O O . THR A 1 192 ? 17.172 34.281 10.609 1 96.88 192 THR A O 1
ATOM 1502 N N . THR A 1 193 ? 15.57 33.625 12.07 1 97.5 193 THR A N 1
ATOM 1503 C CA . THR A 1 193 ? 16.172 32.312 12.18 1 97.5 193 THR A CA 1
ATOM 1504 C C . THR A 1 193 ? 15.5 31.312 11.242 1 97.5 193 THR A C 1
ATOM 1506 O O . THR A 1 193 ? 15.875 30.141 11.188 1 97.5 193 THR A O 1
ATOM 1509 N N . VAL A 1 194 ? 14.523 31.75 10.5 1 98.19 194 VAL A N 1
ATOM 1510 C CA . VAL A 1 194 ? 13.867 30.875 9.531 1 98.19 194 VAL A CA 1
ATOM 1511 C C . VAL A 1 194 ? 14.758 30.703 8.305 1 98.19 194 VAL A C 1
ATOM 1513 O O . VAL A 1 194 ? 15.32 31.672 7.793 1 98.19 194 VAL A O 1
ATOM 1516 N N . TYR A 1 195 ? 14.984 29.5 7.848 1 98 195 TYR A N 1
ATOM 1517 C CA . TYR A 1 195 ? 15.836 29.25 6.691 1 98 195 TYR A CA 1
ATOM 1518 C C . TYR A 1 195 ? 15.242 28.172 5.797 1 98 195 TYR A C 1
ATOM 1520 O O . TYR A 1 195 ? 14.492 27.312 6.266 1 98 195 TYR A O 1
ATOM 1528 N N . PRO A 1 196 ? 15.523 28.266 4.512 1 97.94 196 PRO A N 1
ATOM 1529 C CA . PRO A 1 196 ? 14.992 27.266 3.566 1 97.94 196 PRO A CA 1
ATOM 1530 C C . PRO A 1 196 ? 15.805 25.984 3.551 1 97.94 196 PRO A C 1
ATOM 1532 O O . PRO A 1 196 ? 17.031 26.016 3.693 1 97.94 196 PRO A O 1
ATOM 1535 N N . ILE A 1 197 ? 15.18 24.875 3.477 1 97.38 197 ILE A N 1
ATOM 1536 C CA . ILE A 1 197 ? 15.789 23.609 3.111 1 97.38 197 ILE A CA 1
ATOM 1537 C C . ILE A 1 197 ? 15.234 23.141 1.763 1 97.38 197 ILE A C 1
ATOM 1539 O O . ILE A 1 197 ? 14.07 22.766 1.657 1 97.38 197 ILE A O 1
ATOM 1543 N N . ARG A 1 198 ? 16.094 23.172 0.77 1 97.62 198 ARG A N 1
ATOM 1544 C CA . ARG A 1 198 ? 15.688 22.797 -0.582 1 97.62 198 ARG A CA 1
ATOM 1545 C C . ARG A 1 198 ? 15.523 21.281 -0.702 1 97.62 198 ARG A C 1
ATOM 1547 O O . ARG A 1 198 ? 16.359 20.516 -0.217 1 97.62 198 ARG A O 1
ATOM 1554 N N . GLY A 1 199 ? 14.406 20.859 -1.23 1 96.38 199 GLY A N 1
ATOM 1555 C CA . GLY A 1 199 ? 14.156 19.453 -1.527 1 96.38 199 GLY A CA 1
ATOM 1556 C C . GLY A 1 199 ? 13.672 19.234 -2.947 1 96.38 199 GLY A C 1
ATOM 1557 O O . GLY A 1 199 ? 12.977 20.062 -3.518 1 96.38 199 GLY A O 1
ATOM 1558 N N . VAL A 1 200 ? 14.102 18.125 -3.586 1 97.44 200 VAL A N 1
ATOM 1559 C CA . VAL A 1 200 ? 13.703 17.719 -4.934 1 97.44 200 VAL A CA 1
ATOM 1560 C C . VAL A 1 200 ? 13.07 16.328 -4.895 1 97.44 200 VAL A C 1
ATOM 1562 O O . VAL A 1 200 ? 13.594 15.422 -4.25 1 97.44 200 VAL A O 1
ATOM 1565 N N . VAL A 1 201 ? 11.891 16.234 -5.492 1 96.88 201 VAL A N 1
ATOM 1566 C CA . VAL A 1 201 ? 11.273 14.922 -5.594 1 96.88 201 VAL A CA 1
ATOM 1567 C C . VAL A 1 201 ? 10.75 14.703 -7.016 1 96.88 201 VAL A C 1
ATOM 1569 O O . VAL A 1 201 ? 10.5 15.664 -7.746 1 96.88 201 VAL A O 1
ATOM 1572 N N . PHE A 1 202 ? 10.648 13.461 -7.363 1 97.81 202 PHE A N 1
ATOM 1573 C CA . PHE A 1 202 ? 10.031 13.039 -8.617 1 97.81 202 PHE A CA 1
ATOM 1574 C C . PHE A 1 202 ? 8.766 12.234 -8.352 1 97.81 202 PHE A C 1
ATOM 1576 O O . PHE A 1 202 ? 8.695 11.477 -7.383 1 97.81 202 PHE A O 1
ATOM 1583 N N . GLU A 1 203 ? 7.773 12.508 -9.117 1 97.94 203 GLU A N 1
ATOM 1584 C CA . GLU A 1 203 ? 6.602 11.641 -9.156 1 97.94 203 GLU A CA 1
ATOM 1585 C C . GLU A 1 203 ? 6.703 10.625 -10.281 1 97.94 203 GLU A C 1
ATOM 1587 O O . GLU A 1 203 ? 6.957 10.984 -11.438 1 97.94 203 GLU A O 1
ATOM 1592 N N . VAL A 1 204 ? 6.508 9.336 -9.938 1 98.38 204 VAL A N 1
ATOM 1593 C CA . VAL A 1 204 ? 6.652 8.312 -10.961 1 98.38 204 VAL A CA 1
ATOM 1594 C C . VAL A 1 204 ? 5.41 7.422 -10.977 1 98.38 204 VAL A C 1
ATOM 1596 O O . VAL A 1 204 ? 4.684 7.34 -9.984 1 98.38 204 VAL A O 1
ATOM 1599 N N . ASP A 1 205 ? 5.152 6.855 -12.148 1 98.25 205 ASP A N 1
ATOM 1600 C CA . ASP A 1 205 ? 4.086 5.875 -12.328 1 98.25 205 ASP A CA 1
ATOM 1601 C C . ASP A 1 205 ? 4.551 4.477 -11.938 1 98.25 205 ASP A C 1
ATOM 1603 O O . ASP A 1 205 ? 5.121 3.752 -12.758 1 98.25 205 ASP A O 1
ATOM 1607 N N . ALA A 1 206 ? 4.281 4.094 -10.719 1 97.94 206 ALA A N 1
ATOM 1608 C CA . ALA A 1 206 ? 4.633 2.787 -10.172 1 97.94 206 ALA A CA 1
ATOM 1609 C C . ALA A 1 206 ? 3.521 2.25 -9.281 1 97.94 206 ALA A C 1
ATOM 1611 O O . ALA A 1 206 ? 3.736 2.012 -8.086 1 97.94 206 ALA A O 1
ATOM 1612 N N . PRO A 1 207 ? 2.369 1.982 -9.875 1 96.75 207 PRO A N 1
ATOM 1613 C CA . PRO A 1 207 ? 1.181 1.632 -9.094 1 96.75 207 PRO A CA 1
ATOM 1614 C C . PRO A 1 207 ? 1.356 0.337 -8.305 1 96.75 207 PRO A C 1
ATOM 1616 O O . PRO A 1 207 ? 0.587 0.067 -7.379 1 96.75 207 PRO A O 1
ATOM 1619 N N . TRP A 1 208 ? 2.365 -0.476 -8.633 1 97.38 208 TRP A N 1
ATOM 1620 C CA . TRP A 1 208 ? 2.643 -1.738 -7.953 1 97.38 208 TRP A CA 1
ATOM 1621 C C . TRP A 1 208 ? 3.344 -1.499 -6.621 1 97.38 208 TRP A C 1
ATOM 1623 O O . TRP A 1 208 ? 3.402 -2.395 -5.773 1 97.38 208 TRP A O 1
ATOM 1633 N N . HIS A 1 209 ? 3.982 -0.393 -6.484 1 98.25 209 HIS A N 1
ATOM 1634 C CA . HIS A 1 209 ? 4.766 -0.086 -5.293 1 98.25 209 HIS A CA 1
ATOM 1635 C C . HIS A 1 209 ? 3.883 0.453 -4.176 1 98.25 209 HIS A C 1
ATOM 1637 O O . HIS A 1 209 ? 3.482 1.618 -4.203 1 98.25 209 HIS A O 1
ATOM 1643 N N . LYS A 1 210 ? 3.609 -0.398 -3.156 1 98.56 210 LYS A N 1
ATOM 1644 C CA . LYS A 1 210 ? 2.609 -0.077 -2.143 1 98.56 210 LYS A CA 1
ATOM 1645 C C . LYS A 1 210 ? 3.27 0.269 -0.81 1 98.56 210 LYS A C 1
ATOM 1647 O O . LYS A 1 210 ? 2.592 0.665 0.14 1 98.56 210 LYS A O 1
ATOM 1652 N N . HIS A 1 211 ? 4.602 0.124 -0.674 1 98.69 211 HIS A N 1
ATOM 1653 C CA . HIS A 1 211 ? 5.355 0.385 0.546 1 98.69 211 HIS A CA 1
ATOM 1654 C C . HIS A 1 211 ? 6.211 1.639 0.407 1 98.69 211 HIS A C 1
ATOM 1656 O O . HIS A 1 211 ? 6.734 1.922 -0.673 1 98.69 211 HIS A O 1
ATOM 1662 N N . PHE A 1 212 ? 6.344 2.385 1.499 1 98.69 212 PHE A N 1
ATOM 1663 C CA . PHE A 1 212 ? 7.473 3.307 1.499 1 98.69 212 PHE A CA 1
ATOM 1664 C C . PHE A 1 212 ? 8.781 2.557 1.698 1 98.69 212 PHE A C 1
ATOM 1666 O O . PHE A 1 212 ? 8.812 1.501 2.332 1 98.69 212 PHE A O 1
ATOM 1673 N N . ASN A 1 213 ? 9.797 3.021 1.141 1 98.44 213 ASN A N 1
ATOM 1674 C CA . ASN A 1 213 ? 11.133 2.424 1.181 1 98.44 213 ASN A CA 1
ATOM 1675 C C . ASN A 1 213 ? 12.219 3.484 1.336 1 98.44 213 ASN A C 1
ATOM 1677 O O . ASN A 1 213 ? 12.375 4.344 0.467 1 98.44 213 ASN A O 1
ATOM 1681 N N . TYR A 1 214 ? 12.914 3.406 2.477 1 98.38 214 TYR A N 1
ATOM 1682 C CA . TYR A 1 214 ? 13.945 4.383 2.791 1 98.38 214 TYR A CA 1
ATOM 1683 C C . TYR A 1 214 ? 15.305 3.709 2.959 1 98.38 214 TYR A C 1
ATOM 1685 O O . TYR A 1 214 ? 15.391 2.605 3.502 1 98.38 214 TYR A O 1
ATOM 1693 N N . ARG A 1 215 ? 16.328 4.266 2.467 1 97.81 215 ARG A N 1
ATOM 1694 C CA . ARG A 1 215 ? 17.672 4.102 3.012 1 97.81 215 ARG A CA 1
ATOM 1695 C C . ARG A 1 215 ? 18.156 5.387 3.684 1 97.81 215 ARG A C 1
ATOM 1697 O O . ARG A 1 215 ? 18.219 6.441 3.047 1 97.81 215 ARG A O 1
ATOM 1704 N N . ASP A 1 216 ? 18.359 5.188 4.918 1 94.62 216 ASP A N 1
ATOM 1705 C CA . ASP A 1 216 ? 18.547 6.391 5.723 1 94.62 216 ASP A CA 1
ATOM 1706 C C . ASP A 1 216 ? 17.406 7.383 5.508 1 94.62 216 ASP A C 1
ATOM 1708 O O . ASP A 1 216 ? 16.234 6.984 5.414 1 94.62 216 ASP A O 1
ATOM 1712 N N . PHE A 1 217 ? 17.672 8.648 5.465 1 90.44 217 PHE A N 1
ATOM 1713 C CA . PHE A 1 217 ? 16.531 9.555 5.59 1 90.44 217 PHE A CA 1
ATOM 1714 C C . PHE A 1 217 ? 16.484 10.531 4.418 1 90.44 217 PHE A C 1
ATOM 1716 O O . PHE A 1 217 ? 15.805 11.555 4.484 1 90.44 217 PHE A O 1
ATOM 1723 N N . CYS A 1 218 ? 17.266 10.172 3.314 1 92.81 218 CYS A N 1
ATOM 1724 C CA . CYS A 1 218 ? 17.25 11.078 2.172 1 92.81 218 CYS A CA 1
ATOM 1725 C C . CYS A 1 218 ? 17 10.32 0.875 1 92.81 218 CYS A C 1
ATOM 1727 O O . CYS A 1 218 ? 16.781 10.93 -0.174 1 92.81 218 CYS A O 1
ATOM 1729 N N . THR A 1 219 ? 17.078 9.039 0.841 1 97.62 219 THR A N 1
ATOM 1730 C CA . THR A 1 219 ? 16.75 8.195 -0.3 1 97.62 219 THR A CA 1
ATOM 1731 C C . THR A 1 219 ? 15.477 7.402 -0.042 1 97.62 219 THR A C 1
ATOM 1733 O O . THR A 1 219 ? 15.445 6.527 0.828 1 97.62 219 THR A O 1
ATOM 1736 N N . PHE A 1 220 ? 14.422 7.801 -0.849 1 98.19 220 PHE A N 1
ATOM 1737 C CA . PHE A 1 220 ? 13.188 7.129 -0.456 1 98.19 220 PHE A CA 1
ATOM 1738 C C . PHE A 1 220 ? 12.195 7.09 -1.613 1 98.19 220 PHE A C 1
ATOM 1740 O O . PHE A 1 220 ? 12.352 7.824 -2.592 1 98.19 220 PHE A O 1
ATOM 1747 N N . THR A 1 221 ? 11.234 6.246 -1.449 1 98.44 221 THR A N 1
ATOM 1748 C CA . THR A 1 221 ? 9.961 6.312 -2.152 1 98.44 221 THR A CA 1
ATOM 1749 C C . THR A 1 221 ? 8.797 6.316 -1.163 1 98.44 221 THR A C 1
ATOM 1751 O O . THR A 1 221 ? 8.852 5.648 -0.13 1 98.44 221 THR A O 1
ATOM 1754 N N . ILE A 1 222 ? 7.781 7.012 -1.451 1 98.69 222 ILE A N 1
ATOM 1755 C CA . ILE A 1 222 ? 6.535 7.059 -0.691 1 98.69 222 ILE A CA 1
ATOM 1756 C C . ILE A 1 222 ? 5.348 6.977 -1.644 1 98.69 222 ILE A C 1
ATOM 1758 O O . ILE A 1 222 ? 5.188 7.824 -2.523 1 98.69 222 ILE A O 1
ATOM 1762 N N . PRO A 1 223 ? 4.492 5.988 -1.472 1 98.62 223 PRO A N 1
ATOM 1763 C CA . PRO A 1 223 ? 3.307 5.887 -2.326 1 98.62 223 PRO A CA 1
ATOM 1764 C C . PRO A 1 223 ? 2.287 6.988 -2.049 1 98.62 223 PRO A C 1
ATOM 1766 O O . PRO A 1 223 ? 1.993 7.285 -0.888 1 98.62 223 PRO A O 1
ATOM 1769 N N . LYS A 1 224 ? 1.84 7.613 -3.086 1 98.12 224 LYS A N 1
ATOM 1770 C CA . LYS A 1 224 ? 0.641 8.445 -3.066 1 98.12 224 LYS A CA 1
ATOM 1771 C C . LYS A 1 224 ? -0.571 7.68 -3.588 1 98.12 224 LYS A C 1
ATOM 1773 O O . LYS A 1 224 ? -0.522 6.457 -3.732 1 98.12 224 LYS A O 1
ATOM 1778 N N . ASN A 1 225 ? -1.713 8.359 -3.734 1 96.94 225 ASN A N 1
ATOM 1779 C CA . ASN A 1 225 ? -2.906 7.688 -4.234 1 96.94 225 ASN A CA 1
ATOM 1780 C C . ASN A 1 225 ? -2.693 7.148 -5.645 1 96.94 225 ASN A C 1
ATOM 1782 O O . ASN A 1 225 ? -3.023 5.992 -5.93 1 96.94 225 ASN A O 1
ATOM 1786 N N . ASN A 1 226 ? -2.086 7.965 -6.504 1 96.25 226 ASN A N 1
ATOM 1787 C CA . ASN A 1 226 ? -2.07 7.609 -7.918 1 96.25 226 ASN A CA 1
ATOM 1788 C C . ASN A 1 226 ? -0.65 7.586 -8.477 1 96.25 226 ASN A C 1
ATOM 1790 O O . ASN A 1 226 ? -0.457 7.48 -9.688 1 96.25 226 ASN A O 1
ATOM 1794 N N . SER A 1 227 ? 0.295 7.773 -7.637 1 97.69 227 SER A N 1
ATOM 1795 C CA . SER A 1 227 ? 1.698 7.816 -8.031 1 97.69 227 SER A CA 1
ATOM 1796 C C . SER A 1 227 ? 2.615 7.477 -6.863 1 97.69 227 SER A C 1
ATOM 1798 O O . SER A 1 227 ? 2.143 7.129 -5.777 1 97.69 227 SER A O 1
ATOM 1800 N N . VAL A 1 228 ? 3.896 7.453 -7.145 1 98.38 228 VAL A N 1
ATOM 1801 C CA . VAL A 1 228 ? 4.926 7.25 -6.133 1 98.38 228 VAL A CA 1
ATOM 1802 C C . VAL A 1 228 ? 5.934 8.398 -6.18 1 98.38 228 VAL A C 1
ATOM 1804 O O . VAL A 1 228 ? 6.328 8.836 -7.262 1 98.38 228 VAL A O 1
ATOM 1807 N N . VAL A 1 229 ? 6.277 8.891 -5.047 1 98.38 229 VAL A N 1
ATOM 1808 C CA . VAL A 1 229 ? 7.281 9.953 -4.953 1 98.38 229 VAL A CA 1
ATOM 1809 C C . VAL A 1 229 ? 8.656 9.336 -4.715 1 98.38 229 VAL A C 1
ATOM 1811 O O . VAL A 1 229 ? 8.82 8.477 -3.846 1 98.38 229 VAL A O 1
ATOM 1814 N N . VAL A 1 230 ? 9.617 9.695 -5.504 1 98.19 230 VAL A N 1
ATOM 1815 C CA . VAL A 1 230 ? 11.016 9.32 -5.328 1 98.19 230 VAL A CA 1
ATOM 1816 C C . VAL A 1 230 ? 11.812 10.539 -4.859 1 98.19 230 VAL A C 1
ATOM 1818 O O . VAL A 1 230 ? 11.703 11.625 -5.441 1 98.19 230 VAL A O 1
ATOM 1821 N N . GLY A 1 231 ? 12.523 10.445 -3.896 1 95.94 231 GLY A N 1
ATOM 1822 C CA . GLY A 1 231 ? 13.305 11.562 -3.395 1 95.94 231 GLY A CA 1
ATOM 1823 C C . GLY A 1 231 ? 14.523 11.125 -2.607 1 95.94 231 GLY A C 1
ATOM 1824 O O . GLY A 1 231 ? 14.812 9.93 -2.51 1 95.94 231 GLY A O 1
ATOM 1825 N N . SER A 1 232 ? 15.227 12.031 -2.131 1 95 232 SER A N 1
ATOM 1826 C CA . SER A 1 232 ? 15.25 13.484 -2.279 1 95 232 SER A CA 1
ATOM 1827 C C . SER A 1 232 ? 16.656 14.039 -2.068 1 95 232 SER A C 1
ATOM 1829 O O . SER A 1 232 ? 17.641 13.312 -2.182 1 95 232 SER A O 1
ATOM 1831 N N . VAL A 1 233 ? 16.781 15.336 -2.055 1 93.31 233 VAL A N 1
ATOM 1832 C CA . VAL A 1 233 ? 17.922 16.062 -1.491 1 93.31 233 VAL A CA 1
ATOM 1833 C C . VAL A 1 233 ? 17.453 16.906 -0.315 1 93.31 233 VAL A C 1
ATOM 1835 O O . VAL A 1 233 ? 16.266 17.234 -0.204 1 93.31 233 VAL A O 1
ATOM 1838 N N . LYS A 1 234 ? 18.312 17.125 0.624 1 93.5 234 LYS A N 1
ATOM 1839 C CA . LYS A 1 234 ? 18.125 18.078 1.725 1 93.5 234 LYS A CA 1
ATOM 1840 C C . LYS A 1 234 ? 19.266 19.078 1.781 1 93.5 234 LYS A C 1
ATOM 1842 O O . LYS A 1 234 ? 20.312 18.812 2.357 1 93.5 234 LYS A O 1
ATOM 1847 N N . GLN A 1 235 ? 18.938 20.234 1.132 1 96.25 235 GLN A N 1
ATOM 1848 C CA . GLN A 1 235 ? 20 21.234 0.986 1 96.25 235 GLN A CA 1
ATOM 1849 C C . GLN A 1 235 ? 19.656 22.5 1.764 1 96.25 235 GLN A C 1
ATOM 1851 O O . GLN A 1 235 ? 18.859 23.328 1.306 1 96.25 235 GLN A O 1
ATOM 1856 N N . VAL A 1 236 ? 20.328 22.672 2.832 1 96.25 236 VAL A N 1
ATOM 1857 C CA . VAL A 1 236 ? 20.062 23.75 3.785 1 96.25 236 VAL A CA 1
ATOM 1858 C C . VAL A 1 236 ? 20.547 25.078 3.213 1 96.25 236 VAL A C 1
ATOM 1860 O O . VAL A 1 236 ? 21.641 25.156 2.629 1 96.25 236 VAL A O 1
ATOM 1863 N N . ASN A 1 237 ? 19.766 26.047 3.322 1 96.62 237 ASN A N 1
ATOM 1864 C CA . ASN A 1 237 ? 20.078 27.422 2.967 1 96.62 237 ASN A CA 1
ATOM 1865 C C . ASN A 1 237 ? 20.266 27.594 1.461 1 96.62 237 ASN A C 1
ATOM 1867 O O . ASN A 1 237 ? 21.094 28.375 1.017 1 96.62 237 ASN A O 1
ATOM 1871 N N . ARG A 1 238 ? 19.672 26.719 0.755 1 96.06 238 ARG A N 1
ATOM 1872 C CA . ARG A 1 238 ? 19.578 26.875 -0.693 1 96.06 238 ARG A CA 1
ATOM 1873 C C . ARG A 1 238 ? 18.156 27.266 -1.102 1 96.06 238 ARG A C 1
ATOM 1875 O O . ARG A 1 238 ? 17.188 26.641 -0.675 1 96.06 238 ARG A O 1
ATOM 1882 N N . SER A 1 239 ? 18.031 28.281 -1.94 1 95.56 239 SER A N 1
ATOM 1883 C CA . SER A 1 239 ? 16.703 28.859 -2.113 1 95.56 239 SER A CA 1
ATOM 1884 C C . SER A 1 239 ? 16.219 28.734 -3.559 1 95.56 239 SER A C 1
ATOM 1886 O O . SER A 1 239 ? 15.102 29.141 -3.885 1 95.56 239 SER A O 1
ATOM 1888 N N . ASP A 1 240 ? 17.047 28.172 -4.422 1 94.88 240 ASP A N 1
ATOM 1889 C CA . ASP A 1 240 ? 16.594 28.016 -5.801 1 94.88 240 ASP A CA 1
ATOM 1890 C C . ASP A 1 240 ? 15.594 26.875 -5.93 1 94.88 240 ASP A C 1
ATOM 1892 O O . ASP A 1 240 ? 15.711 25.859 -5.234 1 94.88 240 ASP A O 1
ATOM 1896 N N . VAL A 1 241 ? 14.633 27.031 -6.824 1 95.69 241 VAL A N 1
ATOM 1897 C CA . VAL A 1 241 ? 13.578 26.031 -6.957 1 95.69 241 VAL A CA 1
ATOM 1898 C C . VAL A 1 241 ? 13.617 25.422 -8.352 1 95.69 241 VAL A C 1
ATOM 1900 O O . VAL A 1 241 ? 12.578 25.188 -8.961 1 95.69 241 VAL A O 1
ATOM 1903 N N . ARG A 1 242 ? 14.734 25.219 -8.867 1 95.81 242 ARG A N 1
ATOM 1904 C CA . ARG A 1 242 ? 14.906 24.562 -10.156 1 95.81 242 ARG A CA 1
ATOM 1905 C C . ARG A 1 242 ? 15.539 23.188 -9.984 1 95.81 242 ARG A C 1
ATOM 1907 O O . ARG A 1 242 ? 16.453 23.016 -9.172 1 95.81 242 ARG A O 1
ATOM 1914 N N . VAL A 1 243 ? 15.078 22.25 -10.727 1 97.69 243 VAL A N 1
ATOM 1915 C CA . VAL A 1 243 ? 15.672 20.922 -10.734 1 97.69 243 VAL A CA 1
ATOM 1916 C C . VAL A 1 243 ? 16.844 20.875 -11.711 1 97.69 243 VAL A C 1
ATOM 1918 O O . VAL A 1 243 ? 16.703 21.234 -12.875 1 97.69 243 VAL A O 1
ATOM 1921 N N . THR A 1 244 ? 17.984 20.438 -11.305 1 97.69 244 THR A N 1
ATOM 1922 C CA . THR A 1 244 ? 19.156 20.375 -12.156 1 97.69 244 THR A CA 1
ATOM 1923 C C . THR A 1 244 ? 19.438 18.938 -12.586 1 97.69 244 THR A C 1
ATOM 1925 O O . THR A 1 244 ? 18.875 18 -12.039 1 97.69 244 THR A O 1
ATOM 1928 N N . GLU A 1 245 ? 20.266 18.859 -13.57 1 97.81 245 GLU A N 1
ATOM 1929 C CA . GLU A 1 245 ? 20.703 17.531 -13.984 1 97.81 245 GLU A CA 1
ATOM 1930 C C . GLU A 1 245 ? 21.453 16.828 -12.867 1 97.81 245 GLU A C 1
ATOM 1932 O O . GLU A 1 245 ? 21.359 15.602 -12.727 1 97.81 245 GLU A O 1
ATOM 1937 N N . GLU A 1 246 ? 22.156 17.609 -12.148 1 97.5 246 GLU A N 1
ATOM 1938 C CA . GLU A 1 246 ? 22.875 17.047 -11.008 1 97.5 246 GLU A CA 1
ATOM 1939 C C . GLU A 1 246 ? 21.906 16.469 -9.977 1 97.5 246 GLU A C 1
ATOM 1941 O O . GLU A 1 246 ? 22.156 15.398 -9.422 1 97.5 246 GLU A O 1
ATOM 1946 N N . ASP A 1 247 ? 20.844 17.203 -9.727 1 97.62 247 ASP A N 1
ATOM 1947 C CA . ASP A 1 247 ? 19.812 16.703 -8.82 1 97.62 247 ASP A CA 1
ATOM 1948 C C . ASP A 1 247 ? 19.25 15.367 -9.32 1 97.62 247 ASP A C 1
ATOM 1950 O O . ASP A 1 247 ? 19.172 14.398 -8.555 1 97.62 247 ASP A O 1
ATOM 1954 N N . ARG A 1 248 ? 18.875 15.289 -10.594 1 97.44 248 ARG A N 1
ATOM 1955 C CA . ARG A 1 248 ? 18.281 14.102 -11.211 1 97.44 248 ARG A CA 1
ATOM 1956 C C . ARG A 1 248 ? 19.219 12.906 -11.094 1 97.44 248 ARG A C 1
ATOM 1958 O O . ARG A 1 248 ? 18.812 11.836 -10.633 1 97.44 248 ARG A O 1
ATOM 1965 N N . ASN A 1 249 ? 20.453 13.133 -11.469 1 97.56 249 ASN A N 1
ATOM 1966 C CA . ASN A 1 249 ? 21.438 12.055 -11.469 1 97.56 249 ASN A CA 1
ATOM 1967 C C . ASN A 1 249 ? 21.688 11.531 -10.055 1 97.56 249 ASN A C 1
ATOM 1969 O O . ASN A 1 249 ? 21.766 10.32 -9.844 1 97.56 249 ASN A O 1
ATOM 1973 N N . ASP A 1 250 ? 21.812 12.445 -9.125 1 97.75 250 ASP A N 1
ATOM 1974 C CA . ASP A 1 250 ? 22.094 12.07 -7.742 1 97.75 250 ASP A CA 1
ATOM 1975 C C . ASP A 1 250 ? 20.953 11.234 -7.164 1 97.75 250 ASP A C 1
ATOM 1977 O O . ASP A 1 250 ? 21.188 10.148 -6.625 1 97.75 250 ASP A O 1
ATOM 1981 N N . ILE A 1 251 ? 19.766 11.656 -7.305 1 97.94 251 ILE A N 1
ATOM 1982 C CA . ILE A 1 251 ? 18.594 11.023 -6.707 1 97.94 251 ILE A CA 1
ATOM 1983 C C . ILE A 1 251 ? 18.375 9.648 -7.34 1 97.94 251 ILE A C 1
ATOM 1985 O O . ILE A 1 251 ? 18.219 8.656 -6.629 1 97.94 251 ILE A O 1
ATOM 1989 N N . TRP A 1 252 ? 18.453 9.508 -8.648 1 97.56 252 TRP A N 1
ATOM 1990 C CA . TRP A 1 252 ? 18.172 8.242 -9.32 1 97.56 252 TRP A CA 1
ATOM 1991 C C . TRP A 1 252 ? 19.297 7.242 -9.102 1 97.56 252 TRP A C 1
ATOM 1993 O O . TRP A 1 252 ? 19.047 6.043 -8.945 1 97.56 252 TRP A O 1
ATOM 2003 N N . ARG A 1 253 ? 20.531 7.75 -9.078 1 97.19 253 ARG A N 1
ATOM 2004 C CA . ARG A 1 253 ? 21.641 6.848 -8.789 1 97.19 253 ARG A CA 1
ATOM 2005 C C . ARG A 1 253 ? 21.469 6.18 -7.43 1 97.19 253 ARG A C 1
ATOM 2007 O O . ARG A 1 253 ? 21.594 4.961 -7.309 1 97.19 253 ARG A O 1
ATOM 2014 N N . ARG A 1 254 ? 21.172 6.977 -6.418 1 97.06 254 ARG A N 1
ATOM 2015 C CA . ARG A 1 254 ? 21 6.445 -5.07 1 97.06 254 ARG A CA 1
ATOM 2016 C C . ARG A 1 254 ? 19.797 5.504 -5.008 1 97.06 254 ARG A C 1
ATOM 2018 O O . ARG A 1 254 ? 19.891 4.41 -4.449 1 97.06 254 ARG A O 1
ATOM 2025 N N . TYR A 1 255 ? 18.75 5.867 -5.656 1 97 255 TYR A N 1
ATOM 2026 C CA . TYR A 1 255 ? 17.547 5.086 -5.457 1 97 255 TYR A CA 1
ATOM 2027 C C . TYR A 1 255 ? 17.594 3.783 -6.246 1 97 255 TYR A C 1
ATOM 2029 O O . TYR A 1 255 ? 17.094 2.752 -5.793 1 97 255 TYR A O 1
ATOM 2037 N N . GLU A 1 256 ? 18.141 3.83 -7.426 1 95.12 256 GLU A N 1
ATOM 2038 C CA . GLU A 1 256 ? 18.219 2.615 -8.227 1 95.12 256 GLU A CA 1
ATOM 2039 C C . GLU A 1 256 ? 19.094 1.567 -7.559 1 95.12 256 GLU A C 1
ATOM 2041 O O . GLU A 1 256 ? 18.891 0.366 -7.723 1 95.12 256 GLU A O 1
ATOM 2046 N N . GLU A 1 257 ? 20.062 2 -6.793 1 94.56 257 GLU A N 1
ATOM 2047 C CA . GLU A 1 257 ? 20.859 1.073 -5.988 1 94.56 257 GLU A CA 1
ATOM 2048 C C . GLU A 1 257 ? 20.016 0.438 -4.887 1 94.56 257 GLU A C 1
ATOM 2050 O O . GLU A 1 257 ? 20.172 -0.749 -4.59 1 94.56 257 GLU A O 1
ATOM 2055 N N . LEU A 1 258 ? 19.188 1.225 -4.32 1 95.94 258 LEU A N 1
ATOM 2056 C CA . LEU A 1 258 ? 18.328 0.767 -3.234 1 95.94 258 LEU A CA 1
ATOM 2057 C C . LEU A 1 258 ? 17.25 -0.182 -3.754 1 95.94 258 LEU A C 1
ATOM 2059 O O . LEU A 1 258 ? 16.953 -1.193 -3.117 1 95.94 258 LEU A O 1
ATOM 2063 N N . HIS A 1 259 ? 16.641 0.057 -4.852 1 96.75 259 HIS A N 1
ATOM 2064 C CA . HIS A 1 259 ? 15.508 -0.668 -5.391 1 96.75 259 HIS A CA 1
ATOM 2065 C C . HIS A 1 259 ? 15.555 -0.716 -6.914 1 96.75 259 HIS A C 1
ATOM 2067 O O . HIS A 1 259 ? 14.812 0.003 -7.586 1 96.75 259 HIS A O 1
ATOM 2073 N N . PRO A 1 260 ? 16.234 -1.638 -7.48 1 95.94 260 PRO A N 1
ATOM 2074 C CA . PRO A 1 260 ? 16.5 -1.699 -8.914 1 95.94 260 PRO A CA 1
ATOM 2075 C C . PRO A 1 260 ? 15.219 -1.839 -9.75 1 95.94 260 PRO A C 1
ATOM 2077 O O . PRO A 1 260 ? 15.18 -1.393 -10.898 1 95.94 260 PRO A O 1
ATOM 2080 N N . ALA A 1 261 ? 14.164 -2.355 -9.219 1 95.75 261 ALA A N 1
ATOM 2081 C CA . ALA A 1 261 ? 12.922 -2.57 -9.953 1 95.75 261 ALA A CA 1
ATOM 2082 C C . ALA A 1 261 ? 12.289 -1.241 -10.359 1 95.75 261 ALA A C 1
ATOM 2084 O O . ALA A 1 261 ? 11.398 -1.208 -11.211 1 95.75 261 ALA A O 1
ATOM 2085 N N . MET A 1 262 ? 12.758 -0.067 -9.828 1 96.44 262 MET A N 1
ATOM 2086 C CA . MET A 1 262 ? 12.188 1.254 -10.078 1 96.44 262 MET A CA 1
ATOM 2087 C C . MET A 1 262 ? 12.883 1.942 -11.242 1 96.44 262 MET A C 1
ATOM 2089 O O . MET A 1 262 ? 12.469 3.018 -11.68 1 96.44 262 MET A O 1
ATOM 2093 N N . LYS A 1 263 ? 13.93 1.413 -11.82 1 93.62 263 LYS A N 1
ATOM 2094 C CA . LYS A 1 263 ? 14.836 2.049 -12.766 1 93.62 263 LYS A CA 1
ATOM 2095 C C . LYS A 1 263 ? 14.086 2.553 -13.992 1 93.62 263 LYS A C 1
ATOM 2097 O O . LYS A 1 263 ? 14.398 3.621 -14.523 1 93.62 263 LYS A O 1
ATOM 2102 N N . ASP A 1 264 ? 13.055 2.004 -14.453 1 92.69 264 ASP A N 1
ATOM 2103 C CA . ASP A 1 264 ? 12.398 2.383 -15.695 1 92.69 264 ASP A CA 1
ATOM 2104 C C . ASP A 1 264 ? 10.992 2.916 -15.438 1 92.69 264 ASP A C 1
ATOM 2106 O O . ASP A 1 264 ? 10.156 2.961 -16.344 1 92.69 264 ASP A O 1
ATOM 2110 N N . ALA A 1 265 ? 10.805 3.328 -14.188 1 96.44 265 ALA A N 1
ATOM 2111 C CA . ALA A 1 265 ? 9.492 3.893 -13.891 1 96.44 265 ALA A CA 1
ATOM 2112 C C . ALA A 1 265 ? 9.266 5.188 -14.664 1 96.44 265 ALA A C 1
ATOM 2114 O O . ALA A 1 265 ? 10.156 6.031 -14.75 1 96.44 265 ALA A O 1
ATOM 2115 N N . ARG A 1 266 ? 8.156 5.359 -15.289 1 97.62 266 ARG A N 1
ATOM 2116 C CA . ARG A 1 266 ? 7.809 6.562 -16.031 1 97.62 266 ARG A CA 1
ATOM 2117 C C . ARG A 1 266 ? 7.703 7.77 -15.109 1 97.62 266 ARG A C 1
ATOM 2119 O O . ARG A 1 266 ? 6.969 7.742 -14.125 1 97.62 266 ARG A O 1
ATOM 2126 N N . ILE A 1 267 ? 8.383 8.828 -15.359 1 97.94 267 ILE A N 1
ATOM 2127 C CA . ILE A 1 267 ? 8.344 10.055 -14.57 1 97.94 267 ILE A CA 1
ATOM 2128 C C . ILE A 1 267 ? 7.102 10.867 -14.938 1 97.94 267 ILE A C 1
ATOM 2130 O O . ILE A 1 267 ? 6.871 11.172 -16.109 1 97.94 267 ILE A O 1
ATOM 2134 N N . LEU A 1 268 ? 6.316 11.18 -13.977 1 98 268 LEU A N 1
ATOM 2135 C CA . LEU A 1 268 ? 5.086 11.945 -14.172 1 98 268 LEU A CA 1
ATOM 2136 C C . LEU A 1 268 ? 5.316 13.43 -13.906 1 98 268 LEU A C 1
ATOM 2138 O O . LEU A 1 268 ? 4.602 14.273 -14.445 1 98 268 LEU A O 1
ATOM 2142 N N . GLY A 1 269 ? 6.266 13.727 -13.023 1 97.12 269 GLY A N 1
ATOM 2143 C CA . GLY A 1 269 ? 6.555 15.109 -12.68 1 97.12 269 GLY A CA 1
ATOM 2144 C C . GLY A 1 269 ? 7.777 15.25 -11.789 1 97.12 269 GLY A C 1
ATOM 2145 O O . GLY A 1 269 ? 8.234 14.281 -11.188 1 97.12 269 GLY A O 1
ATOM 2146 N N . GLU A 1 270 ? 8.32 16.406 -11.828 1 97.12 270 GLU A N 1
ATOM 2147 C CA . GLU A 1 270 ? 9.445 16.812 -10.977 1 97.12 270 GLU A CA 1
ATOM 2148 C C . GLU A 1 270 ? 9.109 18.062 -10.172 1 97.12 270 GLU A C 1
ATOM 2150 O O . GLU A 1 270 ? 8.484 18.984 -10.695 1 97.12 270 GLU A O 1
ATOM 2155 N N . TRP A 1 271 ? 9.516 18.047 -8.945 1 96.12 271 TRP A N 1
ATOM 2156 C CA . TRP A 1 271 ? 9.18 19.156 -8.07 1 96.12 271 TRP A CA 1
ATOM 2157 C C . TRP A 1 271 ? 10.383 19.578 -7.23 1 96.12 271 TRP A C 1
ATOM 2159 O O . TRP A 1 271 ? 11.148 18.734 -6.766 1 96.12 271 TRP A O 1
ATOM 2169 N N . CYS A 1 272 ? 10.508 20.844 -7.121 1 97.44 272 CYS A N 1
ATOM 2170 C CA . CYS A 1 272 ? 11.516 21.453 -6.254 1 97.44 272 CYS A CA 1
ATOM 2171 C C . CYS A 1 272 ? 10.914 22.578 -5.438 1 97.44 272 CYS A C 1
ATOM 2173 O O . CYS A 1 272 ? 10.32 23.516 -5.992 1 97.44 272 CYS A O 1
ATOM 2175 N N . HIS A 1 273 ? 11.016 22.453 -4.133 1 96.69 273 HIS A N 1
ATOM 2176 C CA . HIS A 1 273 ? 10.5 23.516 -3.275 1 96.69 273 HIS A CA 1
ATOM 2177 C C . HIS A 1 273 ? 11.336 23.656 -2.008 1 96.69 273 HIS A C 1
ATOM 2179 O O . HIS A 1 273 ? 12.32 22.938 -1.826 1 96.69 273 HIS A O 1
ATOM 2185 N N . LEU A 1 274 ? 10.945 24.688 -1.228 1 97.69 274 LEU A N 1
ATOM 2186 C CA . LEU A 1 274 ? 11.727 25.078 -0.058 1 97.69 274 LEU A CA 1
ATOM 2187 C C . LEU A 1 274 ? 10.953 24.812 1.228 1 97.69 274 LEU A C 1
ATOM 2189 O O . LEU A 1 274 ? 9.875 25.375 1.44 1 97.69 274 LEU A O 1
ATOM 2193 N N . ARG A 1 275 ? 11.477 24 2.104 1 96.44 275 ARG A N 1
ATOM 2194 C CA . ARG A 1 275 ? 10.914 23.734 3.426 1 96.44 275 ARG A CA 1
ATOM 2195 C C . ARG A 1 275 ? 11.25 24.859 4.395 1 96.44 275 ARG A C 1
ATOM 2197 O O . ARG A 1 275 ? 12.414 25.25 4.527 1 96.44 275 ARG A O 1
ATOM 2204 N N . PRO A 1 276 ? 10.234 25.328 5 1 98 276 PRO A N 1
ATOM 2205 C CA . PRO A 1 276 ? 10.492 26.438 5.926 1 98 276 PRO A CA 1
ATOM 2206 C C . PRO A 1 276 ? 10.945 25.969 7.305 1 98 276 PRO A C 1
ATOM 2208 O O . PRO A 1 276 ? 10.117 25.641 8.148 1 98 276 PRO A O 1
ATOM 2211 N N . ALA A 1 277 ? 12.219 26.016 7.562 1 97.5 277 ALA A N 1
ATOM 2212 C CA . ALA A 1 277 ? 12.773 25.391 8.766 1 97.5 277 ALA A CA 1
ATOM 2213 C C . ALA A 1 277 ? 13.211 26.438 9.773 1 97.5 277 ALA A C 1
ATOM 2215 O O . ALA A 1 277 ? 13.422 27.609 9.43 1 97.5 277 ALA A O 1
ATOM 2216 N N . ARG A 1 278 ? 13.188 26.031 10.977 1 97 278 ARG A N 1
ATOM 2217 C CA . ARG A 1 278 ? 13.742 26.672 12.164 1 97 278 ARG A CA 1
ATOM 2218 C C . ARG A 1 278 ? 14.391 25.656 13.094 1 97 278 ARG A C 1
ATOM 2220 O O . ARG A 1 278 ? 14.164 24.453 12.945 1 97 278 ARG A O 1
ATOM 2227 N N . GLU A 1 279 ? 15.227 26.172 13.953 1 94.75 279 GLU A N 1
ATOM 2228 C CA . GLU A 1 279 ? 15.789 25.266 14.938 1 94.75 279 GLU A CA 1
ATOM 2229 C C . GLU A 1 279 ? 14.695 24.578 15.758 1 94.75 279 GLU A C 1
ATOM 2231 O O . GLU A 1 279 ? 14.812 23.406 16.125 1 94.75 279 GLU A O 1
ATOM 2236 N N . SER A 1 280 ? 13.742 25.328 16.047 1 95.81 280 SER A N 1
ATOM 2237 C CA . SER A 1 280 ? 12.562 24.812 16.734 1 95.81 280 SER A CA 1
ATOM 2238 C C . SER A 1 280 ? 11.289 25.484 16.234 1 95.81 280 SER A C 1
ATOM 2240 O O . SER A 1 280 ? 11.297 26.672 15.875 1 95.81 280 SER A O 1
ATOM 2242 N N . ILE A 1 281 ? 10.289 24.719 16.203 1 98.12 281 ILE A N 1
ATOM 2243 C CA . ILE A 1 281 ? 8.992 25.25 15.781 1 98.12 281 ILE A CA 1
ATOM 2244 C C . ILE A 1 281 ? 8.547 26.344 16.75 1 98.12 281 ILE A C 1
ATOM 2246 O O . ILE A 1 281 ? 8.688 26.188 17.969 1 98.12 281 ILE A O 1
ATOM 2250 N N . ARG A 1 282 ? 8.086 27.453 16.203 1 98.5 282 ARG A N 1
ATOM 2251 C CA . ARG A 1 282 ? 7.59 28.547 17.031 1 98.5 282 ARG A CA 1
ATOM 2252 C C . ARG A 1 282 ? 6.066 28.516 17.109 1 98.5 282 ARG A C 1
ATOM 2254 O O . ARG A 1 282 ? 5.383 28.688 16.109 1 98.5 282 ARG A O 1
ATOM 2261 N N . VAL A 1 283 ? 5.516 28.172 18.25 1 98.69 283 VAL A N 1
ATOM 2262 C CA . VAL A 1 283 ? 4.098 28.312 18.578 1 98.69 283 VAL A CA 1
ATOM 2263 C C . VAL A 1 283 ? 3.934 29.188 19.812 1 98.69 283 VAL A C 1
ATOM 2265 O O . VAL A 1 283 ? 4.137 28.734 20.938 1 98.69 283 VAL A O 1
ATOM 2268 N N . GLU A 1 284 ? 3.535 30.422 19.5 1 98.31 284 GLU A N 1
ATOM 2269 C CA . GLU A 1 284 ? 3.553 31.406 20.578 1 98.31 284 GLU A CA 1
ATOM 2270 C C . GLU A 1 284 ? 2.527 32.5 20.312 1 98.31 284 GLU A C 1
ATOM 2272 O O . GLU A 1 284 ? 2.17 32.781 19.172 1 98.31 284 GLU A O 1
ATOM 2277 N N . SER A 1 285 ? 2.01 33.062 21.422 1 98 285 SER A N 1
ATOM 2278 C CA . SER A 1 285 ? 1.103 34.219 21.359 1 98 285 SER A CA 1
ATOM 2279 C C . SER A 1 285 ? 1.776 35.469 21.859 1 98 285 SER A C 1
ATOM 2281 O O . SER A 1 285 ? 2.439 35.469 22.906 1 98 285 SER A O 1
ATOM 2283 N N . VAL A 1 286 ? 1.648 36.5 21.094 1 97.12 286 VAL A N 1
ATOM 2284 C CA . VAL A 1 286 ? 2.252 37.781 21.453 1 97.12 286 VAL A CA 1
ATOM 2285 C C . VAL A 1 286 ? 1.213 38.906 21.344 1 97.12 286 VAL A C 1
ATOM 2287 O O . VAL A 1 286 ? 0.629 39.094 20.266 1 97.12 286 VAL A O 1
ATOM 2290 N N . ALA A 1 287 ? 1.016 39.688 22.391 1 95.75 287 ALA A N 1
ATOM 2291 C CA . ALA A 1 287 ? 0.179 40.875 22.328 1 95.75 287 ALA A CA 1
ATOM 2292 C C . ALA A 1 287 ? 0.939 42.031 21.719 1 95.75 287 ALA A C 1
ATOM 2294 O O . ALA A 1 287 ? 2.119 42.25 22.016 1 95.75 287 ALA A O 1
ATOM 2295 N N . LYS A 1 288 ? 0.231 42.656 20.844 1 95.62 288 LYS A N 1
ATOM 2296 C CA . LYS A 1 288 ? 0.852 43.781 20.156 1 95.62 288 LYS A CA 1
ATOM 2297 C C . LYS A 1 288 ? -0.093 45 20.094 1 95.62 288 LYS A C 1
ATOM 2299 O O . LYS A 1 288 ? -1.271 44.875 20.438 1 95.62 288 LYS A O 1
ATOM 2304 N N . ARG A 1 289 ? 0.464 46.156 19.781 1 94.44 289 ARG A N 1
ATOM 2305 C CA . ARG A 1 289 ? -0.286 47.375 19.562 1 94.44 289 ARG A CA 1
ATOM 2306 C C . ARG A 1 289 ? 0.086 48.031 18.219 1 94.44 289 ARG A C 1
ATOM 2308 O O . ARG A 1 289 ? 1.263 48.062 17.859 1 94.44 289 ARG A O 1
ATOM 2315 N N . THR A 1 290 ? -0.918 48.438 17.547 1 93.81 290 THR A N 1
ATOM 2316 C CA . THR A 1 290 ? -0.652 49.156 16.297 1 93.81 290 THR A CA 1
ATOM 2317 C C . THR A 1 290 ? -0.091 50.562 16.578 1 93.81 290 THR A C 1
ATOM 2319 O O . THR A 1 290 ? -0.11 51.031 17.719 1 93.81 290 THR A O 1
ATOM 2322 N N . GLN A 1 291 ? 0.403 51.156 15.492 1 90.94 291 GLN A N 1
ATOM 2323 C CA . GLN A 1 291 ? 0.875 52.531 15.609 1 90.94 291 GLN A CA 1
ATOM 2324 C C . GLN A 1 291 ? -0.255 53.469 16.031 1 90.94 291 GLN A C 1
ATOM 2326 O O . GLN A 1 291 ? -0.02 54.438 16.734 1 90.94 291 GLN A O 1
ATOM 2331 N N . SER A 1 292 ? -1.48 53.125 15.656 1 89.75 292 SER A N 1
ATOM 2332 C CA . SER A 1 292 ? -2.645 53.938 15.984 1 89.75 292 SER A CA 1
ATOM 2333 C C . SER A 1 292 ? -3.143 53.656 17.391 1 89.75 292 SER A C 1
ATOM 2335 O O . SER A 1 292 ? -4.07 54.281 17.875 1 89.75 292 SER A O 1
ATOM 2337 N N . GLY A 1 293 ? -2.586 52.625 18.062 1 90.06 293 GLY A N 1
ATOM 2338 C CA . GLY A 1 293 ? -2.887 52.375 19.469 1 90.06 293 GLY A CA 1
ATOM 2339 C C . GLY A 1 293 ? -3.828 51.219 19.672 1 90.06 293 GLY A C 1
ATOM 2340 O O . GLY A 1 293 ? -4.102 50.812 20.812 1 90.06 293 GLY A O 1
ATOM 2341 N N . ALA A 1 294 ? -4.215 50.688 18.578 1 89.44 294 ALA A N 1
ATOM 2342 C CA . ALA A 1 294 ? -5.125 49.562 18.703 1 89.44 294 ALA A CA 1
ATOM 2343 C C . ALA A 1 294 ? -4.375 48.281 19.125 1 89.44 294 ALA A C 1
ATOM 2345 O O . ALA A 1 294 ? -3.26 48.031 18.656 1 89.44 294 ALA A O 1
ATOM 2346 N N . THR A 1 295 ? -5.023 47.531 20.047 1 93.06 295 THR A N 1
ATOM 2347 C CA . THR A 1 295 ? -4.398 46.312 20.531 1 93.06 295 THR A CA 1
ATOM 2348 C C . THR A 1 295 ? -4.82 45.094 19.672 1 93.06 295 THR A C 1
ATOM 2350 O O . THR A 1 295 ? -5.965 45.031 19.219 1 93.06 295 THR A O 1
ATOM 2353 N N . TYR A 1 296 ? -3.908 44.25 19.359 1 95 296 TYR A N 1
ATOM 2354 C CA . TYR A 1 296 ? -4.176 43 18.672 1 95 296 TYR A CA 1
ATOM 2355 C C . TYR A 1 296 ? -3.201 41.906 19.125 1 95 296 TYR A C 1
ATOM 2357 O O . TYR A 1 296 ? -2.24 42.188 19.844 1 95 296 TYR A O 1
ATOM 2365 N N . THR A 1 297 ? -3.533 40.656 18.891 1 97.19 297 THR A N 1
ATOM 2366 C CA . THR A 1 297 ? -2.691 39.531 19.266 1 97.19 297 THR A CA 1
ATOM 2367 C C . THR A 1 297 ? -2.168 38.812 18.016 1 97.19 297 THR A C 1
ATOM 2369 O O . THR A 1 297 ? -2.906 38.594 17.062 1 97.19 297 THR A O 1
ATOM 2372 N N . VAL A 1 298 ? -0.883 38.531 18.047 1 98.31 298 VAL A N 1
ATOM 2373 C CA . VAL A 1 298 ? -0.287 37.688 17.016 1 98.31 298 VAL A CA 1
ATOM 2374 C C . VAL A 1 298 ? -0.011 36.281 17.578 1 98.31 298 VAL A C 1
ATOM 2376 O O . VAL A 1 298 ? 0.596 36.156 18.641 1 98.31 298 VAL A O 1
ATOM 2379 N N . VAL A 1 299 ? -0.53 35.312 16.969 1 98.69 299 VAL A N 1
ATOM 2380 C CA . VAL A 1 299 ? -0.174 33.938 17.281 1 98.69 299 VAL A CA 1
ATOM 2381 C C . VAL A 1 299 ? 0.706 33.375 16.172 1 98.69 299 VAL A C 1
ATOM 2383 O O . VAL A 1 299 ? 0.297 33.312 15.016 1 98.69 299 VAL A O 1
ATOM 2386 N N . HIS A 1 300 ? 1.926 33 16.531 1 98.75 300 HIS A N 1
ATOM 2387 C CA . HIS A 1 300 ? 2.859 32.375 15.586 1 98.75 300 HIS A CA 1
ATOM 2388 C C . HIS A 1 300 ? 2.707 30.875 15.547 1 98.75 300 HIS A C 1
ATOM 2390 O O . HIS A 1 300 ? 2.5 30.234 16.578 1 98.75 300 HIS A O 1
ATOM 2396 N N . ASN A 1 301 ? 2.797 30.281 14.406 1 98.88 301 ASN A N 1
ATOM 2397 C CA . ASN A 1 301 ? 2.84 28.844 14.148 1 98.88 301 ASN A CA 1
ATOM 2398 C C . ASN A 1 301 ? 3.611 28.531 12.867 1 98.88 301 ASN A C 1
ATOM 2400 O O . ASN A 1 301 ? 3.014 28.344 11.805 1 98.88 301 ASN A O 1
ATOM 2404 N N . TYR A 1 302 ? 4.941 28.5 13.008 1 98.69 302 TYR A N 1
ATOM 2405 C CA . TYR A 1 302 ? 5.785 28.312 11.836 1 98.69 302 TYR A CA 1
ATOM 2406 C C . TYR A 1 302 ? 7.117 27.672 12.219 1 98.69 302 TYR A C 1
ATOM 2408 O O . TYR A 1 302 ? 7.414 27.5 13.406 1 98.69 302 TYR A O 1
ATOM 2416 N N . GLY A 1 303 ? 7.848 27.266 11.195 1 98.19 303 GLY A N 1
ATOM 2417 C CA . GLY A 1 303 ? 9.18 26.719 11.406 1 98.19 303 GLY A CA 1
ATOM 2418 C C . GLY A 1 303 ? 9.203 25.203 11.43 1 98.19 303 GLY A C 1
ATOM 2419 O O . GLY A 1 303 ? 10.039 24.594 12.102 1 98.19 303 GLY A O 1
ATOM 2420 N N . HIS A 1 304 ? 8.422 24.547 10.68 1 97.69 304 HIS A N 1
ATOM 2421 C CA . HIS A 1 304 ? 8.211 23.109 10.789 1 97.69 304 HIS A CA 1
ATOM 2422 C C . HIS A 1 304 ? 9.234 22.328 9.961 1 97.69 304 HIS A C 1
ATOM 2424 O O . HIS A 1 304 ? 9.391 21.125 10.133 1 97.69 304 HIS A O 1
ATOM 2430 N N . GLY A 1 305 ? 9.859 23.031 9.016 1 94.81 305 GLY A N 1
ATOM 2431 C CA . GLY A 1 305 ? 10.773 22.328 8.141 1 94.81 305 GLY A CA 1
ATOM 2432 C C . GLY A 1 305 ? 10.102 21.219 7.344 1 94.81 305 GLY A C 1
ATOM 2433 O O . GLY A 1 305 ? 9.078 21.453 6.703 1 94.81 305 GLY A O 1
ATOM 2434 N N . GLY A 1 306 ? 10.633 20.031 7.441 1 92.25 306 GLY A N 1
ATOM 2435 C CA . GLY A 1 306 ? 10.086 18.906 6.707 1 92.25 306 GLY A CA 1
ATOM 2436 C C . GLY A 1 306 ? 8.992 18.172 7.469 1 92.25 306 GLY A C 1
ATOM 2437 O O . GLY A 1 306 ? 8.484 17.156 7 1 92.25 306 GLY A O 1
ATOM 2438 N N . HIS A 1 307 ? 8.461 18.766 8.57 1 96 307 HIS A N 1
ATOM 2439 C CA . HIS A 1 307 ? 7.59 18 9.453 1 96 307 HIS A CA 1
ATOM 2440 C C . HIS A 1 307 ? 6.191 18.609 9.508 1 96 307 HIS A C 1
ATOM 2442 O O . HIS A 1 307 ? 5.41 18.312 10.406 1 96 307 HIS A O 1
ATOM 2448 N N . GLY A 1 308 ? 5.855 19.5 8.578 1 97.38 308 GLY A N 1
ATOM 2449 C CA . GLY A 1 308 ? 4.559 20.141 8.586 1 97.38 308 GLY A CA 1
ATOM 2450 C C . GLY A 1 308 ? 3.398 19.172 8.562 1 97.38 308 GLY A C 1
ATOM 2451 O O . GLY A 1 308 ? 2.383 19.375 9.234 1 97.38 308 GLY A O 1
ATOM 2452 N N . PHE A 1 309 ? 3.545 18.062 7.852 1 98.31 309 PHE A N 1
ATOM 2453 C CA . PHE A 1 309 ? 2.471 17.094 7.719 1 98.31 309 PHE A CA 1
ATOM 2454 C C . PHE A 1 309 ? 2.525 16.062 8.852 1 98.31 309 PHE A C 1
ATOM 2456 O O . PHE A 1 309 ? 1.563 15.328 9.078 1 98.31 309 PHE A O 1
ATOM 2463 N N . THR A 1 310 ? 3.572 16.078 9.578 1 98.25 310 THR A N 1
ATOM 2464 C CA . THR A 1 310 ? 3.758 15.102 10.648 1 98.25 310 THR A CA 1
ATOM 2465 C C . THR A 1 310 ? 3.295 15.664 11.984 1 98.25 310 THR A C 1
ATOM 2467 O O . THR A 1 310 ? 2.762 14.938 12.82 1 98.25 310 THR A O 1
ATOM 2470 N N . VAL A 1 311 ? 3.486 16.984 12.148 1 98.44 311 VAL A N 1
ATOM 2471 C CA . VAL A 1 311 ? 3.184 17.562 13.453 1 98.44 311 VAL A CA 1
ATOM 2472 C C . VAL A 1 311 ? 2.17 18.703 13.289 1 98.44 311 VAL A C 1
ATOM 2474 O O . VAL A 1 311 ? 1.729 19.281 14.281 1 98.44 311 VAL A O 1
ATOM 2477 N N . GLY A 1 312 ? 1.737 18.969 12.102 1 98.56 312 GLY A N 1
ATOM 2478 C CA . GLY A 1 312 ? 1.003 20.188 11.758 1 98.56 312 GLY A CA 1
ATOM 2479 C C . GLY A 1 312 ? -0.328 20.297 12.477 1 98.56 312 GLY A C 1
ATOM 2480 O O . GLY A 1 312 ? -0.703 21.375 12.938 1 98.56 312 GLY A O 1
ATOM 2481 N N . TRP A 1 313 ? -1.091 19.188 12.57 1 98.88 313 TRP A N 1
ATOM 2482 C CA . TRP A 1 313 ? -2.363 19.25 13.281 1 98.88 313 TRP A CA 1
ATOM 2483 C C . TRP A 1 313 ? -2.146 19.5 14.773 1 98.88 313 TRP A C 1
ATOM 2485 O O . TRP A 1 313 ? -2.893 20.25 15.398 1 98.88 313 TRP A O 1
ATOM 2495 N N . GLY A 1 314 ? -1.125 18.828 15.305 1 98.88 314 GLY A N 1
ATOM 2496 C CA . GLY A 1 314 ? -0.817 19.047 16.703 1 98.88 314 GLY A CA 1
ATOM 2497 C C . GLY A 1 314 ? -0.482 20.5 17.031 1 98.88 314 GLY A C 1
ATOM 2498 O O . GLY A 1 314 ? -1.021 21.078 17.969 1 98.88 314 GLY A O 1
ATOM 2499 N N . THR A 1 315 ? 0.397 21.109 16.266 1 98.81 315 THR A N 1
ATOM 2500 C CA . THR A 1 315 ? 0.751 22.516 16.5 1 98.81 315 THR A CA 1
ATOM 2501 C C . THR A 1 315 ? -0.44 23.422 16.219 1 98.81 315 THR A C 1
ATOM 2503 O O . THR A 1 315 ? -0.584 24.469 16.859 1 98.81 315 THR A O 1
ATOM 2506 N N . ALA A 1 316 ? -1.286 23.016 15.281 1 98.94 316 ALA A N 1
ATOM 2507 C CA . ALA A 1 316 ? -2.498 23.781 14.977 1 98.94 316 ALA A CA 1
ATOM 2508 C C . ALA A 1 316 ? -3.428 23.828 16.188 1 98.94 316 ALA A C 1
ATOM 2510 O O . ALA A 1 316 ? -3.984 24.891 16.5 1 98.94 316 ALA A O 1
ATOM 2511 N N . VAL A 1 317 ? -3.596 22.719 16.828 1 98.81 317 VAL A N 1
ATOM 2512 C CA . VAL A 1 317 ? -4.438 22.641 18.016 1 98.81 317 VAL A CA 1
ATOM 2513 C C . VAL A 1 317 ? -3.879 23.562 19.094 1 98.81 317 VAL A C 1
ATOM 2515 O O . VAL A 1 317 ? -4.629 24.281 19.766 1 98.81 317 VAL A O 1
ATOM 2518 N N . ARG A 1 318 ? -2.57 23.531 19.266 1 98.69 318 ARG A N 1
ATOM 2519 C CA . ARG A 1 318 ? -1.939 24.406 20.25 1 98.69 318 ARG A CA 1
ATOM 2520 C C . ARG A 1 318 ? -2.162 25.875 19.891 1 98.69 318 ARG A C 1
ATOM 2522 O O . ARG A 1 318 ? -2.525 26.688 20.75 1 98.69 318 ARG A O 1
ATOM 2529 N N . ALA A 1 319 ? -1.942 26.203 18.672 1 98.81 319 ALA A N 1
ATOM 2530 C CA . ALA A 1 319 ? -2.115 27.578 18.219 1 98.81 319 ALA A CA 1
ATOM 2531 C C . ALA A 1 319 ? -3.562 28.047 18.391 1 98.81 319 ALA A C 1
ATOM 2533 O O . ALA A 1 319 ? -3.816 29.172 18.828 1 98.81 319 ALA A O 1
ATOM 2534 N N . ALA A 1 320 ? -4.473 27.172 18.031 1 98.56 320 ALA A N 1
ATOM 2535 C CA . ALA A 1 320 ? -5.891 27.484 18.172 1 98.56 320 ALA A CA 1
ATOM 2536 C C . ALA A 1 320 ? -6.242 27.766 19.641 1 98.56 320 ALA A C 1
ATOM 2538 O O . ALA A 1 320 ? -7.043 28.641 19.938 1 98.56 320 ALA A O 1
ATOM 2539 N N . THR A 1 321 ? -5.688 26.969 20.5 1 98.12 321 THR A N 1
ATOM 2540 C CA . THR A 1 321 ? -5.91 27.172 21.922 1 98.12 321 THR A CA 1
ATOM 2541 C C . THR A 1 321 ? -5.41 28.531 22.375 1 98.12 321 THR A C 1
ATOM 2543 O O . THR A 1 321 ? -6.066 29.219 23.172 1 98.12 321 THR A O 1
ATOM 2546 N N . LEU A 1 322 ? -4.266 28.938 21.875 1 98.19 322 LEU A N 1
ATOM 2547 C CA . LEU A 1 322 ? -3.723 30.25 22.188 1 98.19 322 LEU A CA 1
ATOM 2548 C C . LEU A 1 322 ? -4.656 31.359 21.703 1 98.19 322 LEU A C 1
ATOM 2550 O O . LEU A 1 322 ? -4.852 32.375 22.391 1 98.19 322 LEU A O 1
ATOM 2554 N N . VAL A 1 323 ? -5.191 31.172 20.547 1 97.62 323 VAL A N 1
ATOM 2555 C CA . VAL A 1 323 ? -6.137 32.125 20 1 97.62 323 VAL A CA 1
ATOM 2556 C C . VAL A 1 323 ? -7.371 32.219 20.891 1 97.62 323 VAL A C 1
ATOM 2558 O O . VAL A 1 323 ? -7.852 33.312 21.203 1 97.62 323 VAL A O 1
ATOM 2561 N N . ASP A 1 324 ? -7.848 31.062 21.266 1 95.69 324 ASP A N 1
ATOM 2562 C CA . ASP A 1 324 ? -9.031 31 22.109 1 95.69 324 ASP A CA 1
ATOM 2563 C C . ASP A 1 324 ? -8.805 31.75 23.422 1 95.69 324 ASP A C 1
ATOM 2565 O O . ASP A 1 324 ? -9.68 32.469 23.891 1 95.69 324 ASP A O 1
ATOM 2569 N N . ILE A 1 325 ? -7.664 31.547 24 1 95.31 325 ILE A N 1
ATOM 2570 C CA . ILE A 1 325 ? -7.305 32.219 25.234 1 95.31 325 ILE A CA 1
ATOM 2571 C C . ILE A 1 325 ? -7.262 33.719 25.016 1 95.31 325 ILE A C 1
ATOM 2573 O O . ILE A 1 325 ? -7.785 34.5 25.812 1 95.31 325 ILE A O 1
ATOM 2577 N N . ALA A 1 326 ? -6.645 34.125 23.922 1 94.56 326 ALA A N 1
ATOM 2578 C CA . ALA A 1 326 ? -6.516 35.531 23.609 1 94.56 326 ALA A CA 1
ATOM 2579 C C . ALA A 1 326 ? -7.883 36.188 23.422 1 94.56 326 ALA A C 1
ATOM 2581 O O . ALA A 1 326 ? -8.094 37.344 23.812 1 94.56 326 ALA A O 1
ATOM 2582 N N . LEU A 1 327 ? -8.781 35.469 22.797 1 91 327 LEU A N 1
ATOM 2583 C CA . LEU A 1 327 ? -10.125 36 22.547 1 91 327 LEU A CA 1
ATOM 2584 C C . LEU A 1 327 ? -10.922 36.062 23.844 1 91 327 LEU A C 1
ATOM 2586 O O . LEU A 1 327 ? -11.805 36.906 23.984 1 91 327 LEU A O 1
ATOM 2590 N N . GLY A 1 328 ? -10.812 35.031 24.734 1 82.69 328 GLY A N 1
ATOM 2591 C CA . GLY A 1 328 ? -11.469 35.094 26.031 1 82.69 328 GLY A CA 1
ATOM 2592 C C . GLY A 1 328 ? -10.969 36.219 26.906 1 82.69 328 GLY A C 1
ATOM 2593 O O . GLY A 1 328 ? -11.742 36.844 27.641 1 82.69 328 GLY A O 1
ATOM 2594 N N . ARG A 1 329 ? -9.789 36.531 26.859 1 70.69 329 ARG A N 1
ATOM 2595 C CA . ARG A 1 329 ? -9.195 37.625 27.625 1 70.69 329 ARG A CA 1
ATOM 2596 C C . ARG A 1 329 ? -9.664 38.969 27.125 1 70.69 329 ARG A C 1
ATOM 2598 O O . ARG A 1 329 ? -9.812 39.938 27.906 1 70.69 329 ARG A O 1
ATOM 2605 N N . SER A 1 330 ? -9.805 39.031 25.859 1 53.56 330 SER A N 1
ATOM 2606 C CA . SER A 1 330 ? -10.25 40.281 25.297 1 53.56 330 SER A CA 1
ATOM 2607 C C . SER A 1 330 ? -11.68 40.625 25.734 1 53.56 330 SER A C 1
ATOM 2609 O O . SER A 1 330 ? -12.078 41.781 25.75 1 53.56 330 SER A O 1
ATOM 2611 N N . ARG A 1 331 ? -12.516 39.594 26.141 1 52.94 331 ARG A N 1
ATOM 2612 C CA . ARG A 1 331 ? -13.883 39.812 26.594 1 52.94 331 ARG A CA 1
ATOM 2613 C C . ARG A 1 331 ? -13.922 40.125 28.094 1 52.94 331 ARG A C 1
ATOM 2615 O O . ARG A 1 331 ? -14.984 40.469 28.625 1 52.94 331 ARG A O 1
ATOM 2622 N N . LEU A 1 332 ? -12.836 40.031 28.812 1 43.31 332 LEU A N 1
ATOM 2623 C CA . LEU A 1 332 ? -12.82 40.469 30.203 1 43.31 332 LEU A CA 1
ATOM 2624 C C . LEU A 1 332 ? -12.336 41.906 30.328 1 43.31 332 LEU A C 1
ATOM 2626 O O . LEU A 1 332 ? -11.422 42.312 29.609 1 43.31 332 LEU A O 1
ATOM 2630 N N . MET B 1 1 ? 14.602 -36.562 -27.734 1 63.59 1 MET B N 1
ATOM 2631 C CA . MET B 1 1 ? 14.164 -35.5 -26.812 1 63.59 1 MET B CA 1
ATOM 2632 C C . MET B 1 1 ? 12.648 -35.531 -26.625 1 63.59 1 MET B C 1
ATOM 2634 O O . MET B 1 1 ? 11.914 -35.812 -27.578 1 63.59 1 MET B O 1
ATOM 2638 N N . GLY B 1 2 ? 12.102 -35.688 -25.297 1 84.12 2 GLY B N 1
ATOM 2639 C CA . GLY B 1 2 ? 10.688 -35.969 -25.094 1 84.12 2 GLY B CA 1
ATOM 2640 C C . GLY B 1 2 ? 9.789 -34.781 -25.344 1 84.12 2 GLY B C 1
ATOM 2641 O O . GLY B 1 2 ? 10.242 -33.625 -25.266 1 84.12 2 GLY B O 1
ATOM 2642 N N . ARG B 1 3 ? 8.672 -35.031 -26 1 94.5 3 ARG B N 1
ATOM 2643 C CA . ARG B 1 3 ? 7.625 -34.031 -26.203 1 94.5 3 ARG B CA 1
ATOM 2644 C C . ARG B 1 3 ? 6.648 -34.031 -25.031 1 94.5 3 ARG B C 1
ATOM 2646 O O . ARG B 1 3 ? 6.152 -35.062 -24.625 1 94.5 3 ARG B O 1
ATOM 2653 N N . VAL B 1 4 ? 6.473 -32.812 -24.516 1 98.19 4 VAL B N 1
ATOM 2654 C CA . VAL B 1 4 ? 5.641 -32.656 -23.328 1 98.19 4 VAL B CA 1
ATOM 2655 C C . VAL B 1 4 ? 4.395 -31.859 -23.656 1 98.19 4 VAL B C 1
ATOM 2657 O O . VAL B 1 4 ? 4.48 -30.812 -24.312 1 98.19 4 VAL B O 1
ATOM 2660 N N . ALA B 1 5 ? 3.238 -32.344 -23.281 1 98.75 5 ALA B N 1
ATOM 2661 C CA . ALA B 1 5 ? 1.978 -31.625 -23.359 1 98.75 5 ALA B CA 1
ATOM 2662 C C . ALA B 1 5 ? 1.512 -31.188 -21.969 1 98.75 5 ALA B C 1
ATOM 2664 O O . ALA B 1 5 ? 1.545 -31.984 -21.031 1 98.75 5 ALA B O 1
ATOM 2665 N N . VAL B 1 6 ? 1.199 -29.969 -21.828 1 98.88 6 VAL B N 1
ATOM 2666 C CA . VAL B 1 6 ? 0.561 -29.453 -20.609 1 98.88 6 VAL B CA 1
ATOM 2667 C C . VAL B 1 6 ? -0.901 -29.125 -20.906 1 98.88 6 VAL B C 1
ATOM 2669 O O . VAL B 1 6 ? -1.209 -28.469 -21.891 1 98.88 6 VAL B O 1
ATOM 2672 N N . ILE B 1 7 ? -1.815 -29.625 -20.094 1 98.81 7 ILE B N 1
ATOM 2673 C CA . ILE B 1 7 ? -3.229 -29.297 -20.234 1 98.81 7 ILE B CA 1
ATOM 2674 C C . ILE B 1 7 ? -3.605 -28.203 -19.219 1 98.81 7 ILE B C 1
ATOM 2676 O O . ILE B 1 7 ? -3.621 -28.453 -18.016 1 98.81 7 ILE B O 1
ATOM 2680 N N . GLY B 1 8 ? -3.961 -27.047 -19.734 1 98.56 8 GLY B N 1
ATOM 2681 C CA . GLY B 1 8 ? -4.301 -25.906 -18.891 1 98.56 8 GLY B CA 1
ATOM 2682 C C . GLY B 1 8 ? -3.293 -24.781 -18.969 1 98.56 8 GLY B C 1
ATOM 2683 O O . GLY B 1 8 ? -2.098 -24.984 -18.766 1 98.56 8 GLY B O 1
ATOM 2684 N N . GLU B 1 9 ? -3.805 -23.609 -19.219 1 98.56 9 GLU B N 1
ATOM 2685 C CA . GLU B 1 9 ? -2.902 -22.469 -19.344 1 98.56 9 GLU B CA 1
ATOM 2686 C C . GLU B 1 9 ? -3.008 -21.531 -18.141 1 98.56 9 GLU B C 1
ATOM 2688 O O . GLU B 1 9 ? -2.576 -20.375 -18.203 1 98.56 9 GLU B O 1
ATOM 2693 N N . GLY B 1 10 ? -3.666 -22 -17.062 1 98.38 10 GLY B N 1
ATOM 2694 C CA . GLY B 1 10 ? -3.75 -21.219 -15.844 1 98.38 10 GLY B CA 1
ATOM 2695 C C . GLY B 1 10 ? -2.438 -21.156 -15.094 1 98.38 10 GLY B C 1
ATOM 2696 O O . GLY B 1 10 ? -1.381 -21.469 -15.641 1 98.38 10 GLY B O 1
ATOM 2697 N N . VAL B 1 11 ? -2.51 -20.719 -13.844 1 98.88 11 VAL B N 1
ATOM 2698 C CA . VAL B 1 11 ? -1.319 -20.453 -13.039 1 98.88 11 VAL B CA 1
ATOM 2699 C C . VAL B 1 11 ? -0.539 -21.75 -12.82 1 98.88 11 VAL B C 1
ATOM 2701 O O . VAL B 1 11 ? 0.694 -21.75 -12.82 1 98.88 11 VAL B O 1
ATOM 2704 N N . ILE B 1 12 ? -1.255 -22.859 -12.695 1 98.88 12 ILE B N 1
ATOM 2705 C CA . ILE B 1 12 ? -0.574 -24.109 -12.406 1 98.88 12 ILE B CA 1
ATOM 2706 C C . ILE B 1 12 ? 0.119 -24.625 -13.664 1 98.88 12 ILE B C 1
ATOM 2708 O O . ILE B 1 12 ? 1.293 -25 -13.625 1 98.88 12 ILE B O 1
ATOM 2712 N N . GLY B 1 13 ? -0.567 -24.641 -14.781 1 98.88 13 GLY B N 1
ATOM 2713 C CA . GLY B 1 13 ? 0.027 -25.125 -16.016 1 98.88 13 GLY B CA 1
ATOM 2714 C C . GLY B 1 13 ? 1.221 -24.297 -16.469 1 98.88 13 GLY B C 1
ATOM 2715 O O . GLY B 1 13 ? 2.264 -24.859 -16.828 1 98.88 13 GLY B O 1
ATOM 2716 N N . THR B 1 14 ? 1.083 -23.016 -16.453 1 98.94 14 THR B N 1
ATOM 2717 C CA . THR B 1 14 ? 2.162 -22.141 -16.906 1 98.94 14 THR B CA 1
ATOM 2718 C C . THR B 1 14 ? 3.352 -22.219 -15.961 1 98.94 14 THR B C 1
ATOM 2720 O O . THR B 1 14 ? 4.504 -22.219 -16.391 1 98.94 14 THR B O 1
ATOM 2723 N N . SER B 1 15 ? 3.086 -22.266 -14.672 1 98.94 15 SER B N 1
ATOM 2724 C CA . SER B 1 15 ? 4.168 -22.422 -13.703 1 98.94 15 SER B CA 1
ATOM 2725 C C . SER B 1 15 ? 4.914 -23.734 -13.906 1 98.94 15 SER B C 1
ATOM 2727 O O . SER B 1 15 ? 6.145 -23.766 -13.836 1 98.94 15 SER B O 1
ATOM 2729 N N . THR B 1 16 ? 4.176 -24.781 -14.133 1 98.94 16 THR B N 1
ATOM 2730 C CA . THR B 1 16 ? 4.785 -26.094 -14.305 1 98.94 16 THR B CA 1
ATOM 2731 C C . THR B 1 16 ? 5.652 -26.125 -15.562 1 98.94 16 THR B C 1
ATOM 2733 O O . THR B 1 16 ? 6.781 -26.609 -15.531 1 98.94 16 THR B O 1
ATOM 2736 N N . ALA B 1 17 ? 5.094 -25.594 -16.625 1 98.88 17 ALA B N 1
ATOM 2737 C CA . ALA B 1 17 ? 5.855 -25.531 -17.875 1 98.88 17 ALA B CA 1
ATOM 2738 C C . ALA B 1 17 ? 7.133 -24.719 -17.688 1 98.88 17 ALA B C 1
ATOM 2740 O O . ALA B 1 17 ? 8.203 -25.125 -18.156 1 98.88 17 ALA B O 1
ATOM 2741 N N . LEU B 1 18 ? 7.02 -23.594 -17.031 1 98.88 18 LEU B N 1
ATOM 2742 C CA . LEU B 1 18 ? 8.188 -22.75 -16.828 1 98.88 18 LEU B CA 1
ATOM 2743 C C . LEU B 1 18 ? 9.219 -23.438 -15.945 1 98.88 18 LEU B C 1
ATOM 2745 O O . LEU B 1 18 ? 10.414 -23.375 -16.219 1 98.88 18 LEU B O 1
ATOM 2749 N N . ALA B 1 19 ? 8.742 -24.047 -14.859 1 98.81 19 ALA B N 1
ATOM 2750 C CA . ALA B 1 19 ? 9.648 -24.797 -13.992 1 98.81 19 ALA B CA 1
ATOM 2751 C C . ALA B 1 19 ? 10.383 -25.891 -14.766 1 98.81 19 ALA B C 1
ATOM 2753 O O . ALA B 1 19 ? 11.578 -26.109 -14.555 1 98.81 19 ALA B O 1
ATOM 2754 N N . LEU B 1 20 ? 9.695 -26.531 -15.633 1 98.25 20 LEU B N 1
ATOM 2755 C CA . LEU B 1 20 ? 10.297 -27.594 -16.438 1 98.25 20 LEU B CA 1
ATOM 2756 C C . LEU B 1 20 ? 11.344 -27.016 -17.391 1 98.25 20 LEU B C 1
ATOM 2758 O O . LEU B 1 20 ? 12.414 -27.594 -17.562 1 98.25 20 LEU B O 1
ATOM 2762 N N . LYS B 1 21 ? 11.016 -25.891 -18.047 1 98 21 LYS B N 1
ATOM 2763 C CA . LYS B 1 21 ? 11.961 -25.234 -18.953 1 98 21 LYS B CA 1
ATOM 2764 C C . LYS B 1 21 ? 13.242 -24.844 -18.219 1 98 21 LYS B C 1
ATOM 2766 O O . LYS B 1 21 ? 14.328 -24.875 -18.797 1 98 21 LYS B O 1
ATOM 2771 N N . ARG B 1 22 ? 13.109 -24.547 -16.969 1 96.94 22 ARG B N 1
ATOM 2772 C CA . ARG B 1 22 ? 14.281 -24.172 -16.188 1 96.94 22 ARG B CA 1
ATOM 2773 C C . ARG B 1 22 ? 15.195 -25.375 -15.969 1 96.94 22 ARG B C 1
ATOM 2775 O O . ARG B 1 22 ? 16.422 -25.234 -15.906 1 96.94 22 ARG B O 1
ATOM 2782 N N . ILE B 1 23 ? 14.594 -26.516 -15.859 1 95.5 23 ILE B N 1
ATOM 2783 C CA . ILE B 1 23 ? 15.352 -27.734 -15.648 1 95.5 23 ILE B CA 1
ATOM 2784 C C . ILE B 1 23 ? 15.867 -28.266 -16.984 1 95.5 23 ILE B C 1
ATOM 2786 O O . ILE B 1 23 ? 17 -28.75 -17.078 1 95.5 23 ILE B O 1
ATOM 2790 N N . ARG B 1 24 ? 15.016 -28.172 -18.016 1 95 24 ARG B N 1
ATOM 2791 C CA . ARG B 1 24 ? 15.312 -28.656 -19.359 1 95 24 ARG B CA 1
ATOM 2792 C C . ARG B 1 24 ? 15.008 -27.594 -20.406 1 95 24 ARG B C 1
ATOM 2794 O O . ARG B 1 24 ? 13.969 -27.625 -21.047 1 95 24 ARG B O 1
ATOM 2801 N N . PRO B 1 25 ? 16.016 -26.75 -20.641 1 95.31 25 PRO B N 1
ATOM 2802 C CA . PRO B 1 25 ? 15.773 -25.594 -21.516 1 95.31 25 PRO B CA 1
ATOM 2803 C C . PRO B 1 25 ? 15.406 -26 -22.938 1 95.31 25 PRO B C 1
ATOM 2805 O O . PRO B 1 25 ? 14.711 -25.25 -23.641 1 95.31 25 PRO B O 1
ATOM 2808 N N . ASN B 1 26 ? 15.797 -27.156 -23.359 1 94.94 26 ASN B N 1
ATOM 2809 C CA . ASN B 1 26 ? 15.617 -27.531 -24.75 1 94.94 26 ASN B CA 1
ATOM 2810 C C . ASN B 1 26 ? 14.398 -28.422 -24.953 1 94.94 26 ASN B C 1
ATOM 2812 O O . ASN B 1 26 ? 14.094 -28.828 -26.078 1 94.94 26 ASN B O 1
ATOM 2816 N N . ILE B 1 27 ? 13.664 -28.719 -23.891 1 96.06 27 ILE B N 1
ATOM 2817 C CA . ILE B 1 27 ? 12.516 -29.609 -23.984 1 96.06 27 ILE B CA 1
ATOM 2818 C C . ILE B 1 27 ? 11.406 -28.938 -24.781 1 96.06 27 ILE B C 1
ATOM 2820 O O . ILE B 1 27 ? 11.219 -27.734 -24.719 1 96.06 27 ILE B O 1
ATOM 2824 N N . GLU B 1 28 ? 10.742 -29.703 -25.609 1 97.38 28 GLU B N 1
ATOM 2825 C CA . GLU B 1 28 ? 9.609 -29.219 -26.375 1 97.38 28 GLU B CA 1
ATOM 2826 C C . GLU B 1 28 ? 8.312 -29.312 -25.562 1 97.38 28 GLU B C 1
ATOM 2828 O O . GLU B 1 28 ? 7.914 -30.406 -25.156 1 97.38 28 GLU B O 1
ATOM 2833 N N . ILE B 1 29 ? 7.699 -28.172 -25.375 1 98.62 29 ILE B N 1
ATOM 2834 C CA . ILE B 1 29 ? 6.473 -28.125 -24.578 1 98.62 29 ILE B CA 1
ATOM 2835 C C . ILE B 1 29 ? 5.359 -27.484 -25.406 1 98.62 29 ILE B C 1
ATOM 2837 O O . ILE B 1 29 ? 5.574 -26.469 -26.062 1 98.62 29 ILE B O 1
ATOM 2841 N N . THR B 1 30 ? 4.195 -28.094 -25.453 1 98.81 30 THR B N 1
ATOM 2842 C CA . THR B 1 30 ? 2.955 -27.5 -25.938 1 98.81 30 THR B CA 1
ATOM 2843 C C . THR B 1 30 ? 1.926 -27.406 -24.812 1 98.81 30 THR B C 1
ATOM 2845 O O . THR B 1 30 ? 1.682 -28.375 -24.094 1 98.81 30 THR B O 1
ATOM 2848 N N . ILE B 1 31 ? 1.344 -26.234 -24.625 1 98.88 31 ILE B N 1
ATOM 2849 C CA . ILE B 1 31 ? 0.284 -26.047 -23.641 1 98.88 31 ILE B CA 1
ATOM 2850 C C . ILE B 1 31 ? -1.068 -25.984 -24.344 1 98.88 31 ILE B C 1
ATOM 2852 O O . ILE B 1 31 ? -1.271 -25.141 -25.234 1 98.88 31 ILE B O 1
ATOM 2856 N N . PHE B 1 32 ? -1.942 -26.859 -23.953 1 98.81 32 PHE B N 1
ATOM 2857 C CA . PHE B 1 32 ? -3.291 -26.906 -24.5 1 98.81 32 PHE B CA 1
ATOM 2858 C C . PHE B 1 32 ? -4.285 -26.234 -23.578 1 98.81 32 PHE B C 1
ATOM 2860 O O . PHE B 1 32 ? -4.191 -26.359 -22.344 1 98.81 32 PHE B O 1
ATOM 2867 N N . HIS B 1 33 ? -5.195 -25.5 -24.078 1 98.38 33 HIS B N 1
ATOM 2868 C CA . HIS B 1 33 ? -6.266 -24.844 -23.328 1 98.38 33 HIS B CA 1
ATOM 2869 C C . HIS B 1 33 ? -7.578 -24.891 -24.094 1 98.38 33 HIS B C 1
ATOM 2871 O O . HIS B 1 33 ? -7.578 -24.953 -25.328 1 98.38 33 HIS B O 1
ATOM 2877 N N . ASP B 1 34 ? -8.688 -24.844 -23.406 1 97.81 34 ASP B N 1
ATOM 2878 C CA . ASP B 1 34 ? -9.977 -25.047 -24.062 1 97.81 34 ASP B CA 1
ATOM 2879 C C . ASP B 1 34 ? -10.734 -23.719 -24.203 1 97.81 34 ASP B C 1
ATOM 2881 O O . ASP B 1 34 ? -11.789 -23.672 -24.828 1 97.81 34 ASP B O 1
ATOM 2885 N N . ARG B 1 35 ? -10.273 -22.656 -23.609 1 97.25 35 ARG B N 1
ATOM 2886 C CA . ARG B 1 35 ? -10.922 -21.344 -23.641 1 97.25 35 ARG B CA 1
ATOM 2887 C C . ARG B 1 35 ? -9.891 -20.219 -23.484 1 97.25 35 ARG B C 1
ATOM 2889 O O . ARG B 1 35 ? -8.742 -20.469 -23.125 1 97.25 35 ARG B O 1
ATOM 2896 N N . PRO B 1 36 ? -10.312 -19.016 -23.828 1 97.19 36 PRO B N 1
ATOM 2897 C CA . PRO B 1 36 ? -9.398 -17.891 -23.609 1 97.19 36 PRO B CA 1
ATOM 2898 C C . PRO B 1 36 ? -9.023 -17.703 -22.141 1 97.19 36 PRO B C 1
ATOM 2900 O O . PRO B 1 36 ? -9.852 -17.953 -21.25 1 97.19 36 PRO B O 1
ATOM 2903 N N . PHE B 1 37 ? -7.832 -17.266 -21.938 1 97.69 37 PHE B N 1
ATOM 2904 C CA . PHE B 1 37 ? -7.281 -17.125 -20.594 1 97.69 37 PHE B CA 1
ATOM 2905 C C . PHE B 1 37 ? -8.203 -16.281 -19.719 1 97.69 37 PHE B C 1
ATOM 2907 O O . PHE B 1 37 ? -8.414 -16.609 -18.547 1 97.69 37 PHE B O 1
ATOM 2914 N N . GLU B 1 38 ? -8.773 -15.195 -20.25 1 95.88 38 GLU B N 1
ATOM 2915 C CA . GLU B 1 38 ? -9.586 -14.25 -19.5 1 95.88 38 GLU B CA 1
ATOM 2916 C C . GLU B 1 38 ? -10.836 -14.922 -18.938 1 95.88 38 GLU B C 1
ATOM 2918 O O . GLU B 1 38 ? -11.484 -14.383 -18.031 1 95.88 38 GLU B O 1
ATOM 2923 N N . LYS B 1 39 ? -11.125 -16.125 -19.438 1 95.12 39 LYS B N 1
ATOM 2924 C CA . LYS B 1 39 ? -12.312 -16.844 -19 1 95.12 39 LYS B CA 1
ATOM 2925 C C . LYS B 1 39 ? -11.953 -17.938 -17.984 1 95.12 39 LYS B C 1
ATOM 2927 O O . LYS B 1 39 ? -12.805 -18.734 -17.594 1 95.12 39 LYS B O 1
ATOM 2932 N N . THR B 1 40 ? -10.75 -17.969 -17.578 1 95.69 40 THR B N 1
ATOM 2933 C CA . THR B 1 40 ? -10.32 -18.969 -16.609 1 95.69 40 THR B CA 1
ATOM 2934 C C . THR B 1 40 ? -10.328 -18.391 -15.203 1 95.69 40 THR B C 1
ATOM 2936 O O . THR B 1 40 ? -10.344 -17.172 -15.016 1 95.69 40 THR B O 1
ATOM 2939 N N . CYS B 1 41 ? -10.289 -19.266 -14.211 1 95.19 41 CYS B N 1
ATOM 2940 C CA . CYS B 1 41 ? -10.312 -18.844 -12.812 1 95.19 41 CYS B CA 1
ATOM 2941 C C . CYS B 1 41 ? -9 -18.188 -12.422 1 95.19 41 CYS B C 1
ATOM 2943 O O . CYS B 1 41 ? -8.938 -17.469 -11.43 1 95.19 41 CYS B O 1
ATOM 2945 N N . SER B 1 42 ? -7.941 -18.359 -13.219 1 97.81 42 SER B N 1
ATOM 2946 C CA . SER B 1 42 ? -6.625 -17.828 -12.906 1 97.81 42 SER B CA 1
ATOM 2947 C C . SER B 1 42 ? -6.523 -16.359 -13.297 1 97.81 42 SER B C 1
ATOM 2949 O O . SER B 1 42 ? -5.566 -15.672 -12.938 1 97.81 42 SER B O 1
ATOM 2951 N N . ALA B 1 43 ? -7.48 -15.82 -13.969 1 96.38 43 ALA B N 1
ATOM 2952 C CA . ALA B 1 43 ? -7.352 -14.492 -14.57 1 96.38 43 ALA B CA 1
ATOM 2953 C C . ALA B 1 43 ? -7.695 -13.398 -13.562 1 96.38 43 ALA B C 1
ATOM 2955 O O . ALA B 1 43 ? -7.219 -12.273 -13.68 1 96.38 43 ALA B O 1
ATOM 2956 N N . MET B 1 44 ? -8.328 -13.617 -12.469 1 90.5 44 MET B N 1
ATOM 2957 C CA . MET B 1 44 ? -8.953 -12.5 -11.773 1 90.5 44 MET B CA 1
ATOM 2958 C C . MET B 1 44 ? -8.422 -12.375 -10.352 1 90.5 44 MET B C 1
ATOM 2960 O O . MET B 1 44 ? -8.523 -11.312 -9.734 1 90.5 44 MET B O 1
ATOM 2964 N N . PRO B 1 45 ? -7.875 -13.492 -9.828 1 94 45 PRO B N 1
ATOM 2965 C CA . PRO B 1 45 ? -7.469 -13.391 -8.422 1 94 45 PRO B CA 1
ATOM 2966 C C . PRO B 1 45 ? -6.48 -12.258 -8.172 1 94 45 PRO B C 1
ATOM 2968 O O . PRO B 1 45 ? -5.641 -11.961 -9.023 1 94 45 PRO B O 1
ATOM 2971 N N . ALA B 1 46 ? -6.691 -11.641 -6.977 1 96.62 46 ALA B N 1
ATOM 2972 C CA . ALA B 1 46 ? -5.68 -10.695 -6.516 1 96.62 46 ALA B CA 1
ATOM 2973 C C . ALA B 1 46 ? -4.414 -11.422 -6.066 1 96.62 46 ALA B C 1
ATOM 2975 O O . ALA B 1 46 ? -3.33 -10.836 -6.031 1 96.62 46 ALA B O 1
ATOM 2976 N N . GLY B 1 47 ? -4.609 -12.688 -5.641 1 97.75 47 GLY B N 1
ATOM 2977 C CA . GLY B 1 47 ? -3.488 -13.594 -5.441 1 97.75 47 GLY B CA 1
ATOM 2978 C C . GLY B 1 47 ? -2.684 -13.281 -4.191 1 97.75 47 GLY B C 1
ATOM 2979 O O . GLY B 1 47 ? -1.453 -13.344 -4.211 1 97.75 47 GLY B O 1
ATOM 2980 N N . LEU B 1 48 ? -3.336 -12.906 -3.088 1 98.44 48 LEU B N 1
ATOM 2981 C CA . LEU B 1 48 ? -2.598 -12.688 -1.848 1 98.44 48 LEU B CA 1
ATOM 2982 C C . LEU B 1 48 ? -2.033 -14 -1.317 1 98.44 48 LEU B C 1
ATOM 2984 O O . LEU B 1 48 ? -2.752 -15 -1.226 1 98.44 48 LEU B O 1
ATOM 2988 N N . PHE B 1 49 ? -0.799 -13.992 -1.02 1 98.56 49 PHE B N 1
ATOM 2989 C CA . PHE B 1 49 ? -0.153 -15.164 -0.434 1 98.56 49 PHE B CA 1
ATOM 2990 C C . PHE B 1 49 ? -0.586 -15.352 1.015 1 98.56 49 PHE B C 1
ATOM 2992 O O . PHE B 1 49 ? -0.13 -14.633 1.903 1 98.56 49 PHE B O 1
ATOM 2999 N N . ARG B 1 50 ? -1.393 -16.266 1.257 1 96.81 50 ARG B N 1
ATOM 3000 C CA . ARG B 1 50 ? -1.83 -16.812 2.531 1 96.81 50 ARG B CA 1
ATOM 3001 C C . ARG B 1 50 ? -2.488 -18.188 2.336 1 96.81 50 ARG B C 1
ATOM 3003 O O . ARG B 1 50 ? -3.027 -18.469 1.266 1 96.81 50 ARG B O 1
ATOM 3010 N N . PHE B 1 51 ? -2.457 -19 3.266 1 94 51 PHE B N 1
ATOM 3011 C CA . PHE B 1 51 ? -3.084 -20.312 3.166 1 94 51 PHE B CA 1
ATOM 3012 C C . PHE B 1 51 ? -3.436 -20.844 4.551 1 94 51 PHE B C 1
ATOM 3014 O O . PHE B 1 51 ? -2.875 -20.406 5.555 1 94 51 PHE B O 1
ATOM 3021 N N . ASP B 1 52 ? -4.348 -21.75 4.527 1 89.31 52 ASP B N 1
ATOM 3022 C CA . ASP B 1 52 ? -4.855 -22.266 5.793 1 89.31 52 ASP B CA 1
ATOM 3023 C C . ASP B 1 52 ? -4.355 -23.688 6.047 1 89.31 52 ASP B C 1
ATOM 3025 O O . ASP B 1 52 ? -4.242 -24.109 7.195 1 89.31 52 ASP B O 1
ATOM 3029 N N . ASN B 1 53 ? -4.086 -24.391 4.965 1 91.5 53 ASN B N 1
ATOM 3030 C CA . ASN B 1 53 ? -3.721 -25.797 5.121 1 91.5 53 ASN B CA 1
ATOM 3031 C C . ASN B 1 53 ? -2.227 -25.953 5.383 1 91.5 53 ASN B C 1
ATOM 3033 O O . ASN B 1 53 ? -1.413 -25.797 4.473 1 91.5 53 ASN B O 1
ATOM 3037 N N . ILE B 1 54 ? -1.902 -26.391 6.535 1 93.69 54 ILE B N 1
ATOM 3038 C CA . ILE B 1 54 ? -0.521 -26.5 6.992 1 93.69 54 ILE B CA 1
ATOM 3039 C C . ILE B 1 54 ? 0.239 -27.484 6.109 1 93.69 54 ILE B C 1
ATOM 3041 O O . ILE B 1 54 ? 1.463 -27.406 5.984 1 93.69 54 ILE B O 1
ATOM 3045 N N . ASN B 1 55 ? -0.447 -28.391 5.48 1 93.69 55 ASN B N 1
ATOM 3046 C CA . ASN B 1 55 ? 0.197 -29.406 4.648 1 93.69 55 ASN B CA 1
ATOM 3047 C C . ASN B 1 55 ? 0.804 -28.797 3.389 1 93.69 55 ASN B C 1
ATOM 3049 O O . ASN B 1 55 ? 1.618 -29.422 2.715 1 93.69 55 ASN B O 1
ATOM 3053 N N . ASP B 1 56 ? 0.439 -27.547 3.111 1 95.25 56 ASP B N 1
ATOM 3054 C CA . ASP B 1 56 ? 0.909 -26.891 1.9 1 95.25 56 ASP B CA 1
ATOM 3055 C C . ASP B 1 56 ? 2.164 -26.062 2.178 1 95.25 56 ASP B C 1
ATOM 3057 O O . ASP B 1 56 ? 2.711 -25.422 1.273 1 95.25 56 ASP B O 1
ATOM 3061 N N . ARG B 1 57 ? 2.688 -26.125 3.338 1 97.31 57 ARG B N 1
ATOM 3062 C CA . ARG B 1 57 ? 3.703 -25.203 3.82 1 97.31 57 ARG B CA 1
ATOM 3063 C C . ARG B 1 57 ? 4.965 -25.281 2.967 1 97.31 57 ARG B C 1
ATOM 3065 O O . ARG B 1 57 ? 5.539 -24.25 2.605 1 97.31 57 ARG B O 1
ATOM 3072 N N . ALA B 1 58 ? 5.41 -26.469 2.658 1 97.81 58 ALA B N 1
ATOM 3073 C CA . ALA B 1 58 ? 6.645 -26.625 1.896 1 97.81 58 ALA B CA 1
ATOM 3074 C C . ALA B 1 58 ? 6.523 -25.969 0.521 1 97.81 58 ALA B C 1
ATOM 3076 O O . ALA B 1 58 ? 7.406 -25.219 0.104 1 97.81 58 ALA B O 1
ATOM 3077 N N . ASP B 1 59 ? 5.438 -26.219 -0.185 1 98.62 59 ASP B N 1
ATOM 3078 C CA . ASP B 1 59 ? 5.191 -25.625 -1.495 1 98.62 59 ASP B CA 1
ATOM 3079 C C . ASP B 1 59 ? 5.004 -24.125 -1.385 1 98.62 59 ASP B C 1
ATOM 3081 O O . ASP B 1 59 ? 5.43 -23.375 -2.266 1 98.62 59 ASP B O 1
ATOM 3085 N N . ALA B 1 60 ? 4.391 -23.719 -0.298 1 98.69 60 ALA B N 1
ATOM 3086 C CA . ALA B 1 60 ? 4.16 -22.297 -0.064 1 98.69 60 ALA B CA 1
ATOM 3087 C C . ALA B 1 60 ? 5.477 -21.547 0.12 1 98.69 60 ALA B C 1
ATOM 3089 O O . ALA B 1 60 ? 5.664 -20.453 -0.433 1 98.69 60 ALA B O 1
ATOM 3090 N N . LYS B 1 61 ? 6.332 -22.125 0.863 1 98.5 61 LYS B N 1
ATOM 3091 C CA . LYS B 1 61 ? 7.625 -21.484 1.095 1 98.5 61 LYS B CA 1
ATOM 3092 C C . LYS B 1 61 ? 8.391 -21.312 -0.212 1 98.5 61 LYS B C 1
ATOM 3094 O O . LYS B 1 61 ? 8.961 -20.25 -0.462 1 98.5 61 LYS B O 1
ATOM 3099 N N . VAL B 1 62 ? 8.383 -22.328 -1.065 1 98.75 62 VAL B N 1
ATOM 3100 C CA . VAL B 1 62 ? 9.047 -22.266 -2.363 1 98.75 62 VAL B CA 1
ATOM 3101 C C . VAL B 1 62 ? 8.414 -21.172 -3.223 1 98.75 62 VAL B C 1
ATOM 3103 O O . VAL B 1 62 ? 9.125 -20.422 -3.889 1 98.75 62 VAL B O 1
ATOM 3106 N N . THR B 1 63 ? 7.148 -21.094 -3.164 1 98.88 63 THR B N 1
ATOM 3107 C CA . THR B 1 63 ? 6.426 -20.094 -3.938 1 98.88 63 THR B CA 1
ATOM 3108 C C . THR B 1 63 ? 6.742 -18.688 -3.43 1 98.88 63 THR B C 1
ATOM 3110 O O . THR B 1 63 ? 6.965 -17.766 -4.223 1 98.88 63 THR B O 1
ATOM 3113 N N . PHE B 1 64 ? 6.777 -18.547 -2.109 1 98.81 64 PHE B N 1
ATOM 3114 C CA . PHE B 1 64 ? 7.082 -17.25 -1.513 1 98.81 64 PHE B CA 1
ATOM 3115 C C . PHE B 1 64 ? 8.469 -16.781 -1.937 1 98.81 64 PHE B C 1
ATOM 3117 O O . PHE B 1 64 ? 8.648 -15.609 -2.291 1 98.81 64 PHE B O 1
ATOM 3124 N N . ASP B 1 65 ? 9.406 -17.656 -1.918 1 98.38 65 ASP B N 1
ATOM 3125 C CA . ASP B 1 65 ? 10.773 -17.328 -2.322 1 98.38 65 ASP B CA 1
ATOM 3126 C C . ASP B 1 65 ? 10.828 -16.922 -3.791 1 98.38 65 ASP B C 1
ATOM 3128 O O . ASP B 1 65 ? 11.586 -16.016 -4.164 1 98.38 65 ASP B O 1
ATOM 3132 N N . TRP B 1 66 ? 10.055 -17.562 -4.586 1 98.62 66 TRP B N 1
ATOM 3133 C CA . TRP B 1 66 ? 9.953 -17.219 -6 1 98.62 66 TRP B CA 1
ATOM 3134 C C . TRP B 1 66 ? 9.445 -15.789 -6.176 1 98.62 66 TRP B C 1
ATOM 3136 O O . TRP B 1 66 ? 10.016 -15 -6.93 1 98.62 66 TRP B O 1
ATOM 3146 N N . TYR B 1 67 ? 8.406 -15.445 -5.43 1 98.75 67 TYR B N 1
ATOM 3147 C CA . TYR B 1 67 ? 7.855 -14.102 -5.508 1 98.75 67 TYR B CA 1
ATOM 3148 C C . TYR B 1 67 ? 8.859 -13.07 -4.996 1 98.75 67 TYR B C 1
ATOM 3150 O O . TYR B 1 67 ? 8.961 -11.969 -5.547 1 98.75 67 TYR B O 1
ATOM 3158 N N . ALA B 1 68 ? 9.57 -13.453 -3.945 1 98.31 68 ALA B N 1
ATOM 3159 C CA . ALA B 1 68 ? 10.602 -12.555 -3.418 1 98.31 68 ALA B CA 1
ATOM 3160 C C . ALA B 1 68 ? 11.641 -12.234 -4.484 1 98.31 68 ALA B C 1
ATOM 3162 O O . ALA B 1 68 ? 12.023 -11.07 -4.66 1 98.31 68 ALA B O 1
ATOM 3163 N N . ASP B 1 69 ? 12.047 -13.219 -5.18 1 97.5 69 ASP B N 1
ATOM 3164 C CA . ASP B 1 69 ? 13.047 -13.047 -6.227 1 97.5 69 ASP B CA 1
ATOM 3165 C C . ASP B 1 69 ? 12.523 -12.148 -7.348 1 97.5 69 ASP B C 1
ATOM 3167 O O . ASP B 1 69 ? 13.227 -11.25 -7.816 1 97.5 69 ASP B O 1
ATOM 3171 N N . LEU B 1 70 ? 11.344 -12.414 -7.773 1 97.94 70 LEU B N 1
ATOM 3172 C CA . LEU B 1 70 ? 10.742 -11.609 -8.828 1 97.94 70 LEU B CA 1
ATOM 3173 C C . LEU B 1 70 ? 10.656 -10.141 -8.414 1 97.94 70 LEU B C 1
ATOM 3175 O O . LEU B 1 70 ? 11.023 -9.25 -9.18 1 97.94 70 LEU B O 1
ATOM 3179 N N . CYS B 1 71 ? 10.211 -9.891 -7.188 1 96.88 71 CYS B N 1
ATOM 3180 C CA . CYS B 1 71 ? 9.945 -8.531 -6.715 1 96.88 71 CYS B CA 1
ATOM 3181 C C . CYS B 1 71 ? 11.242 -7.75 -6.559 1 96.88 71 CYS B C 1
ATOM 3183 O O . CYS B 1 71 ? 11.258 -6.527 -6.707 1 96.88 71 CYS B O 1
ATOM 3185 N N . ARG B 1 72 ? 12.359 -8.406 -6.25 1 94.38 72 ARG B N 1
ATOM 3186 C CA . ARG B 1 72 ? 13.641 -7.738 -6.086 1 94.38 72 ARG B CA 1
ATOM 3187 C C . ARG B 1 72 ? 14.18 -7.254 -7.43 1 94.38 72 ARG B C 1
ATOM 3189 O O . ARG B 1 72 ? 14.922 -6.27 -7.492 1 94.38 72 ARG B O 1
ATOM 3196 N N . ARG B 1 73 ? 13.648 -7.883 -8.516 1 90.81 73 ARG B N 1
ATOM 3197 C CA . ARG B 1 73 ? 14.367 -7.676 -9.773 1 90.81 73 ARG B CA 1
ATOM 3198 C C . ARG B 1 73 ? 13.492 -6.93 -10.781 1 90.81 73 ARG B C 1
ATOM 3200 O O . ARG B 1 73 ? 14.008 -6.211 -11.633 1 90.81 73 ARG B O 1
ATOM 3207 N N . LEU B 1 74 ? 12.25 -7.09 -10.703 1 96.56 74 LEU B N 1
ATOM 3208 C CA . LEU B 1 74 ? 11.359 -6.594 -11.742 1 96.56 74 LEU B CA 1
ATOM 3209 C C . LEU B 1 74 ? 10.188 -5.828 -11.133 1 96.56 74 LEU B C 1
ATOM 3211 O O . LEU B 1 74 ? 9.719 -6.172 -10.047 1 96.56 74 LEU B O 1
ATOM 3215 N N . PRO B 1 75 ? 9.711 -4.809 -11.805 1 97.25 75 PRO B N 1
ATOM 3216 C CA . PRO B 1 75 ? 8.547 -4.082 -11.305 1 97.25 75 PRO B CA 1
ATOM 3217 C C . PRO B 1 75 ? 7.254 -4.891 -11.406 1 97.25 75 PRO B C 1
ATOM 3219 O O . PRO B 1 75 ? 7.125 -5.734 -12.297 1 97.25 75 PRO B O 1
ATOM 3222 N N . GLY B 1 76 ? 6.324 -4.582 -10.516 1 97 76 GLY B N 1
ATOM 3223 C CA . GLY B 1 76 ? 5.043 -5.27 -10.508 1 97 76 GLY B CA 1
ATOM 3224 C C . GLY B 1 76 ? 4.242 -5.059 -11.773 1 97 76 GLY B C 1
ATOM 3225 O O . GLY B 1 76 ? 3.369 -5.863 -12.109 1 97 76 GLY B O 1
ATOM 3226 N N . THR B 1 77 ? 4.512 -3.996 -12.492 1 96.25 77 THR B N 1
ATOM 3227 C CA . THR B 1 77 ? 3.811 -3.758 -13.75 1 96.25 77 THR B CA 1
ATOM 3228 C C . THR B 1 77 ? 4.164 -4.832 -14.781 1 96.25 77 THR B C 1
ATOM 3230 O O . THR B 1 77 ? 3.381 -5.105 -15.688 1 96.25 77 THR B O 1
ATOM 3233 N N . VAL B 1 78 ? 5.305 -5.422 -14.594 1 97.19 78 VAL B N 1
ATOM 3234 C CA . VAL B 1 78 ? 5.758 -6.469 -15.5 1 97.19 78 VAL B CA 1
ATOM 3235 C C . VAL B 1 78 ? 5.309 -7.832 -14.984 1 97.19 78 VAL B C 1
ATOM 3237 O O . VAL B 1 78 ? 4.684 -8.609 -15.711 1 97.19 78 VAL B O 1
ATOM 3240 N N . THR B 1 79 ? 5.508 -8.086 -13.711 1 98.38 79 THR B N 1
ATOM 3241 C CA . THR B 1 79 ? 5.352 -9.445 -13.18 1 98.38 79 THR B CA 1
ATOM 3242 C C . THR B 1 79 ? 3.943 -9.656 -12.641 1 98.38 79 THR B C 1
ATOM 3244 O O . THR B 1 79 ? 3.48 -10.789 -12.523 1 98.38 79 THR B O 1
ATOM 3247 N N . GLY B 1 80 ? 3.297 -8.578 -12.195 1 98.12 80 GLY B N 1
ATOM 3248 C CA . GLY B 1 80 ? 2.035 -8.68 -11.477 1 98.12 80 GLY B CA 1
ATOM 3249 C C . GLY B 1 80 ? 2.213 -9.016 -10.008 1 98.12 80 GLY B C 1
ATOM 3250 O O . GLY B 1 80 ? 1.23 -9.203 -9.281 1 98.12 80 GLY B O 1
ATOM 3251 N N . VAL B 1 81 ? 3.453 -9.148 -9.531 1 98.62 81 VAL B N 1
ATOM 3252 C CA . VAL B 1 81 ? 3.754 -9.484 -8.141 1 98.62 81 VAL B CA 1
ATOM 3253 C C . VAL B 1 81 ? 4.125 -8.219 -7.375 1 98.62 81 VAL B C 1
ATOM 3255 O O . VAL B 1 81 ? 4.906 -7.395 -7.859 1 98.62 81 VAL B O 1
ATOM 3258 N N . LYS B 1 82 ? 3.555 -8.055 -6.215 1 98.38 82 LYS B N 1
ATOM 3259 C CA . LYS B 1 82 ? 3.84 -6.879 -5.395 1 98.38 82 LYS B CA 1
ATOM 3260 C C . LYS B 1 82 ? 3.852 -7.234 -3.91 1 98.38 82 LYS B C 1
ATOM 3262 O O . LYS B 1 82 ? 3.268 -8.242 -3.502 1 98.38 82 LYS B O 1
ATOM 3267 N N . LEU B 1 83 ? 4.566 -6.477 -3.158 1 98.75 83 LEU B N 1
ATOM 3268 C CA . LEU B 1 83 ? 4.578 -6.598 -1.705 1 98.75 83 LEU B CA 1
ATOM 3269 C C . LEU B 1 83 ? 3.441 -5.793 -1.085 1 98.75 83 LEU B C 1
ATOM 3271 O O . LEU B 1 83 ? 3.27 -4.609 -1.396 1 98.75 83 LEU B O 1
ATOM 3275 N N . LEU B 1 84 ? 2.629 -6.422 -0.266 1 98.75 84 LEU B N 1
ATOM 3276 C CA . LEU B 1 84 ? 1.543 -5.793 0.48 1 98.75 84 LEU B CA 1
ATOM 3277 C C . LEU B 1 84 ? 1.714 -6.016 1.979 1 98.75 84 LEU B C 1
ATOM 3279 O O . LEU B 1 84 ? 2.318 -7.004 2.398 1 98.75 84 LEU B O 1
ATOM 3283 N N . SER B 1 85 ? 1.277 -5.113 2.744 1 98.81 85 SER B N 1
ATOM 3284 C CA . SER B 1 85 ? 0.984 -5.352 4.152 1 98.81 85 SER B CA 1
ATOM 3285 C C . SER B 1 85 ? -0.514 -5.27 4.426 1 98.81 85 SER B C 1
ATOM 3287 O O . SER B 1 85 ? -1.266 -4.703 3.633 1 98.81 85 SER B O 1
ATOM 3289 N N . GLY B 1 86 ? -0.907 -5.898 5.461 1 98.69 86 GLY B N 1
ATOM 3290 C CA . GLY B 1 86 ? -2.305 -5.777 5.844 1 98.69 86 GLY B CA 1
ATOM 3291 C C . GLY B 1 86 ? -2.646 -6.539 7.109 1 98.69 86 GLY B C 1
ATOM 3292 O O . GLY B 1 86 ? -1.766 -6.84 7.914 1 98.69 86 GLY B O 1
ATOM 3293 N N . HIS B 1 87 ? -3.945 -6.711 7.281 1 98.62 87 HIS B N 1
ATOM 3294 C CA . HIS B 1 87 ? -4.465 -7.203 8.555 1 98.62 87 HIS B CA 1
ATOM 3295 C C . HIS B 1 87 ? -5.508 -8.289 8.344 1 98.62 87 HIS B C 1
ATOM 3297 O O . HIS B 1 87 ? -6.285 -8.234 7.383 1 98.62 87 HIS B O 1
ATOM 3303 N N . ILE B 1 88 ? -5.523 -9.242 9.258 1 98.69 88 ILE B N 1
ATOM 3304 C CA . ILE B 1 88 ? -6.629 -10.188 9.391 1 98.69 88 ILE B CA 1
ATOM 3305 C C . ILE B 1 88 ? -7.215 -10.102 10.797 1 98.69 88 ILE B C 1
ATOM 3307 O O . ILE B 1 88 ? -6.516 -10.359 11.781 1 98.69 88 ILE B O 1
ATOM 3311 N N . GLN B 1 89 ? -8.43 -9.703 10.891 1 98.69 89 GLN B N 1
ATOM 3312 C CA . GLN B 1 89 ? -9.148 -9.641 12.156 1 98.69 89 GLN B CA 1
ATOM 3313 C C . GLN B 1 89 ? -9.992 -10.891 12.367 1 98.69 89 GLN B C 1
ATOM 3315 O O . GLN B 1 89 ? -10.484 -11.484 11.406 1 98.69 89 GLN B O 1
ATOM 3320 N N . SER B 1 90 ? -10.156 -11.305 13.586 1 98.69 90 SER B N 1
ATOM 3321 C CA . SER B 1 90 ? -11.055 -12.398 13.938 1 98.69 90 SER B CA 1
ATOM 3322 C C . SER B 1 90 ? -11.43 -12.367 15.414 1 98.69 90 SER B C 1
ATOM 3324 O O . SER B 1 90 ? -10.625 -11.945 16.25 1 98.69 90 SER B O 1
ATOM 3326 N N . ASP B 1 91 ? -12.617 -12.789 15.75 1 98.38 91 ASP B N 1
ATOM 3327 C CA . ASP B 1 91 ? -12.992 -12.977 17.141 1 98.38 91 ASP B CA 1
ATOM 3328 C C . ASP B 1 91 ? -12.477 -14.312 17.672 1 98.38 91 ASP B C 1
ATOM 3330 O O . ASP B 1 91 ? -12.484 -14.547 18.891 1 98.38 91 ASP B O 1
ATOM 3334 N N . SER B 1 92 ? -11.984 -15.156 16.766 1 98.19 92 SER B N 1
ATOM 3335 C CA . SER B 1 92 ? -11.398 -16.438 17.141 1 98.19 92 SER B CA 1
ATOM 3336 C C . SER B 1 92 ? -9.875 -16.359 17.188 1 98.19 92 SER B C 1
ATOM 3338 O O . SER B 1 92 ? -9.219 -16.297 16.141 1 98.19 92 SER B O 1
ATOM 3340 N N . LYS B 1 93 ? -9.398 -16.453 18.359 1 97.81 93 LYS B N 1
ATOM 3341 C CA . LYS B 1 93 ? -7.945 -16.484 18.484 1 97.81 93 LYS B CA 1
ATOM 3342 C C . LYS B 1 93 ? -7.352 -17.703 17.797 1 97.81 93 LYS B C 1
ATOM 3344 O O . LYS B 1 93 ? -6.285 -17.625 17.188 1 97.81 93 LYS B O 1
ATOM 3349 N N . GLU B 1 94 ? -8.062 -18.781 17.906 1 97.75 94 GLU B N 1
ATOM 3350 C CA . GLU B 1 94 ? -7.621 -20.047 17.312 1 97.75 94 GLU B CA 1
ATOM 3351 C C . GLU B 1 94 ? -7.469 -19.922 15.797 1 97.75 94 GLU B C 1
ATOM 3353 O O . GLU B 1 94 ? -6.543 -20.484 15.219 1 97.75 94 GLU B O 1
ATOM 3358 N N . ALA B 1 95 ? -8.359 -19.234 15.188 1 97.19 95 ALA B N 1
ATOM 3359 C CA . ALA B 1 95 ? -8.305 -19.047 13.742 1 97.19 95 ALA B CA 1
ATOM 3360 C C . ALA B 1 95 ? -7.016 -18.328 13.336 1 97.19 95 ALA B C 1
ATOM 3362 O O . ALA B 1 95 ? -6.367 -18.703 12.359 1 97.19 95 ALA B O 1
ATOM 3363 N N . LEU B 1 96 ? -6.609 -17.344 14.086 1 98.12 96 LEU B N 1
ATOM 3364 C CA . LEU B 1 96 ? -5.414 -16.578 13.766 1 98.12 96 LEU B CA 1
ATOM 3365 C C . LEU B 1 96 ? -4.152 -17.359 14.125 1 98.12 96 LEU B C 1
ATOM 3367 O O . LEU B 1 96 ? -3.135 -17.25 13.438 1 98.12 96 LEU B O 1
ATOM 3371 N N . GLU B 1 97 ? -4.238 -18.109 15.18 1 98.12 97 GLU B N 1
ATOM 3372 C CA . GLU B 1 97 ? -3.127 -19 15.523 1 98.12 97 GLU B CA 1
ATOM 3373 C C . GLU B 1 97 ? -2.854 -19.984 14.398 1 98.12 97 GLU B C 1
ATOM 3375 O O . GLU B 1 97 ? -1.704 -20.359 14.164 1 98.12 97 GLU B O 1
ATOM 3380 N N . GLY B 1 98 ? -3.943 -20.453 13.797 1 97.12 98 GLY B N 1
ATOM 3381 C CA . GLY B 1 98 ? -3.795 -21.328 12.641 1 97.12 98 GLY B CA 1
ATOM 3382 C C . GLY B 1 98 ? -3.023 -20.672 11.5 1 97.12 98 GLY B C 1
ATOM 3383 O O . GLY B 1 98 ? -2.199 -21.328 10.859 1 97.12 98 GLY B O 1
ATOM 3384 N N . GLN B 1 99 ? -3.268 -19.406 11.273 1 97.69 99 GLN B N 1
ATOM 3385 C CA . GLN B 1 99 ? -2.518 -18.672 10.258 1 97.69 99 GLN B CA 1
ATOM 3386 C C . GLN B 1 99 ? -1.04 -18.578 10.625 1 97.69 99 GLN B C 1
ATOM 3388 O O . GLN B 1 99 ? -0.169 -18.766 9.781 1 97.69 99 GLN B O 1
ATOM 3393 N N . GLU B 1 100 ? -0.794 -18.25 11.891 1 98.12 100 GLU B N 1
ATOM 3394 C CA . GLU B 1 100 ? 0.58 -18.156 12.375 1 98.12 100 GLU B CA 1
ATOM 3395 C C . GLU B 1 100 ? 1.333 -19.469 12.133 1 98.12 100 GLU B C 1
ATOM 3397 O O . GLU B 1 100 ? 2.471 -19.453 11.664 1 98.12 100 GLU B O 1
ATOM 3402 N N . LYS B 1 101 ? 0.673 -20.547 12.469 1 97.69 101 LYS B N 1
ATOM 3403 C CA . LYS B 1 101 ? 1.285 -21.859 12.297 1 97.69 101 LYS B CA 1
ATOM 3404 C C . LYS B 1 101 ? 1.545 -22.156 10.82 1 97.69 101 LYS B C 1
ATOM 3406 O O . LYS B 1 101 ? 2.57 -22.75 10.469 1 97.69 101 LYS B O 1
ATOM 3411 N N . ALA B 1 102 ? 0.648 -21.719 10.016 1 97.31 102 ALA B N 1
ATOM 3412 C CA . ALA B 1 102 ? 0.725 -22.047 8.594 1 97.31 102 ALA B CA 1
ATOM 3413 C C . ALA B 1 102 ? 1.843 -21.25 7.918 1 97.31 102 ALA B C 1
ATOM 3415 O O . ALA B 1 102 ? 2.684 -21.828 7.223 1 97.31 102 ALA B O 1
ATOM 3416 N N . TYR B 1 103 ? 1.908 -19.953 8.211 1 98.06 103 TYR B N 1
ATOM 3417 C CA . TYR B 1 103 ? 2.836 -19.188 7.375 1 98.06 103 TYR B CA 1
ATOM 3418 C C . TYR B 1 103 ? 3.48 -18.062 8.156 1 98.06 103 TYR B C 1
ATOM 3420 O O . TYR B 1 103 ? 4.156 -17.203 7.578 1 98.06 103 TYR B O 1
ATOM 3428 N N . GLY B 1 104 ? 3.332 -17.969 9.469 1 97.81 104 GLY B N 1
ATOM 3429 C CA . GLY B 1 104 ? 3.854 -16.859 10.266 1 97.81 104 GLY B CA 1
ATOM 3430 C C . GLY B 1 104 ? 5.348 -16.672 10.102 1 97.81 104 GLY B C 1
ATOM 3431 O O . GLY B 1 104 ? 5.844 -15.539 10.188 1 97.81 104 GLY B O 1
ATOM 3432 N N . ASP B 1 105 ? 6.055 -17.734 9.875 1 97.12 105 ASP B N 1
ATOM 3433 C CA . ASP B 1 105 ? 7.508 -17.656 9.766 1 97.12 105 ASP B CA 1
ATOM 3434 C C . ASP B 1 105 ? 7.938 -17.547 8.305 1 97.12 105 ASP B C 1
ATOM 3436 O O . ASP B 1 105 ? 9.133 -17.438 8.016 1 97.12 105 ASP B O 1
ATOM 3440 N N . ILE B 1 106 ? 6.977 -17.578 7.41 1 97.94 106 ILE B N 1
ATOM 3441 C CA . ILE B 1 106 ? 7.266 -17.484 5.98 1 97.94 106 ILE B CA 1
ATOM 3442 C C . ILE B 1 106 ? 7.121 -16.047 5.516 1 97.94 106 ILE B C 1
ATOM 3444 O O . ILE B 1 106 ? 7.988 -15.516 4.812 1 97.94 106 ILE B O 1
ATOM 3448 N N . VAL B 1 107 ? 6.055 -15.414 5.953 1 98.56 107 VAL B N 1
ATOM 3449 C CA . VAL B 1 107 ? 5.781 -14.039 5.551 1 98.56 107 VAL B CA 1
ATOM 3450 C C . VAL B 1 107 ? 6.609 -13.078 6.398 1 98.56 107 VAL B C 1
ATOM 3452 O O . VAL B 1 107 ? 7.34 -13.5 7.297 1 98.56 107 VAL B O 1
ATOM 3455 N N . TYR B 1 108 ? 6.562 -11.828 6.043 1 98.44 108 TYR B N 1
ATOM 3456 C CA . TYR B 1 108 ? 7.359 -10.836 6.758 1 98.44 108 TYR B CA 1
ATOM 3457 C C . TYR B 1 108 ? 6.523 -10.109 7.805 1 98.44 108 TYR B C 1
ATOM 3459 O O . TYR B 1 108 ? 5.32 -9.914 7.621 1 98.44 108 TYR B O 1
ATOM 3467 N N . ASN B 1 109 ? 7.211 -9.734 8.922 1 97.62 109 ASN B N 1
ATOM 3468 C CA . ASN B 1 109 ? 6.66 -8.797 9.906 1 97.62 109 ASN B CA 1
ATOM 3469 C C . ASN B 1 109 ? 5.371 -9.336 10.523 1 97.62 109 ASN B C 1
ATOM 3471 O O . ASN B 1 109 ? 4.43 -8.57 10.758 1 97.62 109 ASN B O 1
ATOM 3475 N N . PHE B 1 110 ? 5.293 -10.656 10.656 1 98.19 110 PHE B N 1
ATOM 3476 C CA . PHE B 1 110 ? 4.105 -11.242 11.266 1 98.19 110 PHE B CA 1
ATOM 3477 C C . PHE B 1 110 ? 4.027 -10.883 12.75 1 98.19 110 PHE B C 1
ATOM 3479 O O . PHE B 1 110 ? 5.004 -11.031 13.484 1 98.19 110 PHE B O 1
ATOM 3486 N N . ARG B 1 111 ? 2.852 -10.414 13.188 1 97.75 111 ARG B N 1
ATOM 3487 C CA . ARG B 1 111 ? 2.68 -10.141 14.609 1 97.75 111 ARG B CA 1
ATOM 3488 C C . ARG B 1 111 ? 1.206 -9.961 14.961 1 97.75 111 ARG B C 1
ATOM 3490 O O . ARG B 1 111 ? 0.388 -9.656 14.094 1 97.75 111 ARG B O 1
ATOM 3497 N N . TYR B 1 112 ? 0.906 -10.148 16.219 1 98.31 112 TYR B N 1
ATOM 3498 C CA . TYR B 1 112 ? -0.413 -9.828 16.75 1 98.31 112 TYR B CA 1
ATOM 3499 C C . TYR B 1 112 ? -0.522 -8.344 17.078 1 98.31 112 TYR B C 1
ATOM 3501 O O . TYR B 1 112 ? 0.418 -7.742 17.609 1 98.31 112 TYR B O 1
ATOM 3509 N N . MET B 1 113 ? -1.607 -7.766 16.75 1 98.06 113 MET B N 1
ATOM 3510 C CA . MET B 1 113 ? -1.827 -6.352 17.047 1 98.06 113 MET B CA 1
ATOM 3511 C C . MET B 1 113 ? -2.242 -6.148 18.5 1 98.06 113 MET B C 1
ATOM 3513 O O . MET B 1 113 ? -2.922 -6.996 19.078 1 98.06 113 MET B O 1
ATOM 3517 N N . SER B 1 114 ? -1.844 -5.043 19.062 1 97.56 114 SER B N 1
ATOM 3518 C CA . SER B 1 114 ? -2.309 -4.676 20.406 1 97.56 114 SER B CA 1
ATOM 3519 C C . SER B 1 114 ? -3.738 -4.148 20.359 1 97.56 114 SER B C 1
ATOM 3521 O O . SER B 1 114 ? -4.242 -3.779 19.297 1 97.56 114 SER B O 1
ATOM 3523 N N . ASP B 1 115 ? -4.355 -4.102 21.562 1 97.31 115 ASP B N 1
ATOM 3524 C CA . ASP B 1 115 ? -5.695 -3.529 21.656 1 97.31 115 ASP B CA 1
ATOM 3525 C C . ASP B 1 115 ? -5.707 -2.072 21.203 1 97.31 115 ASP B C 1
ATOM 3527 O O . ASP B 1 115 ? -6.625 -1.641 20.516 1 97.31 115 ASP B O 1
ATOM 3531 N N . LYS B 1 116 ? -4.691 -1.389 21.562 1 96.38 116 LYS B N 1
ATOM 3532 C CA . LYS B 1 116 ? -4.594 0.025 21.203 1 96.38 116 LYS B CA 1
ATOM 3533 C C . LYS B 1 116 ? -4.539 0.214 19.703 1 96.38 116 LYS B C 1
ATOM 3535 O O . LYS B 1 116 ? -5.23 1.076 19.156 1 96.38 116 LYS B O 1
ATOM 3540 N N . GLU B 1 117 ? -3.719 -0.568 19.062 1 97.25 117 GLU B N 1
ATOM 3541 C CA . GLU B 1 117 ? -3.615 -0.499 17.609 1 97.25 117 GLU B CA 1
ATOM 3542 C C . GLU B 1 117 ? -4.949 -0.833 16.953 1 97.25 117 GLU B C 1
ATOM 3544 O O . GLU B 1 117 ? -5.391 -0.124 16.047 1 97.25 117 GLU B O 1
ATOM 3549 N N . ARG B 1 118 ? -5.59 -1.901 17.391 1 97.5 118 ARG B N 1
ATOM 3550 C CA . ARG B 1 118 ? -6.852 -2.338 16.797 1 97.5 118 ARG B CA 1
ATOM 3551 C C . ARG B 1 118 ? -7.918 -1.259 16.938 1 97.5 118 ARG B C 1
ATOM 3553 O O . ARG B 1 118 ? -8.617 -0.943 15.969 1 97.5 118 ARG B O 1
ATOM 3560 N N . GLU B 1 119 ? -7.988 -0.704 18.109 1 96.69 119 GLU B N 1
ATOM 3561 C CA . GLU B 1 119 ? -9.023 0.287 18.391 1 96.69 119 GLU B CA 1
ATOM 3562 C C . GLU B 1 119 ? -8.773 1.579 17.625 1 96.69 119 GLU B C 1
ATOM 3564 O O . GLU B 1 119 ? -9.719 2.291 17.266 1 96.69 119 GLU B O 1
ATOM 3569 N N . SER B 1 120 ? -7.539 1.825 17.375 1 96.88 120 SER B N 1
ATOM 3570 C CA . SER B 1 120 ? -7.18 3.031 16.641 1 96.88 120 SER B CA 1
ATOM 3571 C C . SER B 1 120 ? -7.395 2.846 15.148 1 96.88 120 SER B C 1
ATOM 3573 O O . SER B 1 120 ? -7.84 3.768 14.461 1 96.88 120 SER B O 1
ATOM 3575 N N . LEU B 1 121 ? -7.141 1.697 14.594 1 97.06 121 LEU B N 1
ATOM 3576 C CA . LEU B 1 121 ? -7.137 1.446 13.156 1 97.06 121 LEU B CA 1
ATOM 3577 C C . LEU B 1 121 ? -8.547 1.177 12.648 1 97.06 121 LEU B C 1
ATOM 3579 O O . LEU B 1 121 ? -8.875 1.528 11.516 1 97.06 121 LEU B O 1
ATOM 3583 N N . PHE B 1 122 ? -9.328 0.524 13.469 1 96.81 122 PHE B N 1
ATOM 3584 C CA . PHE B 1 122 ? -10.57 -0.016 12.93 1 96.81 122 PHE B CA 1
ATOM 3585 C C . PHE B 1 122 ? -11.781 0.589 13.641 1 96.81 122 PHE B C 1
ATOM 3587 O O . PHE B 1 122 ? -11.711 0.898 14.828 1 96.81 122 PHE B O 1
ATOM 3594 N N . VAL B 1 123 ? -12.922 0.79 13 1 95.19 123 VAL B N 1
ATOM 3595 C CA . VAL B 1 123 ? -14.156 1.354 13.547 1 95.19 123 VAL B CA 1
ATOM 3596 C C . VAL B 1 123 ? -14.797 0.355 14.5 1 95.19 123 VAL B C 1
ATOM 3598 O O . VAL B 1 123 ? -15.172 0.71 15.625 1 95.19 123 VAL B O 1
ATOM 3601 N N . GLU B 1 124 ? -14.953 -0.907 14.164 1 94.56 124 GLU B N 1
ATOM 3602 C CA . GLU B 1 124 ? -15.484 -2.014 14.953 1 94.56 124 GLU B CA 1
ATOM 3603 C C . GLU B 1 124 ? -14.531 -3.209 14.938 1 94.56 124 GLU B C 1
ATOM 3605 O O . GLU B 1 124 ? -14.82 -4.227 14.297 1 94.56 124 GLU B O 1
ATOM 3610 N N . PRO B 1 125 ? -13.547 -3.115 15.695 1 97.25 125 PRO B N 1
ATOM 3611 C CA . PRO B 1 125 ? -12.523 -4.156 15.617 1 97.25 125 PRO B CA 1
ATOM 3612 C C . PRO B 1 125 ? -12.984 -5.484 16.219 1 97.25 125 PRO B C 1
ATOM 3614 O O . PRO B 1 125 ? -13.719 -5.5 17.203 1 97.25 125 PRO B O 1
ATOM 3617 N N . SER B 1 126 ? -12.562 -6.602 15.57 1 98.19 126 SER B N 1
ATOM 3618 C CA . SER B 1 126 ? -12.664 -7.918 16.188 1 98.19 126 SER B CA 1
ATOM 3619 C C . SER B 1 126 ? -11.781 -8.008 17.438 1 98.19 126 SER B C 1
ATOM 3621 O O . SER B 1 126 ? -10.969 -7.125 17.688 1 98.19 126 SER B O 1
ATOM 3623 N N . LYS B 1 127 ? -11.93 -9.047 18.203 1 98.31 127 LYS B N 1
ATOM 3624 C CA . LYS B 1 127 ? -11.219 -9.227 19.469 1 98.31 127 LYS B CA 1
ATOM 3625 C C . LYS B 1 127 ? -9.719 -9.383 19.219 1 98.31 127 LYS B C 1
ATOM 3627 O O . LYS B 1 127 ? -8.906 -8.969 20.062 1 98.31 127 LYS B O 1
ATOM 3632 N N . TYR B 1 128 ? -9.398 -9.984 18.094 1 98.56 128 TYR B N 1
ATOM 3633 C CA . TYR B 1 128 ? -8 -10.234 17.766 1 98.56 128 TYR B CA 1
ATOM 3634 C C . TYR B 1 128 ? -7.691 -9.82 16.344 1 98.56 128 TYR B C 1
ATOM 3636 O O . TYR B 1 128 ? -8.594 -9.719 15.5 1 98.56 128 TYR B O 1
ATOM 3644 N N . ALA B 1 129 ? -6.461 -9.516 16.078 1 98.69 129 ALA B N 1
ATOM 3645 C CA . ALA B 1 129 ? -6 -9.219 14.719 1 98.69 129 ALA B CA 1
ATOM 3646 C C . ALA B 1 129 ? -4.512 -9.523 14.57 1 98.69 129 ALA B C 1
ATOM 3648 O O . ALA B 1 129 ? -3.748 -9.398 15.531 1 98.69 129 ALA B O 1
ATOM 3649 N N . ILE B 1 130 ? -4.16 -9.938 13.414 1 98.69 130 ILE B N 1
ATOM 3650 C CA . ILE B 1 130 ? -2.754 -10.102 13.07 1 98.69 130 ILE B CA 1
ATOM 3651 C C . ILE B 1 130 ? -2.393 -9.148 11.922 1 98.69 130 ILE B C 1
ATOM 3653 O O . ILE B 1 130 ? -3.264 -8.727 11.164 1 98.69 130 ILE B O 1
ATOM 3657 N N . HIS B 1 131 ? -1.152 -8.758 11.891 1 98.75 131 HIS B N 1
ATOM 3658 C CA . HIS B 1 131 ? -0.535 -7.977 10.82 1 98.75 131 HIS B CA 1
ATOM 3659 C C . HIS B 1 131 ? 0.645 -8.719 10.203 1 98.75 131 HIS B C 1
ATOM 3661 O O . HIS B 1 131 ? 1.407 -9.383 10.914 1 98.75 131 HIS B O 1
ATOM 3667 N N . PHE B 1 132 ? 0.809 -8.648 8.898 1 98.75 132 PHE B N 1
ATOM 3668 C CA . PHE B 1 132 ? 2.02 -9.141 8.25 1 98.75 132 PHE B CA 1
ATOM 3669 C C . PHE B 1 132 ? 2.189 -8.523 6.871 1 98.75 132 PHE B C 1
ATOM 3671 O O . PHE B 1 132 ? 1.298 -7.824 6.383 1 98.75 132 PHE B O 1
ATOM 3678 N N . SER B 1 133 ? 3.359 -8.664 6.281 1 98.75 133 SER B N 1
ATOM 3679 C CA . SER B 1 133 ? 3.637 -8.344 4.883 1 98.75 133 SER B CA 1
ATOM 3680 C C . SER B 1 133 ? 3.797 -9.609 4.047 1 98.75 133 SER B C 1
ATOM 3682 O O . SER B 1 133 ? 4.402 -10.586 4.496 1 98.75 133 SER B O 1
ATOM 3684 N N . SER B 1 134 ? 3.178 -9.578 2.934 1 98.75 134 SER B N 1
ATOM 3685 C CA . SER B 1 134 ? 3.211 -10.727 2.037 1 98.75 134 SER B CA 1
ATOM 3686 C C . SER B 1 134 ? 3.141 -10.297 0.577 1 98.75 134 SER B C 1
ATOM 3688 O O . SER B 1 134 ? 2.969 -9.109 0.283 1 98.75 134 SER B O 1
ATOM 3690 N N . TYR B 1 135 ? 3.396 -11.211 -0.307 1 98.75 135 TYR B N 1
ATOM 3691 C CA . TYR B 1 135 ? 3.297 -10.922 -1.732 1 98.75 135 TYR B CA 1
ATOM 3692 C C . TYR B 1 135 ? 1.896 -11.219 -2.252 1 98.75 135 TYR B C 1
ATOM 3694 O O . TYR B 1 135 ? 1.178 -12.039 -1.686 1 98.75 135 TYR B O 1
ATOM 3702 N N . ALA B 1 136 ? 1.519 -10.508 -3.195 1 98.75 136 ALA B N 1
ATOM 3703 C CA . ALA B 1 136 ? 0.323 -10.805 -3.979 1 98.75 136 ALA B CA 1
ATOM 3704 C C . ALA B 1 136 ? 0.647 -10.867 -5.469 1 98.75 136 ALA B C 1
ATOM 3706 O O . ALA B 1 136 ? 1.362 -10.008 -5.996 1 98.75 136 ALA B O 1
ATOM 3707 N N . ALA B 1 137 ? 0.174 -11.883 -6.121 1 98.69 137 ALA B N 1
ATOM 3708 C CA . ALA B 1 137 ? 0.354 -12.062 -7.559 1 98.69 137 ALA B CA 1
ATOM 3709 C C . ALA B 1 137 ? -0.977 -11.961 -8.297 1 98.69 137 ALA B C 1
ATOM 3711 O O . ALA B 1 137 ? -1.754 -12.914 -8.328 1 98.69 137 ALA B O 1
ATOM 3712 N N . GLU B 1 138 ? -1.208 -10.82 -8.852 1 98.06 138 GLU B N 1
ATOM 3713 C CA . GLU B 1 138 ? -2.498 -10.664 -9.516 1 98.06 138 GLU B CA 1
ATOM 3714 C C . GLU B 1 138 ? -2.549 -11.469 -10.812 1 98.06 138 GLU B C 1
ATOM 3716 O O . GLU B 1 138 ? -1.647 -11.367 -11.641 1 98.06 138 GLU B O 1
ATOM 3721 N N . GLY B 1 139 ? -3.553 -12.234 -10.984 1 98.31 139 GLY B N 1
ATOM 3722 C CA . GLY B 1 139 ? -3.648 -13.266 -12 1 98.31 139 GLY B CA 1
ATOM 3723 C C . GLY B 1 139 ? -3.559 -12.719 -13.414 1 98.31 139 GLY B C 1
ATOM 3724 O O . GLY B 1 139 ? -2.873 -13.297 -14.266 1 98.31 139 GLY B O 1
ATOM 3725 N N . ASN B 1 140 ? -4.176 -11.562 -13.656 1 97.5 140 ASN B N 1
ATOM 3726 C CA . ASN B 1 140 ? -4.285 -11.023 -15.008 1 97.5 140 ASN B CA 1
ATOM 3727 C C . ASN B 1 140 ? -2.971 -10.398 -15.469 1 97.5 140 ASN B C 1
ATOM 3729 O O . ASN B 1 140 ? -2.854 -9.961 -16.609 1 97.5 140 ASN B O 1
ATOM 3733 N N . GLN B 1 141 ? -2.033 -10.391 -14.633 1 98.19 141 GLN B N 1
ATOM 3734 C CA . GLN B 1 141 ? -0.712 -9.891 -15.008 1 98.19 141 GLN B CA 1
ATOM 3735 C C . GLN B 1 141 ? 0.352 -10.969 -14.82 1 98.19 141 GLN B C 1
ATOM 3737 O O . GLN B 1 141 ? 1.22 -11.148 -15.68 1 98.19 141 GLN B O 1
ATOM 3742 N N . TYR B 1 142 ? 0.274 -11.672 -13.75 1 98.81 142 TYR B N 1
ATOM 3743 C CA . TYR B 1 142 ? 1.283 -12.664 -13.391 1 98.81 142 TYR B CA 1
ATOM 3744 C C . TYR B 1 142 ? 1.294 -13.812 -14.398 1 98.81 142 TYR B C 1
ATOM 3746 O O . TYR B 1 142 ? 2.354 -14.203 -14.891 1 98.81 142 TYR B O 1
ATOM 3754 N N . VAL B 1 143 ? 0.137 -14.352 -14.711 1 98.88 143 VAL B N 1
ATOM 3755 C CA . VAL B 1 143 ? 0.08 -15.5 -15.602 1 98.88 143 VAL B CA 1
ATOM 3756 C C . VAL B 1 143 ? 0.521 -15.094 -17 1 98.88 143 VAL B C 1
ATOM 3758 O O . VAL B 1 143 ? 1.35 -15.766 -17.625 1 98.88 143 VAL B O 1
ATOM 3761 N N . PRO B 1 144 ? 0.031 -13.961 -17.531 1 98.75 144 PRO B N 1
ATOM 3762 C CA . PRO B 1 144 ? 0.56 -13.492 -18.812 1 98.75 144 PRO B CA 1
ATOM 3763 C C . PRO B 1 144 ? 2.072 -13.281 -18.781 1 98.75 144 PRO B C 1
ATOM 3765 O O . PRO B 1 144 ? 2.75 -13.523 -19.781 1 98.75 144 PRO B O 1
ATOM 3768 N N . PHE B 1 145 ? 2.617 -12.812 -17.734 1 98.81 145 PHE B N 1
ATOM 3769 C CA . PHE B 1 145 ? 4.062 -12.688 -17.578 1 98.81 145 PHE B CA 1
ATOM 3770 C C . PHE B 1 145 ? 4.742 -14.039 -17.75 1 98.81 145 PHE B C 1
ATOM 3772 O O . PHE B 1 145 ? 5.734 -14.156 -18.469 1 98.81 145 PHE B O 1
ATOM 3779 N N . LEU B 1 146 ? 4.223 -15.102 -17.062 1 98.88 146 LEU B N 1
ATOM 3780 C CA . LEU B 1 146 ? 4.754 -16.453 -17.234 1 98.88 146 LEU B CA 1
ATOM 3781 C C . LEU B 1 146 ? 4.633 -16.906 -18.672 1 98.88 146 LEU B C 1
ATOM 3783 O O . LEU B 1 146 ? 5.574 -17.469 -19.234 1 98.88 146 LEU B O 1
ATOM 3787 N N . LYS B 1 147 ? 3.477 -16.656 -19.25 1 98.81 147 LYS B N 1
ATOM 3788 C CA . LYS B 1 147 ? 3.225 -17.062 -20.625 1 98.81 147 LYS B CA 1
ATOM 3789 C C . LYS B 1 147 ? 4.227 -16.422 -21.594 1 98.81 147 LYS B C 1
ATOM 3791 O O . LYS B 1 147 ? 4.723 -17.078 -22.5 1 98.81 147 LYS B O 1
ATOM 3796 N N . LYS B 1 148 ? 4.477 -15.172 -21.391 1 98.75 148 LYS B N 1
ATOM 3797 C CA . LYS B 1 148 ? 5.441 -14.477 -22.25 1 98.75 148 LYS B CA 1
ATOM 3798 C C . LYS B 1 148 ? 6.812 -15.148 -22.188 1 98.75 148 LYS B C 1
ATOM 3800 O O . LYS B 1 148 ? 7.473 -15.32 -23.203 1 98.75 148 LYS B O 1
ATOM 3805 N N . GLN B 1 149 ? 7.27 -15.484 -21 1 98.44 149 GLN B N 1
ATOM 3806 C CA . GLN B 1 149 ? 8.547 -16.172 -20.844 1 98.44 149 GLN B CA 1
ATOM 3807 C C . GLN B 1 149 ? 8.547 -17.516 -21.578 1 98.44 149 GLN B C 1
ATOM 3809 O O . GLN B 1 149 ? 9.547 -17.891 -22.188 1 98.44 149 GLN B O 1
ATOM 3814 N N . LEU B 1 150 ? 7.445 -18.172 -21.469 1 98.81 150 LEU B N 1
ATOM 3815 C CA . LEU B 1 150 ? 7.316 -19.469 -22.109 1 98.81 150 LEU B CA 1
ATOM 3816 C C . LEU B 1 150 ? 7.363 -19.344 -23.625 1 98.81 150 LEU B C 1
ATOM 3818 O O . LEU B 1 150 ? 8.062 -20.094 -24.297 1 98.81 150 LEU B O 1
ATOM 3822 N N . VAL B 1 151 ? 6.621 -18.344 -24.141 1 98.75 151 VAL B N 1
ATOM 3823 C CA . VAL B 1 151 ? 6.613 -18.094 -25.578 1 98.75 151 VAL B CA 1
ATOM 3824 C C . VAL B 1 151 ? 8.023 -17.734 -26.047 1 98.75 151 VAL B C 1
ATOM 3826 O O . VAL B 1 151 ? 8.484 -18.234 -27.078 1 98.75 151 VAL B O 1
ATOM 3829 N N . ASP B 1 152 ? 8.695 -16.938 -25.297 1 98.25 152 ASP B N 1
ATOM 3830 C CA . ASP B 1 152 ? 10.062 -16.531 -25.625 1 98.25 152 ASP B CA 1
ATOM 3831 C C . ASP B 1 152 ? 10.992 -17.734 -25.656 1 98.25 152 ASP B C 1
ATOM 3833 O O . ASP B 1 152 ? 12.031 -17.703 -26.328 1 98.25 152 ASP B O 1
ATOM 3837 N N . GLN B 1 153 ? 10.617 -18.812 -24.984 1 98.06 153 GLN B N 1
ATOM 3838 C CA . GLN B 1 153 ? 11.438 -20.016 -24.906 1 98.06 153 GLN B CA 1
ATOM 3839 C C . GLN B 1 153 ? 10.945 -21.078 -25.891 1 98.06 153 GLN B C 1
ATOM 3841 O O . GLN B 1 153 ? 11.359 -22.234 -25.812 1 98.06 153 GLN B O 1
ATOM 3846 N N . GLY B 1 154 ? 10 -20.703 -26.703 1 98 154 GLY B N 1
ATOM 3847 C CA . GLY B 1 154 ? 9.578 -21.578 -27.797 1 98 154 GLY B CA 1
ATOM 3848 C C . GLY B 1 154 ? 8.398 -22.453 -27.438 1 98 154 GLY B C 1
ATOM 3849 O O . GLY B 1 154 ? 8.023 -23.344 -28.203 1 98 154 GLY B O 1
ATOM 3850 N N . VAL B 1 155 ? 7.824 -22.25 -26.266 1 98.81 155 VAL B N 1
ATOM 3851 C CA . VAL B 1 155 ? 6.645 -23.031 -25.891 1 98.81 155 VAL B CA 1
ATOM 3852 C C . VAL B 1 155 ? 5.453 -22.609 -26.734 1 98.81 155 VAL B C 1
ATOM 3854 O O . VAL B 1 155 ? 5.25 -21.406 -26.984 1 98.81 155 VAL B O 1
ATOM 3857 N N . VAL B 1 156 ? 4.688 -23.547 -27.172 1 98.62 156 VAL B N 1
ATOM 3858 C CA . VAL B 1 156 ? 3.547 -23.281 -28.047 1 98.62 156 VAL B CA 1
ATOM 3859 C C . VAL B 1 156 ? 2.248 -23.406 -27.25 1 98.62 156 VAL B C 1
ATOM 3861 O O . VAL B 1 156 ? 2.088 -24.344 -26.453 1 98.62 156 VAL B O 1
ATOM 3864 N N . PHE B 1 157 ? 1.389 -22.484 -27.406 1 98.81 157 PHE B N 1
ATOM 3865 C CA . PHE B 1 157 ? 0.046 -22.531 -26.828 1 98.81 157 PHE B CA 1
ATOM 3866 C C . PHE B 1 157 ? -0.981 -22.875 -27.906 1 98.81 157 PHE B C 1
ATOM 3868 O O . PHE B 1 157 ? -1.038 -22.234 -28.953 1 98.81 157 PHE B O 1
ATOM 3875 N N . LYS B 1 158 ? -1.776 -23.906 -27.672 1 98.56 158 LYS B N 1
ATOM 3876 C CA . LYS B 1 158 ? -2.781 -24.344 -28.641 1 98.56 158 LYS B CA 1
ATOM 3877 C C . LYS B 1 158 ? -4.164 -24.406 -28 1 98.56 158 LYS B C 1
ATOM 3879 O O . LYS B 1 158 ? -4.355 -25.094 -26.984 1 98.56 158 LYS B O 1
ATOM 3884 N N . GLN B 1 159 ? -5.094 -23.703 -28.547 1 98.38 159 GLN B N 1
ATOM 3885 C CA . GLN B 1 159 ? -6.469 -23.828 -28.094 1 98.38 159 GLN B CA 1
ATOM 3886 C C . GLN B 1 159 ? -7.125 -25.094 -28.641 1 98.38 159 GLN B C 1
ATOM 3888 O O . GLN B 1 159 ? -7.434 -25.172 -29.828 1 98.38 159 GLN B O 1
ATOM 3893 N N . ARG B 1 160 ? -7.273 -26.016 -27.828 1 98.06 160 ARG B N 1
ATOM 3894 C CA . ARG B 1 160 ? -7.867 -27.312 -28.125 1 98.06 160 ARG B CA 1
ATOM 3895 C C . ARG B 1 160 ? -8.398 -27.984 -26.875 1 98.06 160 ARG B C 1
ATOM 3897 O O . ARG B 1 160 ? -7.684 -28.094 -25.875 1 98.06 160 ARG B O 1
ATOM 3904 N N . ALA B 1 161 ? -9.656 -28.312 -26.953 1 96.88 161 ALA B N 1
ATOM 3905 C CA . ALA B 1 161 ? -10.203 -29.078 -25.844 1 96.88 161 ALA B CA 1
ATOM 3906 C C . ALA B 1 161 ? -9.656 -30.5 -25.844 1 96.88 161 ALA B C 1
ATOM 3908 O O . ALA B 1 161 ? -9.633 -31.172 -26.875 1 96.88 161 ALA B O 1
ATOM 3909 N N . ILE B 1 162 ? -9.156 -30.922 -24.719 1 97.69 162 ILE B N 1
ATOM 3910 C CA . ILE B 1 162 ? -8.641 -32.281 -24.547 1 97.69 162 ILE B CA 1
ATOM 3911 C C . ILE B 1 162 ? -9.672 -33.125 -23.812 1 97.69 162 ILE B C 1
ATOM 3913 O O . ILE B 1 162 ? -10.172 -32.719 -22.766 1 97.69 162 ILE B O 1
ATOM 3917 N N . ASN B 1 163 ? -9.984 -34.25 -24.344 1 93.88 163 ASN B N 1
ATOM 3918 C CA . ASN B 1 163 ? -11.031 -35.094 -23.766 1 93.88 163 ASN B CA 1
ATOM 3919 C C . ASN B 1 163 ? -10.453 -36.094 -22.766 1 93.88 163 ASN 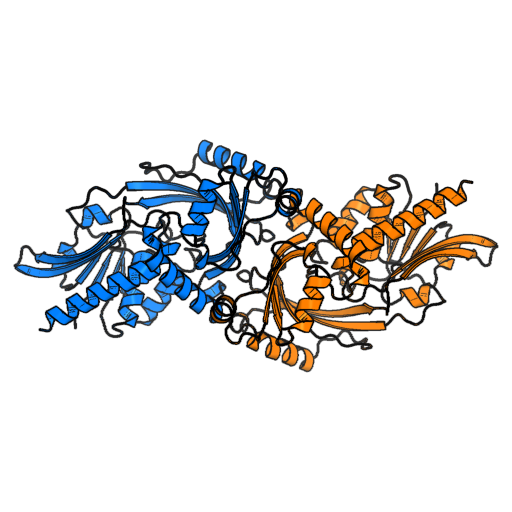B C 1
ATOM 3921 O O . ASN B 1 163 ? -11.117 -36.5 -21.812 1 93.88 163 ASN B O 1
ATOM 3925 N N . ASN B 1 164 ? -9.336 -36.625 -23.109 1 93.31 164 ASN B N 1
ATOM 3926 C CA . ASN B 1 164 ? -8.578 -37.5 -22.234 1 93.31 164 ASN B CA 1
ATOM 3927 C C . ASN B 1 164 ? -7.082 -37.438 -22.516 1 93.31 164 ASN B C 1
ATOM 3929 O O . ASN B 1 164 ? -6.668 -37.062 -23.609 1 93.31 164 ASN B O 1
ATOM 3933 N N . VAL B 1 165 ? -6.305 -37.812 -21.562 1 96 165 VAL B N 1
ATOM 3934 C CA . VAL B 1 165 ? -4.859 -37.625 -21.656 1 96 165 VAL B CA 1
ATOM 3935 C C . VAL B 1 165 ? -4.301 -38.531 -22.766 1 96 165 VAL B C 1
ATOM 3937 O O . VAL B 1 165 ? -3.285 -38.188 -23.391 1 96 165 VAL B O 1
ATOM 3940 N N . GLU B 1 166 ? -4.93 -39.625 -23.047 1 94.94 166 GLU B N 1
ATOM 3941 C CA . GLU B 1 166 ? -4.449 -40.562 -24.047 1 94.94 166 GLU B CA 1
ATOM 3942 C C . GLU B 1 166 ? -4.41 -39.938 -25.438 1 94.94 166 GLU B C 1
ATOM 3944 O O . GLU B 1 166 ? -3.539 -40.281 -26.25 1 94.94 166 GLU B O 1
ATOM 3949 N N . GLU B 1 167 ? -5.363 -39.031 -25.672 1 94.94 167 GLU B N 1
ATOM 3950 C CA . GLU B 1 167 ? -5.395 -38.344 -26.953 1 94.94 167 GLU B CA 1
ATOM 3951 C C . GLU B 1 167 ? -4.051 -37.688 -27.266 1 94.94 167 GLU B C 1
ATOM 3953 O O . GLU B 1 167 ? -3.604 -37.688 -28.406 1 94.94 167 GLU B O 1
ATOM 3958 N N . LEU B 1 168 ? -3.439 -37.156 -26.234 1 97.19 168 LEU B N 1
ATOM 3959 C CA . LEU B 1 168 ? -2.17 -36.469 -26.406 1 97.19 168 LEU B CA 1
ATOM 3960 C C . LEU B 1 168 ? -1.026 -37.438 -26.594 1 97.19 168 LEU B C 1
ATOM 3962 O O . LEU B 1 168 ? -0.078 -37.188 -27.328 1 97.19 168 LEU B O 1
ATOM 3966 N N . ALA B 1 169 ? -1.142 -38.562 -25.922 1 95.5 169 ALA B N 1
ATOM 3967 C CA . ALA B 1 169 ? -0.175 -39.656 -26.156 1 95.5 169 ALA B CA 1
ATOM 3968 C C . ALA B 1 169 ? -0.247 -40.125 -27.609 1 95.5 169 ALA B C 1
ATOM 3970 O O . ALA B 1 169 ? 0.784 -40.375 -28.234 1 95.5 169 ALA B O 1
ATOM 3971 N N . ASP B 1 170 ? -1.451 -40.281 -28.078 1 94.69 170 ASP B N 1
ATOM 3972 C CA . ASP B 1 170 ? -1.655 -40.719 -29.453 1 94.69 170 ASP B CA 1
ATOM 3973 C C . ASP B 1 170 ? -1.111 -39.688 -30.438 1 94.69 170 ASP B C 1
ATOM 3975 O O . ASP B 1 170 ? -0.703 -40.031 -31.547 1 94.69 170 ASP B O 1
ATOM 3979 N N . ASP B 1 171 ? -1.138 -38.438 -30.047 1 95.12 171 ASP B N 1
ATOM 3980 C CA . ASP B 1 171 ? -0.585 -37.375 -30.859 1 95.12 171 ASP B CA 1
ATOM 3981 C C . ASP B 1 171 ? 0.941 -37.406 -30.859 1 95.12 171 ASP B C 1
ATOM 3983 O O . ASP B 1 171 ? 1.587 -36.625 -31.578 1 95.12 171 ASP B O 1
ATOM 3987 N N . GLY B 1 172 ? 1.553 -38.281 -29.953 1 94.25 172 GLY B N 1
ATOM 3988 C CA . GLY B 1 172 ? 2.996 -38.438 -29.984 1 94.25 172 GLY B CA 1
ATOM 3989 C C . GLY B 1 172 ? 3.693 -37.812 -28.797 1 94.25 172 GLY B C 1
ATOM 3990 O O . GLY B 1 172 ? 4.922 -37.75 -28.75 1 94.25 172 GLY B O 1
ATOM 3991 N N . TYR B 1 173 ? 2.922 -37.344 -27.828 1 96.69 173 TYR B N 1
ATOM 3992 C CA . TYR B 1 173 ? 3.543 -36.781 -26.625 1 96.69 173 TYR B CA 1
ATOM 3993 C C . TYR B 1 173 ? 3.961 -37.875 -25.656 1 96.69 173 TYR B C 1
ATOM 3995 O O . TYR B 1 173 ? 3.176 -38.781 -25.359 1 96.69 173 TYR B O 1
ATOM 4003 N N . ASP B 1 174 ? 5.184 -37.781 -25.125 1 95 174 ASP B N 1
ATOM 4004 C CA . ASP B 1 174 ? 5.734 -38.781 -24.203 1 95 174 ASP B CA 1
ATOM 4005 C C . ASP B 1 174 ? 5.246 -38.531 -22.781 1 95 174 ASP B C 1
ATOM 4007 O O . ASP B 1 174 ? 5.168 -39.469 -21.984 1 95 174 ASP B O 1
ATOM 4011 N N . ILE B 1 175 ? 5.066 -37.281 -22.5 1 97.56 175 ILE B N 1
ATOM 4012 C CA . ILE B 1 175 ? 4.637 -36.844 -21.172 1 97.56 175 ILE B CA 1
ATOM 4013 C C . ILE B 1 175 ? 3.43 -35.906 -21.297 1 97.56 175 ILE B C 1
ATOM 4015 O O . ILE B 1 175 ? 3.418 -35 -22.141 1 97.56 175 ILE B O 1
ATOM 4019 N N . VAL B 1 176 ? 2.438 -36.188 -20.516 1 98.56 176 VAL B N 1
ATOM 4020 C CA . VAL B 1 176 ? 1.273 -35.312 -20.406 1 98.56 176 VAL B CA 1
ATOM 4021 C C . VAL B 1 176 ? 1.152 -34.781 -18.984 1 98.56 176 VAL B C 1
ATOM 4023 O O . VAL B 1 176 ? 1.111 -35.562 -18.031 1 98.56 176 VAL B O 1
ATOM 4026 N N . ILE B 1 177 ? 1.184 -33.5 -18.812 1 98.81 177 ILE B N 1
ATOM 4027 C CA . ILE B 1 177 ? 0.999 -32.875 -17.516 1 98.81 177 ILE B CA 1
ATOM 4028 C C . ILE B 1 177 ? -0.435 -32.344 -17.375 1 98.81 177 ILE B C 1
ATOM 4030 O O . ILE B 1 177 ? -0.858 -31.469 -18.125 1 98.81 177 ILE B O 1
ATOM 4034 N N . ASN B 1 178 ? -1.168 -32.938 -16.453 1 98.81 178 ASN B N 1
ATOM 4035 C CA . ASN B 1 178 ? -2.574 -32.594 -16.234 1 98.81 178 ASN B CA 1
ATOM 4036 C C . ASN B 1 178 ? -2.734 -31.469 -15.227 1 98.81 178 ASN B C 1
ATOM 4038 O O . ASN B 1 178 ? -2.742 -31.703 -14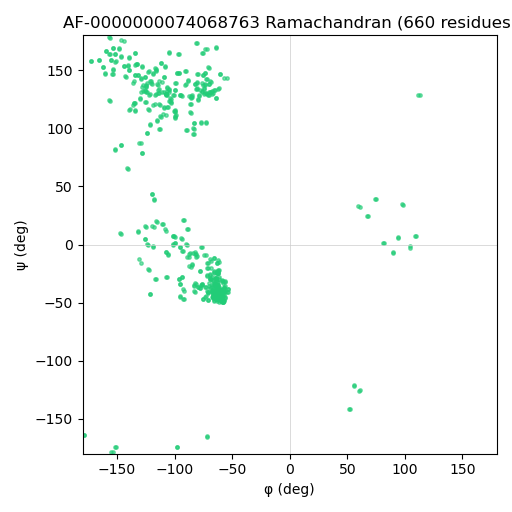.016 1 98.81 178 ASN B O 1
ATOM 4042 N N . CYS B 1 179 ? -2.92 -30.266 -15.68 1 98.75 179 CYS B N 1
ATOM 4043 C CA . CYS B 1 179 ? -3.215 -29.062 -14.922 1 98.75 179 CYS B CA 1
ATOM 4044 C C . CYS B 1 179 ? -4.547 -28.453 -15.344 1 98.75 179 CYS B C 1
ATOM 4046 O O . CYS B 1 179 ? -4.672 -27.234 -15.477 1 98.75 179 CYS B O 1
ATOM 4048 N N . ALA B 1 180 ? -5.547 -29.25 -15.523 1 98.12 180 ALA B N 1
ATOM 4049 C CA . ALA B 1 180 ? -6.773 -28.875 -16.219 1 98.12 180 ALA B CA 1
ATOM 4050 C C . ALA B 1 180 ? -7.816 -28.344 -15.25 1 98.12 180 ALA B C 1
ATOM 4052 O O . ALA B 1 180 ? -9.016 -28.406 -15.516 1 98.12 180 ALA B O 1
ATOM 4053 N N . GLY B 1 181 ? -7.395 -27.875 -14.039 1 96.88 181 GLY B N 1
ATOM 4054 C CA . GLY B 1 181 ? -8.336 -27.281 -13.094 1 96.88 181 GLY B CA 1
ATOM 4055 C C . GLY B 1 181 ? -9.492 -28.188 -12.75 1 96.88 181 GLY B C 1
ATOM 4056 O O . GLY B 1 181 ? -9.281 -29.344 -12.352 1 96.88 181 GLY B O 1
ATOM 4057 N N . LEU B 1 182 ? -10.711 -27.781 -13 1 96.69 182 LEU B N 1
ATOM 4058 C CA . LEU B 1 182 ? -11.914 -28.5 -12.609 1 96.69 182 LEU B CA 1
ATOM 4059 C C . LEU B 1 182 ? -12.062 -29.781 -13.422 1 96.69 182 LEU B C 1
ATOM 4061 O O . LEU B 1 182 ? -12.672 -30.75 -12.961 1 96.69 182 LEU B O 1
ATOM 4065 N N . ASN B 1 183 ? -11.5 -29.781 -14.594 1 97.06 183 ASN B N 1
ATOM 4066 C CA . ASN B 1 183 ? -11.648 -30.938 -15.469 1 97.06 183 ASN B CA 1
ATOM 4067 C C . ASN B 1 183 ? -10.547 -31.969 -15.234 1 97.06 183 ASN B C 1
ATOM 4069 O O . ASN B 1 183 ? -10.547 -33.031 -15.844 1 97.06 183 ASN B O 1
ATOM 4073 N N . ALA B 1 184 ? -9.656 -31.672 -14.312 1 97.81 184 ALA B N 1
ATOM 4074 C CA . ALA B 1 184 ? -8.453 -32.5 -14.164 1 97.81 184 ALA B CA 1
ATOM 4075 C C . ALA B 1 184 ? -8.797 -33.906 -13.75 1 97.81 184 ALA B C 1
ATOM 4077 O O . ALA B 1 184 ? -8.211 -34.875 -14.266 1 97.81 184 ALA B O 1
ATOM 4078 N N . GLY B 1 185 ? -9.727 -34 -12.797 1 96.88 185 GLY B N 1
ATOM 4079 C CA . GLY B 1 185 ? -10.117 -35.344 -12.375 1 96.88 185 GLY B CA 1
ATOM 4080 C C . GLY B 1 185 ? -10.711 -36.188 -13.5 1 96.88 185 GLY B C 1
ATOM 4081 O O . GLY B 1 185 ? -10.344 -37.344 -13.68 1 96.88 185 GLY B O 1
ATOM 4082 N N . LYS B 1 186 ? -11.562 -35.562 -14.266 1 96.56 186 LYS B N 1
ATOM 4083 C CA . LYS B 1 186 ? -12.18 -36.219 -15.414 1 96.56 186 LYS B CA 1
ATOM 4084 C C . LYS B 1 186 ? -11.125 -36.656 -16.422 1 96.56 186 LYS B C 1
ATOM 4086 O O . LYS B 1 186 ? -11.164 -37.781 -16.922 1 96.56 186 LYS B O 1
ATOM 4091 N N . LEU B 1 187 ? -10.195 -35.812 -16.719 1 97 187 LEU B N 1
ATOM 4092 C CA . LEU B 1 187 ? -9.156 -36.094 -17.703 1 97 187 LEU B CA 1
ATOM 4093 C C . LEU B 1 187 ? -8.234 -37.219 -17.203 1 97 187 LEU B C 1
ATOM 4095 O O . LEU B 1 187 ? -7.723 -38 -18 1 97 187 LEU B O 1
ATOM 4099 N N . ALA B 1 188 ? -7.973 -37.188 -15.922 1 94.44 188 ALA B N 1
ATOM 4100 C CA . ALA B 1 188 ? -7.16 -38.25 -15.32 1 94.44 188 ALA B CA 1
ATOM 4101 C C . ALA B 1 188 ? -7.824 -39.594 -15.484 1 94.44 188 ALA B C 1
ATOM 4103 O O . ALA B 1 188 ? -7.145 -40.625 -15.633 1 94.44 188 ALA B O 1
ATOM 4104 N N . GLY B 1 189 ? -9.172 -39.656 -15.367 1 94.56 189 GLY B N 1
ATOM 4105 C CA . GLY B 1 189 ? -9.945 -40.875 -15.539 1 94.56 189 GLY B CA 1
ATOM 4106 C C . GLY B 1 189 ? -10.117 -41.656 -14.25 1 94.56 189 GLY B C 1
ATOM 4107 O O . GLY B 1 189 ? -10.859 -42.656 -14.211 1 94.56 189 GLY B O 1
ATOM 4108 N N . ASP B 1 190 ? -9.508 -41.312 -13.195 1 94.56 190 ASP B N 1
ATOM 4109 C CA . ASP B 1 190 ? -9.539 -42.094 -11.969 1 94.56 190 ASP B CA 1
ATOM 4110 C C . ASP B 1 190 ? -9.852 -41.219 -10.758 1 94.56 190 ASP B C 1
ATOM 4112 O O . ASP B 1 190 ? -9.609 -41.625 -9.617 1 94.56 190 ASP B O 1
ATOM 4116 N N . ASP B 1 191 ? -10.281 -39.969 -10.961 1 96.31 191 ASP B N 1
ATOM 4117 C CA . ASP B 1 191 ? -10.484 -39.062 -9.844 1 96.31 191 ASP B CA 1
ATOM 4118 C C . ASP B 1 191 ? -11.812 -38.312 -9.977 1 96.31 191 ASP B C 1
ATOM 4120 O O . ASP B 1 191 ? -11.984 -37.5 -10.898 1 96.31 191 ASP B O 1
ATOM 4124 N N . THR B 1 192 ? -12.742 -38.531 -9.07 1 96.81 192 THR B N 1
ATOM 4125 C CA . THR B 1 192 ? -14.047 -37.875 -9.062 1 96.81 192 THR B CA 1
ATOM 4126 C C . THR B 1 192 ? -14.164 -36.906 -7.895 1 96.81 192 THR B C 1
ATOM 4128 O O . THR B 1 192 ? -15.258 -36.469 -7.531 1 96.81 192 THR B O 1
ATOM 4131 N N . THR B 1 193 ? -13 -36.562 -7.348 1 97.44 193 THR B N 1
ATOM 4132 C CA . THR B 1 193 ? -13.055 -35.844 -6.078 1 97.44 193 THR B CA 1
ATOM 4133 C C . THR B 1 193 ? -12.836 -34.344 -6.289 1 97.44 193 THR B C 1
ATOM 4135 O O . THR B 1 193 ? -12.859 -33.594 -5.332 1 97.44 193 THR B O 1
ATOM 4138 N N . VAL B 1 194 ? -12.641 -33.938 -7.504 1 98.19 194 VAL B N 1
ATOM 4139 C CA . VAL B 1 194 ? -12.477 -32.5 -7.789 1 98.19 194 VAL B CA 1
ATOM 4140 C C . VAL B 1 194 ? -13.836 -31.828 -7.738 1 98.19 194 VAL B C 1
ATOM 4142 O O . VAL B 1 194 ? -14.82 -32.344 -8.281 1 98.19 194 VAL B O 1
ATOM 4145 N N . TYR B 1 195 ? -13.969 -30.719 -7.043 1 98 195 TYR B N 1
ATOM 4146 C CA . TYR B 1 195 ? -15.242 -30 -6.93 1 98 195 TYR B CA 1
ATOM 4147 C C . TYR B 1 195 ? -15.031 -28.5 -7.012 1 98 195 TYR B C 1
ATOM 4149 O O . TYR B 1 195 ? -13.953 -28 -6.676 1 98 195 TYR B O 1
ATOM 4157 N N . PRO B 1 196 ? -16.016 -27.797 -7.527 1 97.88 196 PRO B N 1
ATOM 4158 C CA . PRO B 1 196 ? -15.906 -26.344 -7.66 1 97.88 196 PRO B CA 1
ATOM 4159 C C . PRO B 1 196 ? -16.203 -25.609 -6.352 1 97.88 196 PRO B C 1
ATOM 4161 O O . PRO B 1 196 ? -17.062 -26.047 -5.578 1 97.88 196 PRO B O 1
ATOM 4164 N N . ILE B 1 197 ? -15.484 -24.625 -6.035 1 97.31 197 ILE B N 1
ATOM 4165 C CA . ILE B 1 197 ? -15.836 -23.625 -5.027 1 97.31 197 ILE B CA 1
ATOM 4166 C C . ILE B 1 197 ? -16.094 -22.281 -5.695 1 97.31 197 ILE B C 1
ATOM 4168 O O . ILE B 1 197 ? -15.156 -21.641 -6.195 1 97.31 197 ILE B O 1
ATOM 4172 N N . ARG B 1 198 ? -17.344 -21.875 -5.699 1 97.56 198 ARG B N 1
ATOM 4173 C CA . ARG B 1 198 ? -17.734 -20.625 -6.34 1 97.56 198 ARG B CA 1
ATOM 4174 C C . ARG B 1 198 ? -17.281 -19.422 -5.508 1 97.56 198 ARG B C 1
ATOM 4176 O O . ARG B 1 198 ? -17.453 -19.422 -4.285 1 97.56 198 ARG B O 1
ATOM 4183 N N . GLY B 1 199 ? -16.641 -18.5 -6.141 1 96.31 199 GLY B N 1
ATOM 4184 C CA . GLY B 1 199 ? -16.25 -17.234 -5.523 1 96.31 199 GLY B CA 1
ATOM 4185 C C . GLY B 1 199 ? -16.656 -16.016 -6.34 1 96.31 199 GLY B C 1
ATOM 4186 O O . GLY B 1 199 ? -16.672 -16.078 -7.57 1 96.31 199 GLY B O 1
ATOM 4187 N N . VAL B 1 200 ? -17.078 -14.922 -5.676 1 97.38 200 VAL B N 1
ATOM 4188 C CA . VAL B 1 200 ? -17.453 -13.656 -6.297 1 97.38 200 VAL B CA 1
ATOM 4189 C C . VAL B 1 200 ? -16.578 -12.531 -5.758 1 97.38 200 VAL B C 1
ATOM 4191 O O . VAL B 1 200 ? -16.359 -12.438 -4.547 1 97.38 200 VAL B O 1
ATOM 4194 N N . VAL B 1 201 ? -16.016 -11.766 -6.668 1 96.88 201 VAL B N 1
ATOM 4195 C CA . VAL B 1 201 ? -15.25 -10.602 -6.23 1 96.88 201 VAL B CA 1
ATOM 4196 C C . VAL B 1 201 ? -15.633 -9.391 -7.078 1 96.88 201 VAL B C 1
ATOM 4198 O O . VAL B 1 201 ? -16.125 -9.539 -8.203 1 96.88 201 VAL B O 1
ATOM 4201 N N . PHE B 1 202 ? -15.445 -8.25 -6.496 1 97.81 202 PHE B N 1
ATOM 4202 C CA . PHE B 1 202 ? -15.609 -6.969 -7.18 1 97.81 202 PHE B CA 1
ATOM 4203 C C . PHE B 1 202 ? -14.273 -6.238 -7.281 1 97.81 202 PHE B C 1
ATOM 4205 O O . PHE B 1 202 ? -13.453 -6.297 -6.363 1 97.81 202 PHE B O 1
ATOM 4212 N N . GLU B 1 203 ? -14.055 -5.688 -8.406 1 97.94 203 GLU B N 1
ATOM 4213 C CA . GLU B 1 203 ? -12.945 -4.746 -8.562 1 97.94 203 GLU B CA 1
ATOM 4214 C C . GLU B 1 203 ? -13.422 -3.307 -8.391 1 97.94 203 GLU B C 1
ATOM 4216 O O . GLU B 1 203 ? -14.383 -2.885 -9.031 1 97.94 203 GLU B O 1
ATOM 4221 N N . VAL B 1 204 ? -12.727 -2.555 -7.508 1 98.38 204 VAL B N 1
ATOM 4222 C CA . VAL B 1 204 ? -13.172 -1.19 -7.246 1 98.38 204 VAL B CA 1
ATOM 4223 C C . VAL B 1 204 ? -12 -0.221 -7.41 1 98.38 204 VAL B C 1
ATOM 4225 O O . VAL B 1 204 ? -10.844 -0.622 -7.32 1 98.38 204 VAL B O 1
ATOM 4228 N N . ASP B 1 205 ? -12.352 1.015 -7.746 1 98.31 205 ASP B N 1
ATOM 4229 C CA . ASP B 1 205 ? -11.391 2.109 -7.82 1 98.31 205 ASP B CA 1
ATOM 4230 C C . ASP B 1 205 ? -11.156 2.734 -6.445 1 98.31 205 ASP B C 1
ATOM 4232 O O . ASP B 1 205 ? -11.898 3.629 -6.031 1 98.31 205 ASP B O 1
ATOM 4236 N N . ALA B 1 206 ? -10.133 2.295 -5.777 1 98.06 206 ALA B N 1
ATOM 4237 C CA . ALA B 1 206 ? -9.742 2.783 -4.457 1 98.06 206 ALA B CA 1
ATOM 4238 C C . ALA B 1 206 ? -8.227 2.873 -4.336 1 98.06 206 ALA B C 1
ATOM 4240 O O . ALA B 1 206 ? -7.625 2.213 -3.484 1 98.06 206 ALA B O 1
ATOM 4241 N N . PRO B 1 207 ? -7.621 3.758 -5.117 1 96.94 207 PRO B N 1
ATOM 4242 C CA . PRO B 1 207 ? -6.164 3.811 -5.223 1 96.94 207 PRO B CA 1
ATOM 4243 C C . PRO B 1 207 ? -5.488 4.168 -3.898 1 96.94 207 PRO B C 1
ATOM 4245 O O . PRO B 1 207 ? -4.285 3.961 -3.738 1 96.94 207 PRO B O 1
ATOM 4248 N N . TRP B 1 208 ? -6.246 4.699 -2.918 1 97.56 208 TRP B N 1
ATOM 4249 C CA . TRP B 1 208 ? -5.734 5.082 -1.607 1 97.56 208 TRP B CA 1
ATOM 4250 C C . TRP B 1 208 ? -5.547 3.855 -0.717 1 97.56 208 TRP B C 1
ATOM 4252 O O . TRP B 1 208 ? -4.867 3.924 0.308 1 97.56 208 TRP B O 1
ATOM 4262 N N . HIS B 1 209 ? -6.238 2.809 -1.003 1 98.31 209 HIS B N 1
ATOM 4263 C CA . HIS B 1 209 ? -6.223 1.608 -0.174 1 98.31 209 HIS B CA 1
ATOM 4264 C C . HIS B 1 209 ? -5.023 0.725 -0.507 1 98.31 209 HIS B C 1
ATOM 4266 O O . HIS B 1 209 ? -5.035 0.012 -1.513 1 98.31 209 HIS B O 1
ATOM 4272 N N . LYS B 1 210 ? -3.998 0.742 0.373 1 98.56 210 LYS B N 1
ATOM 4273 C CA . LYS B 1 210 ? -2.717 0.115 0.063 1 98.56 210 LYS B CA 1
ATOM 4274 C C . LYS B 1 210 ? -2.525 -1.169 0.864 1 98.56 210 LYS B C 1
ATOM 4276 O O . LYS B 1 210 ? -1.548 -1.893 0.662 1 98.56 210 LYS B O 1
ATOM 4281 N N . HIS B 1 211 ? -3.422 -1.501 1.813 1 98.69 211 HIS B N 1
ATOM 4282 C CA . HIS B 1 211 ? -3.348 -2.678 2.672 1 98.69 211 HIS B CA 1
ATOM 4283 C C . HIS B 1 211 ? -4.41 -3.703 2.295 1 98.69 211 HIS B C 1
ATOM 4285 O O . HIS B 1 211 ? -5.52 -3.338 1.903 1 98.69 211 HIS B O 1
ATOM 4291 N N . PHE B 1 212 ? -4.062 -4.977 2.414 1 98.69 212 PHE B N 1
ATOM 4292 C CA . PHE B 1 212 ? -5.164 -5.93 2.48 1 98.69 212 PHE B CA 1
ATOM 4293 C C . PHE B 1 212 ? -5.859 -5.859 3.836 1 98.69 212 PHE B C 1
ATOM 4295 O O . PHE B 1 212 ? -5.23 -5.539 4.844 1 98.69 212 PHE B O 1
ATOM 4302 N N . ASN B 1 213 ? -7.086 -6.082 3.857 1 98.44 213 ASN B N 1
ATOM 4303 C CA . ASN B 1 213 ? -7.926 -6.035 5.051 1 98.44 213 ASN B CA 1
ATOM 4304 C C . ASN B 1 213 ? -8.938 -7.176 5.07 1 98.44 213 ASN B C 1
ATOM 4306 O O . ASN B 1 213 ? -9.781 -7.277 4.18 1 98.44 213 ASN B O 1
ATOM 4310 N N . TYR B 1 214 ? -8.789 -8.031 6.086 1 98.38 214 TYR B N 1
ATOM 4311 C CA . TYR B 1 214 ? -9.648 -9.203 6.211 1 98.38 214 TYR B CA 1
ATOM 4312 C C . TYR B 1 214 ? -10.414 -9.18 7.527 1 98.38 214 TYR B C 1
ATOM 4314 O O . TYR B 1 214 ? -9.875 -8.758 8.555 1 98.38 214 TYR B O 1
ATOM 4322 N N . ARG B 1 215 ? -11.633 -9.531 7.535 1 97.81 215 ARG B N 1
ATOM 4323 C CA . ARG B 1 215 ? -12.297 -10.117 8.695 1 97.81 215 ARG B CA 1
ATOM 4324 C C . ARG B 1 215 ? -12.586 -11.602 8.461 1 97.81 215 ARG B C 1
ATOM 4326 O O . ARG B 1 215 ? -13.281 -11.961 7.508 1 97.81 215 ARG B O 1
ATOM 4333 N N . ASP B 1 216 ? -11.969 -12.305 9.312 1 94.69 216 ASP B N 1
ATOM 4334 C CA . ASP B 1 216 ? -11.945 -13.742 9.031 1 94.69 216 ASP B CA 1
ATOM 4335 C C . ASP B 1 216 ? -11.453 -14.008 7.609 1 94.69 216 ASP B C 1
ATOM 4337 O O . ASP B 1 216 ? -10.523 -13.352 7.137 1 94.69 216 ASP B O 1
ATOM 4341 N N . PHE B 1 217 ? -12 -14.953 6.922 1 90.38 217 PHE B N 1
ATOM 4342 C CA . PHE B 1 217 ? -11.289 -15.391 5.723 1 90.38 217 PHE B CA 1
ATOM 4343 C C . PHE B 1 217 ? -12.188 -15.305 4.496 1 90.38 217 PHE B C 1
ATOM 4345 O O . PHE B 1 217 ? -11.875 -15.875 3.451 1 90.38 217 PHE B O 1
ATOM 4352 N N . CYS B 1 218 ? -13.344 -14.555 4.656 1 92.75 218 CYS B N 1
ATOM 4353 C CA . CYS B 1 218 ? -14.234 -14.453 3.508 1 92.75 218 CYS B CA 1
ATOM 4354 C C . CYS B 1 218 ? -14.594 -13.008 3.219 1 92.75 218 CYS B C 1
ATOM 4356 O O . CYS B 1 218 ? -15.164 -12.695 2.17 1 92.75 218 CYS B O 1
ATOM 4358 N N . THR B 1 219 ? -14.383 -12.086 4.102 1 97.62 219 THR B N 1
ATOM 4359 C CA . THR B 1 219 ? -14.594 -10.656 3.914 1 97.62 219 THR B CA 1
ATOM 4360 C C . THR B 1 219 ? -13.258 -9.922 3.797 1 97.62 219 THR B C 1
ATOM 4362 O O . THR B 1 219 ? -12.492 -9.859 4.762 1 97.62 219 THR B O 1
ATOM 4365 N N . PHE B 1 220 ? -13.031 -9.414 2.523 1 98.19 220 PHE B N 1
ATOM 4366 C CA . PHE B 1 220 ? -11.68 -8.867 2.42 1 98.19 220 PHE B CA 1
ATOM 4367 C C . PHE B 1 220 ? -11.594 -7.828 1.309 1 98.19 220 PHE B C 1
ATOM 4369 O O . PHE B 1 220 ? -12.484 -7.758 0.452 1 98.19 220 PHE B O 1
ATOM 4376 N N . THR B 1 221 ? -10.547 -7.082 1.366 1 98.44 221 THR B N 1
ATOM 4377 C CA . THR B 1 221 ? -10 -6.34 0.235 1 98.44 221 THR B CA 1
ATOM 4378 C C . THR B 1 221 ? -8.523 -6.684 0.02 1 98.44 221 THR B C 1
ATOM 4380 O O . THR B 1 221 ? -7.789 -6.898 0.982 1 98.44 221 THR B O 1
ATOM 4383 N N . ILE B 1 222 ? -8.102 -6.727 -1.166 1 98.69 222 ILE B N 1
ATOM 4384 C CA . ILE B 1 222 ? -6.711 -6.938 -1.567 1 98.69 222 ILE B CA 1
ATOM 4385 C C . ILE B 1 222 ? -6.34 -5.945 -2.668 1 98.69 222 ILE B C 1
ATOM 4387 O O . ILE B 1 222 ? -6.953 -5.938 -3.738 1 98.69 222 ILE B O 1
ATOM 4391 N N . PRO B 1 223 ? -5.332 -5.129 -2.441 1 98.62 223 PRO B N 1
ATOM 4392 C CA . PRO B 1 223 ? -4.898 -4.195 -3.484 1 98.62 223 PRO B CA 1
ATOM 4393 C C . PRO B 1 223 ? -4.238 -4.898 -4.668 1 98.62 223 PRO B C 1
ATOM 4395 O O . PRO B 1 223 ? -3.404 -5.789 -4.473 1 98.62 223 PRO B O 1
ATOM 4398 N N . LYS B 1 224 ? -4.668 -4.555 -5.828 1 98.06 224 LYS B N 1
ATOM 4399 C CA . LYS B 1 224 ? -3.951 -4.859 -7.066 1 98.06 224 LYS B CA 1
ATOM 4400 C C . LYS B 1 224 ? -3.123 -3.662 -7.527 1 98.06 224 LYS B C 1
ATOM 4402 O O . LYS B 1 224 ? -2.922 -2.711 -6.77 1 98.06 224 LYS B O 1
ATOM 4407 N N . ASN B 1 225 ? -2.516 -3.766 -8.719 1 96.81 225 ASN B N 1
ATOM 4408 C CA . ASN B 1 225 ? -1.711 -2.656 -9.219 1 96.81 225 ASN B CA 1
ATOM 4409 C C . ASN B 1 225 ? -2.553 -1.4 -9.422 1 96.81 225 ASN B C 1
ATOM 4411 O O . ASN B 1 225 ? -2.162 -0.311 -9 1 96.81 225 ASN B O 1
ATOM 4415 N N . ASN B 1 226 ? -3.734 -1.562 -10 1 96.19 226 ASN B N 1
ATOM 4416 C CA . ASN B 1 226 ? -4.48 -0.387 -10.438 1 96.19 226 ASN B CA 1
ATOM 4417 C C . ASN B 1 226 ? -5.891 -0.367 -9.852 1 96.19 226 ASN B C 1
ATOM 4419 O O . ASN B 1 226 ? -6.719 0.454 -10.25 1 96.19 226 ASN B O 1
ATOM 4423 N N . SER B 1 227 ? -6.18 -1.288 -9.016 1 97.75 227 SER B N 1
ATOM 4424 C CA . SER B 1 227 ? -7.5 -1.424 -8.414 1 97.75 227 SER B CA 1
ATOM 4425 C C . SER B 1 227 ? -7.438 -2.191 -7.102 1 97.75 227 SER B C 1
ATOM 4427 O O . SER B 1 227 ? -6.352 -2.531 -6.629 1 97.75 227 SER B O 1
ATOM 4429 N N . VAL B 1 228 ? -8.586 -2.326 -6.48 1 98.38 228 VAL B N 1
ATOM 4430 C CA . VAL B 1 228 ? -8.734 -3.109 -5.258 1 98.38 228 VAL B CA 1
ATOM 4431 C C . VAL B 1 228 ? -9.828 -4.16 -5.438 1 98.38 228 VAL B C 1
ATOM 4433 O O . VAL B 1 228 ? -10.875 -3.875 -6.02 1 98.38 228 VAL B O 1
ATOM 4436 N N . VAL B 1 229 ? -9.555 -5.34 -4.992 1 98.38 229 VAL B N 1
ATOM 4437 C CA . VAL B 1 229 ? -10.547 -6.41 -5.047 1 98.38 229 VAL B CA 1
ATOM 4438 C C . VAL B 1 229 ? -11.297 -6.488 -3.719 1 98.38 229 VAL B C 1
ATOM 4440 O O . VAL B 1 229 ? -10.688 -6.484 -2.65 1 98.38 229 VAL B O 1
ATOM 4443 N N . VAL B 1 230 ? -12.586 -6.488 -3.766 1 98.19 230 VAL B N 1
ATOM 4444 C CA . VAL B 1 230 ? -13.453 -6.703 -2.615 1 98.19 230 VAL B CA 1
ATOM 4445 C C . VAL B 1 230 ? -14.102 -8.086 -2.709 1 98.19 230 VAL B C 1
ATOM 4447 O O . VAL B 1 230 ? -14.648 -8.453 -3.754 1 98.19 230 VAL B O 1
ATOM 4450 N N . GLY B 1 231 ? -14.039 -8.812 -1.765 1 96 231 GLY B N 1
ATOM 4451 C CA . GLY B 1 231 ? -14.633 -10.141 -1.782 1 96 231 GLY B CA 1
ATOM 4452 C C . GLY B 1 231 ? -15.023 -10.641 -0.402 1 96 231 GLY B C 1
ATOM 4453 O O . GLY B 1 231 ? -14.883 -9.914 0.586 1 96 231 GLY B O 1
ATOM 4454 N N . SER B 1 232 ? -15.523 -11.805 -0.338 1 95.06 232 SER B N 1
ATOM 4455 C CA . SER B 1 232 ? -15.992 -12.75 -1.341 1 95.06 232 SER B CA 1
ATOM 4456 C C . SER B 1 232 ? -17.094 -13.648 -0.78 1 95.06 232 SER B C 1
ATOM 4458 O O . SER B 1 232 ? -17.734 -13.305 0.219 1 95.06 232 SER B O 1
ATOM 4460 N N . VAL B 1 233 ? -17.516 -14.602 -1.536 1 93.44 233 VAL B N 1
ATOM 4461 C CA . VAL B 1 233 ? -18.25 -15.781 -1.073 1 93.44 233 VAL B CA 1
ATOM 4462 C C . VAL B 1 233 ? -17.422 -17.031 -1.336 1 93.44 233 VAL B C 1
ATOM 4464 O O . VAL B 1 233 ? -16.531 -17.031 -2.191 1 93.44 233 VAL B O 1
ATOM 4467 N N . LYS B 1 234 ? -17.562 -18.031 -0.528 1 93.44 234 LYS B N 1
ATOM 4468 C CA . LYS B 1 234 ? -17.016 -19.359 -0.719 1 93.44 234 LYS B CA 1
ATOM 4469 C C . LYS B 1 234 ? -18.125 -20.422 -0.677 1 93.44 234 LYS B C 1
ATOM 4471 O O . LYS B 1 234 ? -18.516 -20.875 0.401 1 93.44 234 LYS B O 1
ATOM 4476 N N . GLN B 1 235 ? -18.531 -20.734 -1.927 1 96.25 235 GLN B N 1
ATOM 4477 C CA . GLN B 1 235 ? -19.688 -21.641 -2.025 1 96.25 235 GLN B CA 1
ATOM 4478 C C . GLN B 1 235 ? -19.297 -22.953 -2.674 1 96.25 235 GLN B C 1
ATOM 4480 O O . GLN B 1 235 ? -19.172 -23.047 -3.896 1 96.25 235 GLN B O 1
ATOM 4485 N N . VAL B 1 236 ? -19.234 -23.953 -1.882 1 96.31 236 VAL B N 1
ATOM 4486 C CA . VAL B 1 236 ? -18.75 -25.281 -2.277 1 96.31 236 VAL B CA 1
ATOM 4487 C C . VAL B 1 236 ? -19.797 -25.984 -3.133 1 96.31 236 VAL B C 1
ATOM 4489 O O . VAL B 1 236 ? -21 -25.938 -2.822 1 96.31 236 VAL B O 1
ATOM 4492 N N . ASN B 1 237 ? -19.391 -26.531 -4.168 1 96.62 237 ASN B N 1
ATOM 4493 C CA . ASN B 1 237 ? -20.203 -27.359 -5.051 1 96.62 237 ASN B CA 1
ATOM 4494 C C . ASN B 1 237 ? -21.266 -26.547 -5.773 1 96.62 237 ASN B C 1
ATOM 4496 O O . ASN B 1 237 ? -22.375 -27.031 -6.012 1 96.62 237 ASN B O 1
ATOM 4500 N N . ARG B 1 238 ? -21.016 -25.328 -5.898 1 96.06 238 ARG B N 1
ATOM 4501 C CA . ARG B 1 238 ? -21.812 -24.469 -6.754 1 96.06 238 ARG B CA 1
ATOM 4502 C C . ARG B 1 238 ? -21.078 -24.125 -8.047 1 96.06 238 ARG B C 1
ATOM 4504 O O . ARG B 1 238 ? -19.922 -23.719 -8.008 1 96.06 238 ARG B O 1
ATOM 4511 N N . SER B 1 239 ? -21.734 -24.266 -9.188 1 95.38 239 SER B N 1
ATOM 4512 C CA . SER B 1 239 ? -20.984 -24.234 -10.43 1 95.38 239 SER B CA 1
ATOM 4513 C C . SER B 1 239 ? -21.438 -23.078 -11.32 1 95.38 239 SER B C 1
ATOM 4515 O O . SER B 1 239 ? -20.875 -22.859 -12.398 1 95.38 239 SER B O 1
ATOM 4517 N N . ASP B 1 240 ? -22.438 -22.328 -10.859 1 94.75 240 ASP B N 1
ATOM 4518 C CA . ASP B 1 240 ? -22.859 -21.203 -11.695 1 94.75 240 ASP B CA 1
ATOM 4519 C C . ASP B 1 240 ? -21.859 -20.047 -11.609 1 94.75 240 ASP B C 1
ATOM 4521 O O . ASP B 1 240 ? -21.281 -19.797 -10.555 1 94.75 240 ASP B O 1
ATOM 4525 N N . VAL B 1 241 ? -21.703 -19.344 -12.719 1 95.5 241 VAL B N 1
ATOM 4526 C CA . VAL B 1 241 ? -20.703 -18.266 -12.766 1 95.5 241 VAL B CA 1
ATOM 4527 C C . VAL B 1 241 ? -21.391 -16.938 -13.016 1 95.5 241 VAL B C 1
ATOM 4529 O O . VAL B 1 241 ? -20.906 -16.109 -13.789 1 95.5 241 VAL B O 1
ATOM 4532 N N . ARG B 1 242 ? -22.484 -16.719 -12.445 1 95.81 242 ARG B N 1
ATOM 4533 C CA . ARG B 1 242 ? -23.188 -15.453 -12.539 1 95.81 242 ARG B CA 1
ATOM 4534 C C . ARG B 1 242 ? -23.234 -14.742 -11.188 1 95.81 242 ARG B C 1
ATOM 4536 O O . ARG B 1 242 ? -23.406 -15.383 -10.148 1 95.81 242 ARG B O 1
ATOM 4543 N N . VAL B 1 243 ? -23.078 -13.484 -11.211 1 97.69 243 VAL B N 1
ATOM 4544 C CA . VAL B 1 243 ? -23.188 -12.68 -10 1 97.69 243 VAL B CA 1
ATOM 4545 C C . VAL B 1 243 ? -24.656 -12.328 -9.75 1 97.69 243 VAL B C 1
ATOM 4547 O O . VAL B 1 243 ? -25.328 -11.789 -10.633 1 97.69 243 VAL B O 1
ATOM 4550 N N . THR B 1 244 ? -25.172 -12.562 -8.602 1 97.69 244 THR B N 1
ATOM 4551 C CA . THR B 1 244 ? -26.562 -12.273 -8.273 1 97.69 244 THR B CA 1
ATOM 4552 C C . THR B 1 244 ? -26.656 -11.039 -7.387 1 97.69 244 THR B C 1
ATOM 4554 O O . THR B 1 244 ? -25.656 -10.57 -6.844 1 97.69 244 THR B O 1
ATOM 4557 N N . GLU B 1 245 ? -27.844 -10.57 -7.312 1 97.81 245 GLU B N 1
ATOM 4558 C CA . GLU B 1 245 ? -28.094 -9.461 -6.395 1 97.81 245 GLU B CA 1
ATOM 4559 C C . GLU B 1 245 ? -27.812 -9.875 -4.949 1 97.81 245 GLU B C 1
ATOM 4561 O O . GLU B 1 245 ? -27.344 -9.062 -4.145 1 97.81 245 GLU B O 1
ATOM 4566 N N . GLU B 1 246 ? -28.125 -11.086 -4.699 1 97.56 246 GLU B N 1
ATOM 4567 C CA . GLU B 1 246 ? -27.859 -11.609 -3.367 1 97.56 246 GLU B CA 1
ATOM 4568 C C . GLU B 1 246 ? -26.359 -11.609 -3.066 1 97.56 246 GLU B C 1
ATOM 4570 O O . GLU B 1 246 ? -25.953 -11.266 -1.957 1 97.56 246 GLU B O 1
ATOM 4575 N N . ASP B 1 247 ? -25.609 -12.023 -4.051 1 97.62 247 ASP B N 1
ATOM 4576 C CA . ASP B 1 247 ? -24.156 -11.984 -3.9 1 97.62 247 ASP B CA 1
ATOM 4577 C C . ASP B 1 247 ? -23.672 -10.562 -3.604 1 97.62 247 ASP B C 1
ATOM 4579 O O . ASP B 1 247 ? -22.922 -10.344 -2.652 1 97.62 247 ASP B O 1
ATOM 4583 N N . ARG B 1 248 ? -24.109 -9.578 -4.391 1 97.44 248 ARG B N 1
ATOM 4584 C CA . ARG B 1 248 ? -23.719 -8.18 -4.262 1 97.44 248 ARG B CA 1
ATOM 4585 C C . ARG B 1 248 ? -24.062 -7.637 -2.877 1 97.44 248 ARG B C 1
ATOM 4587 O O . ARG B 1 248 ? -23.203 -7.07 -2.197 1 97.44 248 ARG B O 1
ATOM 4594 N N . ASN B 1 249 ? -25.281 -7.879 -2.475 1 97.56 249 ASN B N 1
ATOM 4595 C CA . ASN B 1 249 ? -25.75 -7.371 -1.193 1 97.56 249 ASN B CA 1
ATOM 4596 C C . ASN B 1 249 ? -24.969 -7.977 -0.027 1 97.56 249 ASN B C 1
ATOM 4598 O O . ASN B 1 249 ? -24.594 -7.266 0.906 1 97.56 249 ASN B O 1
ATOM 4602 N N . ASP B 1 250 ? -24.766 -9.266 -0.101 1 97.75 250 ASP B N 1
ATOM 4603 C CA . ASP B 1 250 ? -24.062 -9.969 0.971 1 97.75 250 ASP B CA 1
ATOM 4604 C C . ASP B 1 250 ? -22.641 -9.445 1.124 1 97.75 250 ASP B C 1
ATOM 4606 O O . ASP B 1 250 ? -22.219 -9.094 2.227 1 97.75 250 ASP B O 1
ATOM 4610 N N . ILE B 1 251 ? -21.922 -9.352 0.077 1 97.94 251 ILE B N 1
ATOM 4611 C CA . ILE B 1 251 ? -20.5 -8.984 0.089 1 97.94 251 ILE B CA 1
ATOM 4612 C C . ILE B 1 251 ? -20.359 -7.535 0.553 1 97.94 251 ILE B C 1
ATOM 4614 O O . ILE B 1 251 ? -19.562 -7.242 1.442 1 97.94 251 ILE B O 1
ATOM 4618 N N . TRP B 1 252 ? -21.156 -6.598 0.056 1 97.62 252 TRP B N 1
ATOM 4619 C CA . TRP B 1 252 ? -21.016 -5.184 0.383 1 97.62 252 TRP B CA 1
ATOM 4620 C C . TRP B 1 252 ? -21.484 -4.902 1.805 1 97.62 252 TRP B C 1
ATOM 4622 O O . TRP B 1 252 ? -20.891 -4.09 2.516 1 97.62 252 TRP B O 1
ATOM 4632 N N . ARG B 1 253 ? -22.531 -5.602 2.211 1 97.19 253 ARG B N 1
ATOM 4633 C CA . ARG B 1 253 ? -22.984 -5.43 3.588 1 97.19 253 ARG B CA 1
ATOM 4634 C C . ARG B 1 253 ? -21.891 -5.797 4.574 1 97.19 253 ARG B C 1
ATOM 4636 O O . ARG B 1 253 ? -21.594 -5.035 5.5 1 97.19 253 ARG B O 1
ATOM 4643 N N . ARG B 1 254 ? -21.266 -6.938 4.371 1 97.06 254 ARG B N 1
ATOM 4644 C CA . ARG B 1 254 ? -20.203 -7.391 5.258 1 97.06 254 ARG B CA 1
ATOM 4645 C C . ARG B 1 254 ? -19 -6.449 5.195 1 97.06 254 ARG B C 1
ATOM 4647 O O . ARG B 1 254 ? -18.469 -6.055 6.23 1 97.06 254 ARG B O 1
ATOM 4654 N N . TYR B 1 255 ? -18.672 -6.02 4.027 1 97 255 TYR B N 1
ATOM 4655 C CA . TYR B 1 255 ? -17.422 -5.277 3.92 1 97 255 TYR B CA 1
ATOM 4656 C C . TYR B 1 255 ? -17.594 -3.846 4.414 1 97 255 TYR B C 1
ATOM 4658 O O . TYR B 1 255 ? -16.672 -3.275 5.012 1 97 255 TYR B O 1
ATOM 4666 N N . GLU B 1 256 ? -18.719 -3.25 4.145 1 95.06 256 GLU B N 1
ATOM 4667 C CA . GLU B 1 256 ? -18.938 -1.878 4.594 1 95.06 256 GLU B CA 1
ATOM 4668 C C . GLU B 1 256 ? -18.953 -1.79 6.117 1 95.06 256 GLU B C 1
ATOM 4670 O O . GLU B 1 256 ? -18.562 -0.765 6.688 1 95.06 256 GLU B O 1
ATOM 4675 N N . GLU B 1 257 ? -19.344 -2.844 6.766 1 94.44 257 GLU B N 1
ATOM 4676 C CA . GLU B 1 257 ? -19.234 -2.904 8.219 1 94.44 257 GLU B CA 1
ATOM 4677 C C . GLU B 1 257 ? -17.781 -2.949 8.664 1 94.44 257 GLU B C 1
ATOM 4679 O O . GLU B 1 257 ? -17.406 -2.336 9.672 1 94.44 257 GLU B O 1
ATOM 4684 N N . LEU B 1 258 ? -17.016 -3.672 7.941 1 95.81 258 LEU B N 1
ATOM 4685 C CA . LEU B 1 258 ? -15.602 -3.83 8.258 1 95.81 258 LEU B CA 1
ATOM 4686 C C . LEU B 1 258 ? -14.836 -2.537 7.988 1 95.81 258 LEU B C 1
ATOM 4688 O O . LEU B 1 258 ? -13.969 -2.15 8.773 1 95.81 258 LEU B O 1
ATOM 4692 N N . HIS B 1 259 ? -15.078 -1.837 6.957 1 96.75 259 HIS B N 1
ATOM 4693 C CA . HIS B 1 259 ? -14.336 -0.67 6.5 1 96.75 259 HIS B CA 1
ATOM 4694 C C . HIS B 1 259 ? -15.258 0.342 5.824 1 96.75 259 HIS B C 1
ATOM 4696 O O . HIS B 1 259 ? -15.266 0.458 4.598 1 96.75 259 HIS B O 1
ATOM 4702 N N . PRO B 1 260 ? -15.867 1.194 6.551 1 96.06 260 PRO B N 1
ATOM 4703 C CA . PRO B 1 260 ? -16.906 2.105 6.055 1 96.06 260 PRO B CA 1
ATOM 4704 C C . PRO B 1 260 ? -16.375 3.072 4.996 1 96.06 260 PRO B C 1
ATOM 4706 O O . PRO B 1 260 ? -17.141 3.518 4.133 1 96.06 260 PRO B O 1
ATOM 4709 N N . ALA B 1 261 ? -15.117 3.363 4.965 1 95.88 261 ALA B N 1
ATOM 4710 C CA . ALA B 1 261 ? -14.539 4.312 4.02 1 95.88 261 ALA B CA 1
ATOM 4711 C C . ALA B 1 261 ? -14.641 3.791 2.588 1 95.88 261 ALA B C 1
ATOM 4713 O O . ALA B 1 261 ? -14.461 4.547 1.631 1 95.88 261 ALA B O 1
ATOM 4714 N N . MET B 1 262 ? -15 2.488 2.355 1 96.5 262 MET B N 1
ATOM 4715 C CA . MET B 1 262 ? -15.047 1.852 1.043 1 96.5 262 MET B CA 1
ATOM 4716 C C . MET B 1 262 ? -16.453 1.937 0.447 1 96.5 262 MET B C 1
ATOM 4718 O O . MET B 1 262 ? -16.656 1.556 -0.705 1 96.5 262 MET B O 1
ATOM 4722 N N . LYS B 1 263 ? -17.438 2.426 1.129 1 93.75 263 LYS B N 1
ATOM 4723 C CA . LYS B 1 263 ? -18.859 2.346 0.797 1 93.75 263 LYS B CA 1
ATOM 4724 C C . LYS B 1 263 ? -19.141 2.977 -0.563 1 93.75 263 LYS B C 1
ATOM 4726 O O . LYS B 1 263 ? -19.969 2.475 -1.326 1 93.75 263 LYS B O 1
ATOM 4731 N N . ASP B 1 264 ? -18.469 3.939 -1.034 1 92.94 264 ASP B N 1
ATOM 4732 C CA . ASP B 1 264 ? -18.797 4.648 -2.266 1 92.94 264 ASP B CA 1
ATOM 4733 C C . ASP B 1 264 ? -17.719 4.453 -3.322 1 92.94 264 ASP B C 1
ATOM 4735 O O . ASP B 1 264 ? -17.625 5.219 -4.281 1 92.94 264 ASP B O 1
ATOM 4739 N N . ALA B 1 265 ? -16.953 3.398 -3.096 1 96.56 265 ALA B N 1
ATOM 4740 C CA . ALA B 1 265 ? -15.914 3.131 -4.094 1 96.56 265 ALA B CA 1
ATOM 4741 C C . ALA B 1 265 ? -16.547 2.764 -5.438 1 96.56 265 ALA B C 1
ATOM 4743 O O . ALA B 1 265 ? -17.5 1.983 -5.496 1 96.56 265 ALA B O 1
ATOM 4744 N N . ARG B 1 266 ? -16.109 3.34 -6.512 1 97.62 266 ARG B N 1
ATOM 4745 C CA . ARG B 1 266 ? -16.594 3.051 -7.855 1 97.62 266 ARG B CA 1
ATOM 4746 C C . ARG B 1 266 ? -16.281 1.613 -8.258 1 97.62 266 ARG B C 1
ATOM 4748 O O . ARG B 1 266 ? -15.133 1.183 -8.195 1 97.62 266 ARG B O 1
ATOM 4755 N N . ILE B 1 267 ? -17.234 0.84 -8.664 1 97.94 267 ILE B N 1
ATOM 4756 C CA . ILE B 1 267 ? -17.047 -0.539 -9.109 1 97.94 267 ILE B CA 1
ATOM 4757 C C . ILE B 1 267 ? -16.531 -0.558 -10.539 1 97.94 267 ILE B C 1
ATOM 4759 O O . ILE B 1 267 ? -17.141 0.045 -11.438 1 97.94 267 ILE B O 1
ATOM 4763 N N . LEU B 1 268 ? -15.453 -1.21 -10.75 1 98.06 268 LEU B N 1
ATOM 4764 C CA . LEU B 1 268 ? -14.82 -1.308 -12.062 1 98.06 268 LEU B CA 1
ATOM 4765 C C . LEU B 1 268 ? -15.227 -2.6 -12.766 1 98.06 268 LEU B C 1
ATOM 4767 O O . LEU B 1 268 ? -15.219 -2.67 -14 1 98.06 268 LEU B O 1
ATOM 4771 N N . GLY B 1 269 ? -15.508 -3.627 -11.984 1 97.12 269 GLY B N 1
ATOM 4772 C CA . GLY B 1 269 ? -15.875 -4.918 -12.539 1 97.12 269 GLY B CA 1
ATOM 4773 C C . GLY B 1 269 ? -16.328 -5.914 -11.484 1 97.12 269 GLY B C 1
ATOM 4774 O O . GLY B 1 269 ? -16.062 -5.73 -10.289 1 97.12 269 GLY B O 1
ATOM 4775 N N . GLU B 1 270 ? -17.062 -6.871 -11.93 1 97.19 270 GLU B N 1
ATOM 4776 C CA . GLU B 1 270 ? -17.531 -7.988 -11.117 1 97.19 270 GLU B CA 1
ATOM 4777 C C . GLU B 1 270 ? -17.141 -9.328 -11.734 1 97.19 270 GLU B C 1
ATOM 4779 O O . GLU B 1 270 ? -17.219 -9.5 -12.953 1 97.19 270 GLU B O 1
ATOM 4784 N N . TRP B 1 271 ? -16.703 -10.227 -10.914 1 96.12 271 TRP B N 1
ATOM 4785 C CA . TRP B 1 271 ? -16.234 -11.508 -11.414 1 96.12 271 TRP B CA 1
ATOM 4786 C C . TRP B 1 271 ? -16.781 -12.656 -10.57 1 96.12 271 TRP B C 1
ATOM 4788 O O . TRP B 1 271 ? -16.875 -12.547 -9.344 1 96.12 271 TRP B O 1
ATOM 4798 N N . CYS B 1 272 ? -17.109 -13.664 -11.25 1 97.31 272 CYS B N 1
ATOM 4799 C CA . CYS B 1 272 ? -17.531 -14.922 -10.641 1 97.31 272 CYS B CA 1
ATOM 4800 C C . CYS B 1 272 ? -16.891 -16.109 -11.336 1 97.31 272 CYS B C 1
ATOM 4802 O O . CYS B 1 272 ? -17.016 -16.266 -12.555 1 97.31 272 CYS B O 1
ATOM 4804 N N . HIS B 1 273 ? -16.141 -16.859 -10.57 1 96.5 273 HIS B N 1
ATOM 4805 C CA . HIS B 1 273 ? -15.508 -18.047 -11.148 1 96.5 273 HIS B CA 1
ATOM 4806 C C . HIS B 1 273 ? -15.453 -19.188 -10.141 1 96.5 273 HIS B C 1
ATOM 4808 O O . HIS B 1 273 ? -15.922 -19.047 -9.008 1 96.5 273 HIS B O 1
ATOM 4814 N N . LEU B 1 274 ? -14.969 -20.328 -10.664 1 97.62 274 LEU B N 1
ATOM 4815 C CA . LEU B 1 274 ? -14.977 -21.578 -9.898 1 97.62 274 LEU B CA 1
ATOM 4816 C C . LEU B 1 274 ? -13.562 -22.016 -9.562 1 97.62 274 LEU B C 1
ATOM 4818 O O . LEU B 1 274 ? -12.75 -22.281 -10.453 1 97.62 274 LEU B O 1
ATOM 4822 N N . ARG B 1 275 ? -13.234 -22.141 -8.297 1 96.38 275 ARG B N 1
ATOM 4823 C CA . ARG B 1 275 ? -11.961 -22.672 -7.824 1 96.38 275 ARG B CA 1
ATOM 4824 C C . ARG B 1 275 ? -11.938 -24.188 -7.895 1 96.38 275 ARG B C 1
ATOM 4826 O O . ARG B 1 275 ? -12.852 -24.859 -7.402 1 96.38 275 ARG B O 1
ATOM 4833 N N . PRO B 1 276 ? -10.922 -24.656 -8.5 1 97.94 276 PRO B N 1
ATOM 4834 C CA . PRO B 1 276 ? -10.852 -26.109 -8.625 1 97.94 276 PRO B CA 1
ATOM 4835 C C . PRO B 1 276 ? -10.273 -26.781 -7.387 1 97.94 276 PRO B C 1
ATOM 4837 O O . PRO B 1 276 ? -9.047 -26.891 -7.25 1 97.94 276 PRO B O 1
ATOM 4840 N N . ALA B 1 277 ? -11.109 -27.312 -6.539 1 97.5 277 ALA B N 1
ATOM 4841 C CA . ALA B 1 277 ? -10.664 -27.797 -5.234 1 97.5 277 ALA B CA 1
ATOM 4842 C C . ALA B 1 277 ? -10.672 -29.312 -5.168 1 97.5 277 ALA B C 1
ATOM 4844 O O . ALA B 1 277 ? -11.336 -29.969 -5.973 1 97.5 277 ALA B O 1
ATOM 4845 N N . ARG B 1 278 ? -9.836 -29.797 -4.348 1 96.94 278 ARG B N 1
ATOM 4846 C CA . ARG B 1 278 ? -9.727 -31.172 -3.869 1 96.94 278 ARG B CA 1
ATOM 4847 C C . ARG B 1 278 ? -9.414 -31.219 -2.377 1 96.94 278 ARG B C 1
ATOM 4849 O O . ARG B 1 278 ? -9.016 -30.203 -1.797 1 96.94 278 ARG B O 1
ATOM 4856 N N . GLU B 1 279 ? -9.68 -32.344 -1.805 1 94.69 279 GLU B N 1
ATOM 4857 C CA . GLU B 1 279 ? -9.297 -32.5 -0.403 1 94.69 279 GLU B CA 1
ATOM 4858 C C . GLU B 1 279 ? -7.797 -32.25 -0.218 1 94.69 279 GLU B C 1
ATOM 4860 O O . GLU B 1 279 ? -7.371 -31.688 0.788 1 94.69 279 GLU B O 1
ATOM 4865 N N . SER B 1 280 ? -7.09 -32.75 -1.134 1 95.75 280 SER B N 1
ATOM 4866 C CA . SER B 1 280 ? -5.648 -32.531 -1.162 1 95.75 280 SER B CA 1
ATOM 4867 C C . SER B 1 280 ? -5.145 -32.344 -2.59 1 95.75 280 SER B C 1
ATOM 4869 O O . SER B 1 280 ? -5.668 -32.969 -3.521 1 95.75 280 SER B O 1
ATOM 4871 N N . ILE B 1 281 ? -4.195 -31.5 -2.682 1 98.12 281 ILE B N 1
ATOM 4872 C CA . ILE B 1 281 ? -3.598 -31.281 -3.994 1 98.12 281 ILE B CA 1
ATOM 4873 C C . ILE B 1 281 ? -2.969 -32.594 -4.5 1 98.12 281 ILE B C 1
ATOM 4875 O O . ILE B 1 281 ? -2.318 -33.312 -3.74 1 98.12 281 ILE B O 1
ATOM 4879 N N . ARG B 1 282 ? -3.215 -32.906 -5.754 1 98.5 282 ARG B N 1
ATOM 4880 C CA . ARG B 1 282 ? -2.635 -34.094 -6.363 1 98.5 282 ARG B CA 1
ATOM 4881 C C . ARG B 1 282 ? -1.413 -33.75 -7.203 1 98.5 282 ARG B C 1
ATOM 4883 O O . ARG B 1 282 ? -1.525 -33.031 -8.203 1 98.5 282 ARG B O 1
ATOM 4890 N N . VAL B 1 283 ? -0.239 -34.094 -6.762 1 98.69 283 VAL B N 1
ATOM 4891 C CA . VAL B 1 283 ? 1.001 -34.031 -7.527 1 98.69 283 VAL B CA 1
ATOM 4892 C C . VAL B 1 283 ? 1.628 -35.438 -7.602 1 98.69 283 VAL B C 1
ATOM 4894 O O . VAL B 1 283 ? 2.252 -35.906 -6.641 1 98.69 283 VAL B O 1
ATOM 4897 N N . GLU B 1 284 ? 1.447 -36 -8.773 1 98.31 284 GLU B N 1
ATOM 4898 C CA . GLU B 1 284 ? 1.807 -37.406 -8.898 1 98.31 284 GLU B CA 1
ATOM 4899 C C . GLU B 1 284 ? 2.16 -37.75 -10.336 1 98.31 284 GLU B C 1
ATOM 4901 O O . GLU B 1 284 ? 1.689 -37.125 -11.281 1 98.31 284 GLU B O 1
ATOM 4906 N N . SER B 1 285 ? 3.051 -38.75 -10.477 1 98 285 SER B N 1
ATOM 4907 C CA . SER B 1 285 ? 3.42 -39.281 -11.773 1 98 285 SER B CA 1
ATOM 4908 C C . SER B 1 285 ? 2.881 -40.719 -11.953 1 98 285 SER B C 1
ATOM 4910 O O . SER B 1 285 ? 2.99 -41.531 -11.055 1 98 285 SER B O 1
ATOM 4912 N N . VAL B 1 286 ? 2.25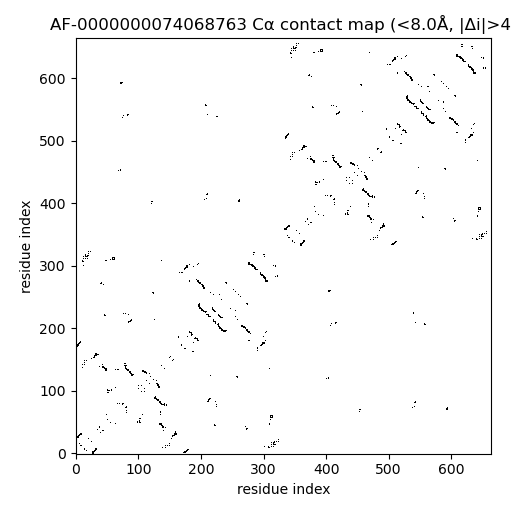8 -40.906 -13.078 1 97.12 286 VAL B N 1
ATOM 4913 C CA . VAL B 1 286 ? 1.681 -42.219 -13.375 1 97.12 286 VAL B CA 1
ATOM 4914 C C . VAL B 1 286 ? 2.117 -42.688 -14.766 1 97.12 286 VAL B C 1
ATOM 4916 O O . VAL B 1 286 ? 1.88 -41.969 -15.758 1 97.12 286 VAL B O 1
ATOM 4919 N N . ALA B 1 287 ? 2.697 -43.844 -14.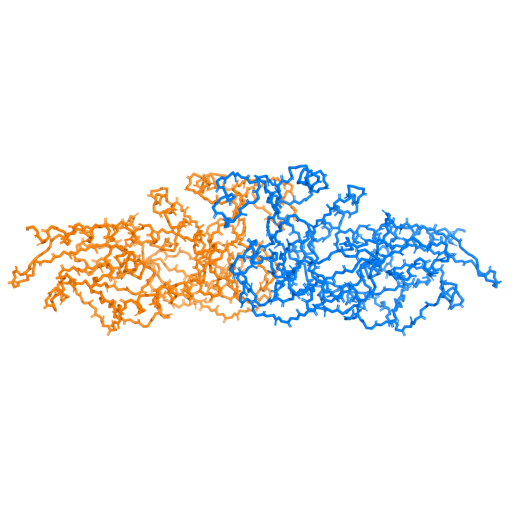867 1 95.75 287 ALA B N 1
ATOM 4920 C CA . ALA B 1 287 ? 2.986 -44.469 -16.172 1 95.75 287 ALA B CA 1
ATOM 4921 C C . ALA B 1 287 ? 1.735 -45.094 -16.781 1 95.75 287 ALA B C 1
ATOM 4923 O O . ALA B 1 287 ? 0.96 -45.75 -16.078 1 95.75 287 ALA B O 1
ATOM 4924 N N . LYS B 1 288 ? 1.593 -44.781 -18.016 1 95.62 288 LYS B N 1
ATOM 4925 C CA . LYS B 1 288 ? 0.419 -45.312 -18.703 1 95.62 288 LYS B CA 1
ATOM 4926 C C . LYS B 1 288 ? 0.796 -45.875 -20.078 1 95.62 288 LYS B C 1
ATOM 4928 O O . LYS B 1 288 ? 1.929 -45.719 -20.531 1 95.62 288 LYS B O 1
ATOM 4933 N N . ARG B 1 289 ? -0.125 -46.656 -20.656 1 94.44 289 ARG B N 1
ATOM 4934 C CA . ARG B 1 289 ? -0.004 -47.188 -22 1 94.44 289 ARG B CA 1
ATOM 4935 C C . ARG B 1 289 ? -1.242 -46.875 -22.828 1 94.44 289 ARG B C 1
ATOM 4937 O O . ARG B 1 289 ? -2.369 -46.969 -22.344 1 94.44 289 ARG B O 1
ATOM 4944 N N . THR B 1 290 ? -0.986 -46.5 -24.031 1 93.69 290 THR B N 1
ATOM 4945 C CA . THR B 1 290 ? -2.107 -46.25 -24.922 1 93.69 290 THR B CA 1
ATOM 4946 C C . THR B 1 290 ? -2.736 -47.594 -25.359 1 93.69 290 THR B C 1
ATOM 4948 O O . THR B 1 290 ? -2.17 -48.656 -25.125 1 93.69 290 THR B O 1
ATOM 4951 N N . GLN B 1 291 ? -3.908 -47.406 -25.969 1 90.88 291 GLN B N 1
ATOM 4952 C CA . GLN B 1 291 ? -4.555 -48.594 -26.516 1 90.88 291 GLN B CA 1
ATOM 4953 C C . GLN B 1 291 ? -3.684 -49.25 -27.594 1 90.88 291 GLN B C 1
ATOM 4955 O O . GLN B 1 291 ? -3.711 -50.5 -27.75 1 90.88 291 GLN B O 1
ATOM 4960 N N . SER B 1 292 ? -2.869 -48.469 -28.266 1 89.62 292 SER B N 1
ATOM 4961 C CA . SER B 1 292 ? -1.999 -48.969 -29.328 1 89.62 292 SER B CA 1
ATOM 4962 C C . SER B 1 292 ? -0.709 -49.531 -28.75 1 89.62 292 SER B C 1
ATOM 4964 O O . SER B 1 292 ? 0.114 -50.094 -29.5 1 89.62 292 SER B O 1
ATOM 4966 N N . GLY B 1 293 ? -0.473 -49.375 -27.438 1 89.88 293 GLY B N 1
ATOM 4967 C CA . GLY B 1 293 ? 0.648 -50.031 -26.781 1 89.88 293 GLY B CA 1
ATOM 4968 C C . GLY B 1 293 ? 1.795 -49.094 -26.484 1 89.88 293 GLY B C 1
ATOM 4969 O O . GLY B 1 293 ? 2.777 -49.469 -25.844 1 89.88 293 GLY B O 1
ATOM 4970 N N . ALA B 1 294 ? 1.584 -47.938 -26.922 1 89.38 294 ALA B N 1
ATOM 4971 C CA . ALA B 1 294 ? 2.645 -46.969 -26.672 1 89.38 294 ALA B CA 1
ATOM 4972 C C . ALA B 1 294 ? 2.646 -46.5 -25.203 1 89.38 294 ALA B C 1
ATOM 4974 O O . ALA B 1 294 ? 1.585 -46.312 -24.609 1 89.38 294 ALA B O 1
ATOM 4975 N N . THR B 1 295 ? 3.889 -46.406 -24.641 1 92.94 295 THR B N 1
ATOM 4976 C CA . THR B 1 295 ? 4.008 -46 -23.25 1 92.94 295 THR B CA 1
ATOM 4977 C C . THR B 1 295 ? 4.141 -44.469 -23.141 1 92.94 295 THR B C 1
ATOM 4979 O O . THR B 1 295 ? 4.77 -43.844 -23.984 1 92.94 295 THR B O 1
ATOM 4982 N N . TYR B 1 296 ? 3.467 -43.906 -22.203 1 94.94 296 TYR B N 1
ATOM 4983 C CA . TYR B 1 296 ? 3.602 -42.469 -21.875 1 94.94 296 TYR B CA 1
ATOM 4984 C C . TYR B 1 296 ? 3.4 -42.25 -20.375 1 94.94 296 TYR B C 1
ATOM 4986 O O . TYR B 1 296 ? 3.012 -43.156 -19.656 1 94.94 296 TYR B O 1
ATOM 4994 N N . THR B 1 297 ? 3.836 -41.094 -19.875 1 97.19 297 THR B N 1
ATOM 4995 C CA . THR B 1 297 ? 3.707 -40.75 -18.453 1 97.19 297 THR B CA 1
ATOM 4996 C C . THR B 1 297 ? 2.764 -39.562 -18.281 1 97.19 297 THR B C 1
ATOM 4998 O O . THR B 1 297 ? 2.814 -38.594 -19.047 1 97.19 297 THR B O 1
ATOM 5001 N N . VAL B 1 298 ? 1.863 -39.719 -17.344 1 98.31 298 VAL B N 1
ATOM 5002 C CA . VAL B 1 298 ? 1.019 -38.594 -16.938 1 98.31 298 VAL B CA 1
ATOM 5003 C C . VAL B 1 298 ? 1.501 -38.031 -15.602 1 98.31 298 VAL B C 1
ATOM 5005 O O . VAL B 1 298 ? 1.699 -38.781 -14.641 1 98.31 298 VAL B O 1
ATOM 5008 N N . VAL B 1 299 ? 1.794 -36.812 -15.555 1 98.69 299 VAL B N 1
ATOM 5009 C CA . VAL B 1 299 ? 2.062 -36.125 -14.297 1 98.69 299 VAL B CA 1
ATOM 5010 C C . VAL B 1 299 ? 0.881 -35.219 -13.945 1 98.69 299 VAL B C 1
ATOM 5012 O O . VAL B 1 299 ? 0.521 -34.312 -14.719 1 98.69 299 VAL B O 1
ATOM 5015 N N . HIS B 1 300 ? 0.252 -35.5 -12.82 1 98.81 300 HIS B N 1
ATOM 5016 C CA . HIS B 1 300 ? -0.865 -34.688 -12.336 1 98.81 300 HIS B CA 1
ATOM 5017 C C . HIS B 1 300 ? -0.377 -33.531 -11.461 1 98.81 300 HIS B C 1
ATOM 5019 O O . HIS B 1 300 ? 0.557 -33.688 -10.672 1 98.81 300 HIS B O 1
ATOM 5025 N N . ASN B 1 301 ? -0.961 -32.406 -11.57 1 98.88 301 ASN B N 1
ATOM 5026 C CA . ASN B 1 301 ? -0.779 -31.219 -10.734 1 98.88 301 ASN B CA 1
ATOM 5027 C C . ASN B 1 301 ? -2.043 -30.359 -10.695 1 98.88 301 ASN B C 1
ATOM 5029 O O . ASN B 1 301 ? -2.166 -29.391 -11.438 1 98.88 301 ASN B O 1
ATOM 5033 N N . TYR B 1 302 ? -2.977 -30.781 -9.828 1 98.69 302 TYR B N 1
ATOM 5034 C CA . TYR B 1 302 ? -4.266 -30.094 -9.773 1 98.69 302 TYR B CA 1
ATOM 5035 C C . TYR B 1 302 ? -4.898 -30.234 -8.391 1 98.69 302 TYR B C 1
ATOM 5037 O O . TYR B 1 302 ? -4.379 -30.953 -7.539 1 98.69 302 TYR B O 1
ATOM 5045 N N . GLY B 1 303 ? -5.949 -29.453 -8.188 1 98.19 303 GLY B N 1
ATOM 5046 C CA . GLY B 1 303 ? -6.699 -29.547 -6.949 1 98.19 303 GLY B CA 1
ATOM 5047 C C . GLY B 1 303 ? -6.309 -28.469 -5.941 1 98.19 303 GLY B C 1
ATOM 5048 O O . GLY B 1 303 ? -6.402 -28.688 -4.73 1 98.19 303 GLY B O 1
ATOM 5049 N N . HIS B 1 304 ? -5.973 -27.328 -6.336 1 97.62 304 HIS B N 1
ATOM 5050 C CA . HIS B 1 304 ? -5.379 -26.297 -5.477 1 97.62 304 HIS B CA 1
ATOM 5051 C C . HIS B 1 304 ? -6.453 -25.484 -4.77 1 97.62 304 HIS B C 1
ATOM 5053 O O . HIS B 1 304 ? -6.16 -24.766 -3.809 1 97.62 304 HIS B O 1
ATOM 5059 N N . GLY B 1 305 ? -7.676 -25.531 -5.32 1 94.62 305 GLY B N 1
ATOM 5060 C CA . GLY B 1 305 ? -8.711 -24.688 -4.738 1 94.62 305 GLY B CA 1
ATOM 5061 C C . GLY B 1 305 ? -8.383 -23.203 -4.801 1 94.62 305 GLY B C 1
ATOM 5062 O O . GLY B 1 305 ? -8.039 -22.688 -5.863 1 94.62 305 GLY B O 1
ATOM 5063 N N . GLY B 1 306 ? -8.414 -22.562 -3.67 1 92.12 306 GLY B N 1
ATOM 5064 C CA . GLY B 1 306 ? -8.133 -21.141 -3.607 1 92.12 306 GLY B CA 1
ATOM 5065 C C . GLY B 1 306 ? -6.664 -20.812 -3.4 1 92.12 306 GLY B C 1
ATOM 5066 O O . GLY B 1 306 ? -6.289 -19.656 -3.248 1 92.12 306 GLY B O 1
ATOM 5067 N N . HIS B 1 307 ? -5.762 -21.828 -3.586 1 95.94 307 HIS B N 1
ATOM 5068 C CA . HIS B 1 307 ? -4.375 -21.625 -3.182 1 95.94 307 HIS B CA 1
ATOM 5069 C C . HIS B 1 307 ? -3.428 -21.75 -4.371 1 95.94 307 HIS B C 1
ATOM 5071 O O . HIS B 1 307 ? -2.217 -21.891 -4.195 1 95.94 307 HIS B O 1
ATOM 5077 N N . GLY B 1 308 ? -3.945 -21.688 -5.582 1 97.38 308 GLY B N 1
ATOM 5078 C CA . GLY B 1 308 ? -3.115 -21.828 -6.766 1 97.38 308 GLY B CA 1
ATOM 5079 C C . GLY B 1 308 ? -1.991 -20.812 -6.832 1 97.38 308 GLY B C 1
ATOM 5080 O O . GLY B 1 308 ? -0.875 -21.141 -7.242 1 97.38 308 GLY B O 1
ATOM 5081 N N . PHE B 1 309 ? -2.24 -19.594 -6.379 1 98.31 309 PHE B N 1
ATOM 5082 C CA . PHE B 1 309 ? -1.243 -18.531 -6.441 1 98.31 309 PHE B CA 1
ATOM 5083 C C . PHE B 1 309 ? -0.355 -18.547 -5.203 1 98.31 309 PHE B C 1
ATOM 5085 O O . PHE B 1 309 ? 0.703 -17.922 -5.184 1 98.31 309 PHE B O 1
ATOM 5092 N N . THR B 1 310 ? -0.731 -19.297 -4.238 1 98.25 310 THR B N 1
ATOM 5093 C CA . THR B 1 310 ? 0.009 -19.344 -2.982 1 98.25 310 THR B CA 1
ATOM 5094 C C . THR B 1 310 ? 1.003 -20.5 -2.975 1 98.25 310 THR B C 1
ATOM 5096 O O . THR B 1 310 ? 2.092 -20.375 -2.406 1 98.25 310 THR B O 1
ATOM 5099 N N . VAL B 1 311 ? 0.611 -21.594 -3.633 1 98.44 311 VAL B N 1
ATOM 5100 C CA . VAL B 1 311 ? 1.462 -22.781 -3.561 1 98.44 311 VAL B CA 1
ATOM 5101 C C . VAL B 1 311 ? 1.847 -23.219 -4.969 1 98.44 311 VAL B C 1
ATOM 5103 O O . VAL B 1 311 ? 2.607 -24.188 -5.137 1 98.44 311 VAL B O 1
ATOM 5106 N N . GLY B 1 312 ? 1.403 -22.547 -5.98 1 98.56 312 GLY B N 1
ATOM 5107 C CA . GLY B 1 312 ? 1.451 -23 -7.359 1 98.56 312 GLY B CA 1
ATOM 5108 C C . GLY B 1 312 ? 2.865 -23.203 -7.871 1 98.56 312 GLY B C 1
ATOM 5109 O O . GLY B 1 312 ? 3.143 -24.172 -8.57 1 98.56 312 GLY B O 1
ATOM 5110 N N . TRP B 1 313 ? 3.787 -22.281 -7.57 1 98.88 313 TRP B N 1
ATOM 5111 C CA . TRP B 1 313 ? 5.164 -22.453 -8.016 1 98.88 313 TRP B CA 1
ATOM 5112 C C . TRP B 1 313 ? 5.812 -23.656 -7.332 1 98.88 313 TRP B C 1
ATOM 5114 O O . TRP B 1 313 ? 6.551 -24.406 -7.961 1 98.88 313 TRP B O 1
ATOM 5124 N N . GLY B 1 314 ? 5.512 -23.781 -6.039 1 98.88 314 GLY B N 1
ATOM 5125 C CA . GLY B 1 314 ? 6.051 -24.922 -5.324 1 98.88 314 GLY B CA 1
ATO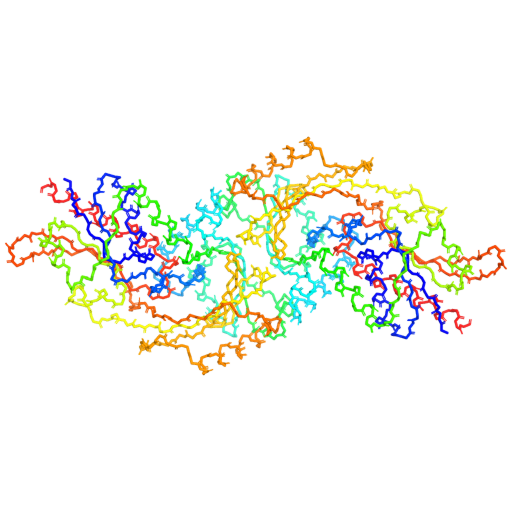M 5126 C C . GLY B 1 314 ? 5.609 -26.25 -5.906 1 98.88 314 GLY B C 1
ATOM 5127 O O . GLY B 1 314 ? 6.434 -27.141 -6.141 1 98.88 314 GLY B O 1
ATOM 5128 N N . THR B 1 315 ? 4.324 -26.422 -6.156 1 98.81 315 THR B N 1
ATOM 5129 C CA . THR B 1 315 ? 3.834 -27.672 -6.738 1 98.81 315 THR B CA 1
ATOM 5130 C C . THR B 1 315 ? 4.348 -27.844 -8.164 1 98.81 315 THR B C 1
ATOM 5132 O O . THR B 1 315 ? 4.562 -28.969 -8.625 1 98.81 315 THR B O 1
ATOM 5135 N N . ALA B 1 316 ? 4.551 -26.719 -8.859 1 98.94 316 ALA B N 1
ATOM 5136 C CA . ALA B 1 316 ? 5.105 -26.75 -10.211 1 98.94 316 ALA B CA 1
ATOM 5137 C C . A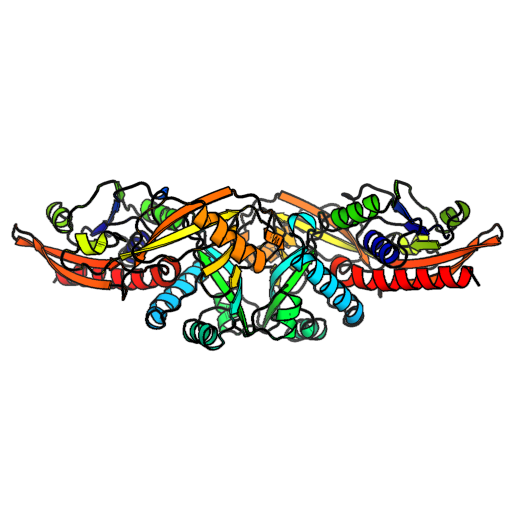LA B 1 316 ? 6.512 -27.344 -10.219 1 98.94 316 ALA B C 1
ATOM 5139 O O . ALA B 1 316 ? 6.852 -28.156 -11.078 1 98.94 316 ALA B O 1
ATOM 5140 N N . VAL B 1 317 ? 7.309 -26.922 -9.281 1 98.81 317 VAL B N 1
ATOM 5141 C CA . VAL B 1 317 ? 8.672 -27.422 -9.164 1 98.81 317 VAL B CA 1
ATOM 5142 C C . VAL B 1 317 ? 8.648 -28.922 -8.898 1 98.81 317 VAL B C 1
ATOM 5144 O O . VAL B 1 317 ? 9.422 -29.672 -9.5 1 98.81 317 VAL B O 1
ATOM 5147 N N . ARG B 1 318 ? 7.742 -29.359 -8.023 1 98.69 318 ARG B N 1
ATOM 5148 C CA . ARG B 1 318 ? 7.609 -30.781 -7.75 1 98.69 318 ARG B CA 1
ATOM 5149 C C . ARG B 1 318 ? 7.188 -31.531 -9.008 1 98.69 318 ARG B C 1
ATOM 5151 O O . ARG B 1 318 ? 7.766 -32.562 -9.328 1 98.69 318 ARG B O 1
ATOM 5158 N N . ALA B 1 319 ? 6.219 -31.031 -9.68 1 98.81 319 ALA B N 1
ATOM 5159 C CA . ALA B 1 319 ? 5.727 -31.688 -10.891 1 98.81 319 ALA B CA 1
ATOM 5160 C C . ALA B 1 319 ? 6.816 -31.75 -11.953 1 98.81 319 ALA B C 1
ATOM 5162 O O . ALA B 1 319 ? 6.98 -32.781 -12.625 1 98.81 319 ALA B O 1
ATOM 5163 N N . ALA B 1 320 ? 7.523 -30.656 -12.109 1 98.62 320 ALA B N 1
ATOM 5164 C CA . ALA B 1 320 ? 8.617 -30.609 -13.078 1 98.62 320 ALA B CA 1
ATOM 5165 C C . ALA B 1 320 ? 9.68 -31.656 -12.758 1 98.62 320 ALA B C 1
ATOM 5167 O O . ALA B 1 320 ? 10.234 -32.281 -13.664 1 98.62 320 ALA B O 1
ATOM 5168 N N . THR B 1 321 ? 9.969 -31.812 -11.5 1 98.12 321 THR B N 1
ATOM 5169 C CA . THR B 1 321 ? 10.93 -32.812 -11.07 1 98.12 321 THR B CA 1
ATOM 5170 C C . THR B 1 321 ? 10.453 -34.219 -11.445 1 98.12 321 THR B C 1
ATOM 5172 O O . THR B 1 321 ? 11.25 -35.062 -11.891 1 98.12 321 THR B O 1
ATOM 5175 N N . LEU B 1 322 ? 9.188 -34.469 -11.273 1 98.19 322 LEU B N 1
ATOM 5176 C CA . LEU B 1 322 ? 8.617 -35.75 -11.656 1 98.19 322 LEU B CA 1
ATOM 5177 C C . LEU B 1 322 ? 8.758 -36 -13.156 1 98.19 322 LEU B C 1
ATOM 5179 O O . LEU B 1 322 ? 9.055 -37.094 -13.594 1 98.19 322 LEU B O 1
ATOM 5183 N N . VAL B 1 323 ? 8.531 -34.969 -13.906 1 97.62 323 VAL B N 1
ATOM 5184 C CA . VAL B 1 323 ? 8.68 -35.062 -15.352 1 97.62 323 VAL B CA 1
ATOM 5185 C C . VAL B 1 323 ? 10.133 -35.375 -15.703 1 97.62 323 VAL B C 1
ATOM 5187 O O . VAL B 1 323 ? 10.398 -36.219 -16.547 1 97.62 323 VAL B O 1
ATOM 5190 N N . ASP B 1 324 ? 11.008 -34.656 -15.062 1 95.75 324 ASP B N 1
ATOM 5191 C CA . ASP B 1 324 ? 12.438 -34.875 -15.305 1 95.75 324 ASP B CA 1
ATOM 5192 C C . ASP B 1 324 ? 12.844 -36.312 -15.031 1 95.75 324 ASP B C 1
ATOM 5194 O O . ASP B 1 324 ? 13.594 -36.906 -15.805 1 95.75 324 ASP B O 1
ATOM 5198 N N . ILE B 1 325 ? 12.359 -36.844 -13.953 1 95.31 325 ILE B N 1
ATOM 5199 C CA . ILE B 1 325 ? 12.641 -38.219 -13.586 1 95.31 325 ILE B CA 1
ATOM 5200 C C . ILE B 1 325 ? 12.078 -39.156 -14.648 1 95.31 325 ILE B C 1
ATOM 5202 O O . ILE B 1 325 ? 12.758 -40.094 -15.07 1 95.31 325 ILE B O 1
ATOM 5206 N N . ALA B 1 326 ? 10.867 -38.906 -15.062 1 94.62 326 ALA B N 1
ATOM 5207 C CA . ALA B 1 326 ? 10.211 -39.75 -16.047 1 94.62 326 ALA B CA 1
ATOM 5208 C C . ALA B 1 326 ? 10.977 -39.719 -17.375 1 94.62 326 ALA B C 1
ATOM 5210 O O . ALA B 1 326 ? 11.07 -40.75 -18.062 1 94.62 326 ALA B O 1
ATOM 5211 N N . LEU B 1 327 ? 11.484 -38.594 -17.75 1 91 327 LEU B N 1
ATOM 5212 C CA . LEU B 1 327 ? 12.234 -38.438 -18.984 1 91 327 LEU B CA 1
ATOM 5213 C C . LEU B 1 327 ? 13.586 -39.125 -18.891 1 91 327 LEU B C 1
ATOM 5215 O O . LEU B 1 327 ? 14.117 -39.594 -19.906 1 91 327 LEU B O 1
ATOM 5219 N N . GLY B 1 328 ? 14.281 -39 -17.719 1 82.88 328 GLY B N 1
ATOM 5220 C CA . GLY B 1 328 ? 15.531 -39.719 -17.531 1 82.88 328 GLY B CA 1
ATOM 5221 C C . GLY B 1 328 ? 15.367 -41.219 -17.547 1 82.88 328 GLY B C 1
ATOM 5222 O O . GLY B 1 328 ? 16.234 -41.938 -18.062 1 82.88 328 GLY B O 1
ATOM 5223 N N . ARG B 1 329 ? 14.367 -41.719 -17.078 1 71.06 329 ARG B N 1
ATOM 5224 C CA . ARG B 1 329 ? 14.086 -43.156 -17.062 1 71.06 329 ARG B CA 1
ATOM 5225 C C . ARG B 1 329 ? 13.789 -43.688 -18.469 1 71.06 329 ARG B C 1
ATOM 5227 O O . ARG B 1 329 ? 14.117 -44.812 -18.797 1 71.06 329 ARG B O 1
ATOM 5234 N N . SER B 1 330 ? 13.141 -42.844 -19.203 1 54.38 330 SER B N 1
ATOM 5235 C CA . SER B 1 330 ? 12.812 -43.281 -20.547 1 54.38 330 SER B CA 1
ATOM 5236 C C . SER B 1 330 ? 14.07 -43.406 -21.406 1 54.38 330 SER B C 1
ATOM 5238 O O . SER B 1 330 ? 14.078 -44.156 -22.391 1 54.38 330 SER B O 1
ATOM 5240 N N . ARG B 1 331 ? 15.227 -42.75 -21.047 1 53.5 331 ARG B N 1
ATOM 5241 C CA . ARG B 1 331 ? 16.484 -42.844 -21.781 1 53.5 331 ARG B CA 1
ATOM 5242 C C . ARG B 1 331 ? 17.312 -44.031 -21.312 1 53.5 331 ARG B C 1
ATOM 5244 O O . ARG B 1 331 ? 18.344 -44.344 -21.906 1 53.5 331 ARG B O 1
ATOM 5251 N N . LEU B 1 332 ? 16.938 -44.719 -20.25 1 43.62 332 LEU B N 1
ATOM 5252 C CA . LEU B 1 332 ? 17.641 -45.906 -19.859 1 43.62 332 LEU B CA 1
ATOM 5253 C C . LEU B 1 332 ? 16.953 -47.156 -20.438 1 43.62 332 LEU B C 1
ATOM 5255 O O . LEU B 1 332 ? 15.719 -47.219 -20.516 1 43.62 332 LEU B O 1
#

Solvent-accessible surface area (backbone atoms only — not comparable to full-atom values): 33088 Å² total; per-residue (Å²): 132,67,34,34,36,29,34,21,72,41,51,43,23,38,34,22,52,47,41,29,36,72,76,38,67,82,58,48,43,36,32,27,22,72,65,63,64,84,77,41,62,43,27,69,43,47,27,63,51,64,62,72,62,57,88,45,34,70,30,25,50,49,21,48,52,51,52,37,55,46,49,42,60,38,36,23,86,60,44,22,35,31,59,35,38,34,38,40,26,27,76,45,63,66,63,54,50,44,38,42,73,30,39,38,85,68,44,40,76,53,44,74,57,51,71,68,55,40,60,53,64,33,84,72,59,51,83,35,38,37,34,35,32,35,49,24,38,23,18,68,33,26,42,55,39,48,46,51,55,35,45,76,62,65,38,42,79,43,84,44,75,77,80,39,60,58,61,47,41,73,73,64,28,42,31,39,34,41,21,38,46,66,50,29,25,61,36,68,69,81,40,86,64,52,43,35,31,20,34,42,39,33,34,25,58,41,60,33,54,41,42,30,43,28,50,54,94,46,35,34,36,36,48,45,55,85,34,24,37,39,30,37,51,84,37,72,74,35,84,73,60,69,84,47,71,65,54,54,51,53,38,50,55,56,40,35,66,66,44,50,32,56,68,79,48,49,75,74,45,75,48,43,40,51,27,23,20,34,96,57,63,42,73,47,75,44,82,44,65,43,97,89,63,49,70,29,34,38,33,36,46,36,23,49,29,91,32,42,72,26,26,20,52,21,51,10,45,53,41,24,51,50,50,52,51,54,55,55,51,68,76,101,133,67,33,35,36,30,33,20,74,40,50,44,23,39,33,22,52,48,42,29,37,72,76,38,68,82,58,47,44,38,33,28,24,71,65,63,65,83,77,41,61,43,30,68,41,48,27,64,51,62,61,74,62,57,87,45,36,70,28,24,50,48,23,49,52,52,52,36,54,47,48,43,61,38,36,24,87,60,43,22,36,30,61,37,37,34,38,40,25,28,76,46,62,66,63,54,50,43,38,42,73,31,40,37,86,70,43,40,76,54,44,73,58,51,70,67,54,40,61,53,64,32,85,71,60,52,84,33,38,37,34,35,31,35,47,24,37,23,19,69,32,26,42,56,38,47,45,51,55,34,45,77,63,66,38,42,80,43,85,44,76,78,79,40,61,58,61,48,40,72,73,62,27,41,32,37,34,41,20,37,46,66,50,28,25,62,35,70,70,80,39,87,67,51,44,34,31,20,34,41,38,33,33,24,57,42,59,33,53,41,42,30,44,26,48,55,91,47,36,34,36,36,48,46,55,86,32,24,36,39,31,37,50,86,37,73,74,36,83,74,59,70,84,45,70,66,56,53,52,53,36,50,54,55,39,34,64,65,43,50,32,55,68,79,49,49,74,74,45,76,47,42,39,53,27,23,19,35,95,57,64,42,72,47,76,43,82,44,64,42,96,88,63,50,72,31,36,38,35,35,45,35,24,47,30,94,31,43,72,25,26,20,52,21,51,10,46,52,42,25,50,48,49,49,51,54,55,55,53,68,76,100

Foldseek 3Di:
DFEEEEEDLALQRLLLLLLLCVVPLQHAYEYEYADDPCAAPLAADQAWAFDQDLVLQQLLLVLQVVLVVCVVPDPCQQQQKDKAKAKEAELDPVLVVSRCSRDVVRFAPKDKDDPVRQVVPWVDGHPTMIITMGMTRGRNRNSVSSVVVCVVSVYHYHNDDDQAQLVVVVVPGQEYEQANFQCSQRRPVNHPFKWWWKKKKWWFQDVVDRHWYHYRDFFIWDDGPGTIITGIDTHIRDADWDQDPVRVCVRLVVHCNGPVVCNPTHTPDMTMHIGTAGPDWDFDKDWDAHPVGHIHIYTYTYHQGPCCSSSSSSSSNSNSVVVVVSVVVVVD/DFEEEEEDLALQRLLLLLLLCVVPLPHAYEYEYADDPCPAPLAADQAWAFDQDLVLQQLLLVLQVVLVVCVVPDPCQQQQKDKAKAKEAELDPVLVVSRCSRDVVRFAPKDKDDPVVQVVPWVDGHPTMIITMGMTRGRNRNSVSSVVVCVVSVYHYHNDDDQAQLVVVVVPGQEYEQANFQCSQRRPVNHPFKWWWKKKKWKFQDPVDRHWYHYRDFFIWDDGPGTIITGIDTHIRDADWDQDPVGVCVRLVVHCNGPVVCNPTHTPDMTMHIGTAGPDWDFDKDWDAHPVGHIHIYTYTYHCGPCCSSSSSSSSNSNSVVVVVSVVVVVD

InterPro domains:
  IPR006076 FAD dependent oxidoreductase [PF01266] (3-320)
  IPR006181 D-amino acid oxidase, conserved site [PS00677] (298-316)
  IPR023209 D-amino-acid oxidase [PIRSF000189] (2-329)
  IPR023209 D-amino-acid oxidase [PTHR11530] (3-324)

Secondary structure (DSSP, 8-state):
--EEEEE--SHHHHHHHHHHHHH-TT-EEEEEESS-GGGSGGGS---B---S-GGGHHHHHHHHHHHHHHHHHS-HHHH-EEEEEEEEEES-HHHHHHHHHHHTTTSEEEEEPPHHHHHHH-SS--SEEEEEEEEEE-HHHHHHHHHHHHHHTT-EEEE---S-HHHHHHTT-SEEEE--GGGHHHHHSS----EEEEEEEEEEE-TT--EEEEETTTEEEEE-SS-EEEE---EET-------HHHHHHHHHHHHHH-GGGTTPEEEEEEEEEEEEEEEEEEEEEEEE-TTS-EEEEEEEEEEGGGHHHHHHHHHHHHHHHHHHHHHHHT-/--EEEEE--SHHHHHHHHHHHHH-TT-EEEEEESS-GGGSGGGS---B---S-GGGHHHHHHHHHHHHHHHHHS-HHHH-EEEEEEEEEES-HHHHHHHHHHHTTTSEEEEEPPHHHHHHH-SS--SEEEEEEEEEE-HHHHHHHHHHHHHHTT-EEEE---S-HHHHHHTT-SEEEE--GGGHHHHHSS----EEEEEEEEEEE-TT--EEEEETTTEEEEE-SS-EEEE---EET-------HHHHHHHHHHHHHH-GGGTTPEEEEEEEEEEEEEEEEEEEEEEEE-TTS-EEEEEEEEEEGGGHHHHHHHHHHHHHHHHHHHHHHHT-

Sequence (664 aa):
MGRVAVIGEGVIGTSTALALKRIRPNIEITIFHDRPFEKTCSAMPAGLFRFDNINDRADAKVTFDWYADLCRRLPGTVTGVKLLSGHIQSDSKEALEGQEKAYGDIVYNFRYMSDKERESLFVEPSKYAIHFSSYAAEGNQYVPFLKKQLVDQGVVFKQRAINNVEELADDGYDIVINCAGLNAGKLAGDDTTVYPIRGVVFEVDAPWHKHFNYRDFCTFTIPKNNSVVVGSVKQVNRSDVRVTEEDRNDIWRRYEELHPAMKDARILGEWCHLRPARESIRVESVAKRTQSGATYTVVHNYGHGGHGFTVGWGTAVRAATLVDIALGRSRLMGRVAVIGEGVIGTSTALALKRIRPNIEITIFHDRPFEKTCSAMPAGLFRFDNINDRADAKVTFDWYADLCRRLPGTVTGVKLLSGHIQSDSKEALEGQEKAYGDIVYNFRYMSDKERESLFVEPSKYAIHFSSYAAEGNQYVPFLKKQLVDQGVVFKQRAINNVEELADDGYDIVINCAGLNAGKLAGDDTTVYPIRGVVFEVDAPWHKHFNYRDFCTFTIPKNNSVVVGSVKQVNRSDVRVTEEDRNDIWRRYEELHPAMKDARILGEWCHLRPARESIRVESVAKRTQSGATYTVVHNYGHGGHGFTVGWGTAVRAATLVDIALGRSRL